Protein 2BHU (pdb70)

Foldseek 3Di:
DDDAPDDLVQDAAWAADPPLQAIKHKDAFDDFPWKWKQKQRRTDGWDDDPNRMTMDGHNHHFFIWIFMAGNRRTAHGLQAQAAQPALRGTGTHDYLPPADFDQPVFAFDALLQAAEEEDEQQFAAVQSALQVVLVCLVVVLLLQGAEYEYFAQATADDDDFRHQQHASRNHGHPSRHHLNSLLVSQSSNSVSRHAYEYEGELQAHHDPRHCVVVRPVVCFDPPDHDPGGTGGAPVDVVNLCSVLVSQCCCCPSSVHQEYEYEAVVRQDYPDPQRSLLVSVVSVVVVVGRHAYEYAYAQQECCSCVPSPHQAYAYCQLLLLLLCQQAVDCPDQNVQYRHFQARNQQCQLQVHDQAFCWRVGPPDTDGGHHRSVVDWQSRYEYENDDLCVQAVDQAQDDSCPPPRGHVLLLLLVLLVQLLGSYHYYHYNLSQLPFPAGNYGADADDDPVLVVQQVVSVVVDCGDRRNDPVNSNSRRTDPPPCVDDSSVLSSVSSSLSSVCCVPPPQSSDGGSVQWHWRFAGRKIWIWGQDPSGIKIKIWRQDQAKAAPVPTDDPDDDADAWDDKSVPDDHRMDHHSIMTMHD

Secondary structure (DSSP, 8-state):
----S--GGG-SEEEEPGGG--EEEEEE-SS-SSEEEEETTEEEEPEEEETTEEEEEES--TT-EEEEEETTEEE--TT-S--TT-TTS-EE---TTSS----TT-----GGG--EEEE-HHHHSSS-SHHHHHHTHHHHHHHT--EEEEPP-EE-SSS---STT--EEEEE-GGG--HHHHHHHHHHHHHTT-EEEEEE--S---SSS--HHHH-GGGEEEEEE-SSSEEE-TTSHHHHHHHHHHHHIIIIIH--SEEEETTGGG----SSS-HHHHHHHHHHTT-S--EEEEE-SS--THHHHTT--SEEE-THHHHHHHHHHH---SGGGGG---SHHHHHHHHHHSSS-EEEEE--TT--EEEE---TT--GGGEEEES--HHHHHTSTT---GGGSTT--HHHHHHHHHHHHHSSSEEEEETTGGGT-SS---------HHHHHHHHHHHHHH--PPPTTSHHHHHTTS--SGGGGSHHHHHHHHHHHHHHHHHHH-TTTT---GGGEEEEEETTEEEEEEEETTEEEEEEEE-SSS-EEGGGS--SSPPP--EEEETT--SSSEE-TT-EEEE-

CATH classification: 2.60.40.10 (+2 more: 3.20.20.80, 2.60.40.1180)

Organism: Deinococcus radiodurans (strain ATCC 13939 / DSM 20539 / JCM 16871 / CCUG 27074 / LMG 4051 / NBRC 15346 / NCIMB 9279 / VKM B-1422 / R1) (NCBI:txid243230)

Structure (mmCIF, N/CA/C/O backbone):
data_2BHU
#
_entry.id   2BHU
#
_cell.length_a   59.580
_cell.length_b   66.620
_cell.length_c   152.510
_cell.angle_alpha   90.00
_cell.angle_beta   90.00
_cell.angle_gamma   90.00
#
_symmetry.space_group_name_H-M   'P 21 21 21'
#
loop_
_entity.id
_entity.type
_entity.pdbx_description
1 polymer 'MALTOOLIGOSYLTREHALOSE TREHALOHYDROLASE'
2 non-polymer 2-AMINO-2-HYDROXYMETHYL-PROPANE-1,3-DIOL
3 non-polymer 'TRIETHYLENE GLYCOL'
4 non-polymer 'MAGNESIUM ION'
5 water water
#
loop_
_atom_site.group_PDB
_atom_site.id
_atom_site.type_symbol
_atom_site.label_atom_id
_atom_site.label_alt_id
_atom_site.label_comp_id
_atom_site.label_asym_id
_atom_site.label_entity_id
_atom_site.label_seq_id
_atom_site.pdbx_PDB_ins_code
_atom_site.Cartn_x
_atom_site.Cartn_y
_atom_site.Cartn_z
_atom_site.occupancy
_atom_site.B_iso_or_equiv
_atom_site.auth_seq_id
_atom_site.auth_comp_id
_atom_site.auth_asym_id
_atom_site.auth_atom_id
_atom_site.pdbx_PDB_model_num
ATOM 1 N N . SER A 1 14 ? 57.837 24.135 -8.186 0.60 21.93 14 SER A N 1
ATOM 2 C CA . SER A 1 14 ? 56.584 24.184 -8.965 0.60 21.17 14 SER A CA 1
ATOM 3 C C . SER A 1 14 ? 55.308 23.933 -8.126 0.60 19.52 14 SER A C 1
ATOM 4 O O . SER A 1 14 ? 54.288 24.521 -8.465 0.60 19.24 14 SER A O 1
ATOM 7 N N . PHE A 1 15 ? 55.304 23.110 -7.060 1.00 18.41 15 PHE A N 1
ATOM 8 C CA . PHE A 1 15 ? 54.139 23.194 -6.139 1.00 17.15 15 PHE A CA 1
ATOM 9 C C . PHE A 1 15 ? 54.204 24.566 -5.548 1.00 16.95 15 PHE A C 1
ATOM 10 O O . PHE A 1 15 ? 55.275 24.996 -5.045 1.00 18.77 15 PHE A O 1
ATOM 18 N N . GLN A 1 16 ? 53.030 25.206 -5.468 1.00 14.58 16 GLN A N 1
ATOM 19 C CA . GLN A 1 16 ? 52.984 26.502 -4.800 1.00 14.98 16 GLN A CA 1
ATOM 20 C C . GLN A 1 16 ? 52.100 26.391 -3.575 1.00 13.65 16 GLN A C 1
ATOM 21 O O . GLN A 1 16 ? 51.007 25.878 -3.662 1.00 13.68 16 GLN A O 1
ATOM 27 N N . THR A 1 17 ? 52.601 26.910 -2.469 1.00 11.95 17 THR A N 1
ATOM 28 C CA . THR A 1 17 ? 51.788 26.893 -1.248 1.00 10.76 17 THR A CA 1
ATOM 29 C C . THR A 1 17 ? 50.468 27.633 -1.480 1.00 10.96 17 THR A C 1
ATOM 30 O O . THR A 1 17 ? 50.401 28.655 -2.206 1.00 11.66 17 THR A O 1
ATOM 34 N N . GLN A 1 18 ? 49.422 27.154 -0.811 1.00 9.60 18 GLN A N 1
ATOM 35 C CA . GLN A 1 18 ? 48.172 27.884 -0.789 1.00 11.34 18 GLN A CA 1
ATOM 36 C C . GLN A 1 18 ? 48.144 29.032 0.224 1.00 10.44 18 GLN A C 1
ATOM 37 O O . GLN A 1 18 ? 47.163 29.770 0.313 1.00 13.13 18 GLN A O 1
ATOM 43 N N . HIS A 1 19 ? 49.174 29.173 1.016 1.00 8.15 19 HIS A N 1
ATOM 44 C CA . HIS A 1 19 ? 49.199 30.087 2.127 1.00 8.10 19 HIS A CA 1
ATOM 45 C C . HIS A 1 19 ? 50.018 31.334 1.842 1.00 9.47 19 HIS A C 1
ATOM 46 O O . HIS A 1 19 ? 51.119 31.237 1.392 1.00 12.82 19 HIS A O 1
ATOM 53 N N . ASP A 1 20 ? 49.481 32.496 2.173 1.00 10.36 20 ASP A N 1
ATOM 54 C CA . ASP A 1 20 ? 50.188 33.763 2.052 1.00 9.74 20 ASP A CA 1
ATOM 55 C C . ASP A 1 20 ? 49.872 34.485 3.356 1.00 9.91 20 ASP A C 1
ATOM 56 O O . ASP A 1 20 ? 48.688 34.606 3.741 1.00 10.27 20 ASP A O 1
ATOM 61 N N . PRO A 1 21 ? 50.888 34.973 4.045 1.00 9.36 21 PRO A N 1
ATOM 62 C CA . PRO A 1 21 ? 50.634 35.695 5.278 1.00 10.70 21 PRO A CA 1
ATOM 63 C C . PRO A 1 21 ? 49.649 36.854 5.137 1.00 10.64 21 PRO A C 1
ATOM 64 O O . PRO A 1 21 ? 48.934 37.162 6.078 1.00 10.87 21 PRO A O 1
ATOM 68 N N A ARG A 1 22 ? 49.654 37.497 3.950 0.50 9.51 22 ARG A N 1
ATOM 69 N N B ARG A 1 22 ? 49.618 37.493 3.971 0.05 10.09 22 ARG A N 1
ATOM 70 C CA A ARG A 1 22 ? 48.685 38.564 3.630 0.50 9.19 22 ARG A CA 1
ATOM 71 C CA B ARG A 1 22 ? 48.680 38.628 3.829 0.15 9.21 22 ARG A CA 1
ATOM 72 C C A ARG A 1 22 ? 47.211 38.236 3.822 0.30 9.13 22 ARG A C 1
ATOM 73 C C B ARG A 1 22 ? 47.220 38.240 3.813 0.05 9.26 22 ARG A C 1
ATOM 74 O O A ARG A 1 22 ? 46.456 39.035 4.338 0.50 10.03 22 ARG A O 1
ATOM 75 O O B ARG A 1 22 ? 46.380 39.107 4.063 0.05 9.19 22 ARG A O 1
ATOM 90 N N . THR A 1 23 ? 46.898 36.965 3.596 1.00 8.45 23 THR A N 1
ATOM 91 C CA . THR A 1 23 ? 45.515 36.496 3.634 1.00 8.70 23 THR A CA 1
ATOM 92 C C . THR A 1 23 ? 45.268 35.434 4.739 1.00 7.38 23 THR A C 1
ATOM 93 O O . THR A 1 23 ? 44.240 34.807 4.745 1.00 7.89 23 THR A O 1
ATOM 97 N N . ARG A 1 24 ? 46.194 35.359 5.686 1.00 7.41 24 ARG A N 1
ATOM 98 C CA . ARG A 1 24 ? 46.117 34.374 6.741 1.00 7.44 24 ARG A CA 1
ATOM 99 C C . ARG A 1 24 ? 44.884 34.621 7.588 1.00 6.79 24 ARG A C 1
ATOM 100 O O . ARG A 1 24 ? 44.620 35.735 8.070 1.00 7.43 24 ARG A O 1
ATOM 108 N N . LEU A 1 25 ? 44.100 33.572 7.843 1.00 6.04 25 LEU A N 1
ATOM 109 C CA . LEU A 1 25 ? 42.942 33.676 8.732 1.00 5.66 25 LEU A CA 1
ATOM 110 C C . LEU A 1 25 ? 43.424 33.781 10.182 1.00 5.24 25 LEU A C 1
ATOM 111 O O . LEU A 1 25 ? 44.488 33.243 10.559 1.00 6.33 25 LEU A O 1
ATOM 116 N N . GLY A 1 26 ? 42.634 34.471 10.973 1.00 5.30 26 GLY A N 1
ATOM 117 C CA . GLY A 1 26 ? 42.913 34.733 12.386 1.00 5.32 26 GLY A CA 1
ATOM 118 C C . GLY A 1 26 ? 43.386 36.163 12.566 1.00 6.20 26 GLY A C 1
ATOM 119 O O . GLY A 1 26 ? 42.975 37.070 11.850 1.00 8.48 26 GLY A O 1
ATOM 120 N N . ALA A 1 27 ? 44.283 36.363 13.505 1.00 5.78 27 ALA A N 1
ATOM 121 C CA . ALA A 1 27 ? 44.870 37.655 13.863 1.00 6.54 27 ALA A CA 1
ATOM 122 C C . ALA A 1 27 ? 46.348 37.587 13.600 1.00 6.80 27 ALA A C 1
ATOM 123 O O . ALA A 1 27 ? 47.035 36.756 14.195 1.00 8.39 27 ALA A O 1
ATOM 125 N N . THR A 1 28 ? 46.837 38.466 12.730 1.00 6.96 28 THR A N 1
ATOM 126 C CA . THR A 1 28 ? 48.241 38.444 12.361 1.00 8.65 28 THR A CA 1
ATOM 127 C C . THR A 1 28 ? 48.816 39.851 12.447 1.00 8.29 28 THR A C 1
ATOM 128 O O . THR A 1 28 ? 48.278 40.773 11.902 1.00 6.90 28 THR A O 1
ATOM 132 N N . PRO A 1 29 ? 49.872 40.098 13.227 1.00 10.39 29 PRO A N 1
ATOM 133 C CA . PRO A 1 29 ? 50.534 41.427 13.237 1.00 10.59 29 PRO A CA 1
ATOM 134 C C . PRO A 1 29 ? 50.902 41.883 11.851 1.00 11.19 29 PRO A C 1
ATOM 135 O O . PRO A 1 29 ? 51.372 41.125 10.983 1.00 14.30 29 PRO A O 1
ATOM 139 N N . LEU A 1 30 ? 50.698 43.187 11.652 1.00 9.73 30 LEU A N 1
ATOM 140 C CA . LEU A 1 30 ? 51.026 43.871 10.433 1.00 9.62 30 LEU A CA 1
ATOM 141 C C . LEU A 1 30 ? 52.469 44.382 10.479 1.00 10.66 30 LEU A C 1
ATOM 142 O O . LEU A 1 30 ? 53.002 44.674 11.544 1.00 12.24 30 LEU A O 1
ATOM 147 N N . PRO A 1 31 ? 53.087 44.568 9.317 1.00 11.70 31 PRO A N 1
ATOM 148 C CA . PRO A 1 31 ? 54.422 45.152 9.289 1.00 12.79 31 PRO A CA 1
ATOM 149 C C . PRO A 1 31 ? 54.382 46.628 9.660 1.00 12.35 31 PRO A C 1
ATOM 150 O O . PRO A 1 31 ? 53.326 47.244 9.680 1.00 11.56 31 PRO A O 1
ATOM 154 N N . GLY A 1 32 ? 55.553 47.156 9.976 1.00 13.05 32 GLY A N 1
ATOM 155 C CA . GLY A 1 32 ? 55.713 48.550 10.278 1.00 11.85 32 GLY A CA 1
ATOM 156 C C . GLY A 1 32 ? 55.003 49.043 11.513 1.00 10.22 32 GLY A C 1
ATOM 157 O O . GLY A 1 32 ? 54.674 50.242 11.648 1.00 12.15 32 GLY A O 1
ATOM 158 N N . GLY A 1 33 ? 54.706 48.141 12.432 1.00 9.46 33 GLY A N 1
ATOM 159 C CA . GLY A 1 33 ? 54.029 48.481 13.629 1.00 8.55 33 GLY A CA 1
ATOM 160 C C . GLY A 1 33 ? 52.610 49.015 13.403 1.00 7.24 33 GLY A C 1
ATOM 161 O O . GLY A 1 33 ? 52.107 49.755 14.249 1.00 7.70 33 GLY A O 1
ATOM 162 N N . ALA A 1 34 ? 51.960 48.649 12.291 1.00 6.76 34 ALA A N 1
ATOM 163 C CA . ALA A 1 34 ? 50.643 49.174 11.981 1.00 7.04 34 ALA A CA 1
ATOM 164 C C . ALA A 1 34 ? 49.524 48.506 12.751 1.00 6.77 34 ALA A C 1
ATOM 165 O O . ALA A 1 34 ? 48.383 48.979 12.706 1.00 9.04 34 ALA A O 1
ATOM 167 N N . GLY A 1 35 ? 49.820 47.419 13.454 1.00 6.69 35 GLY A N 1
ATOM 168 C CA . GLY A 1 35 ? 48.831 46.750 14.261 1.00 7.14 35 GLY A CA 1
ATOM 169 C C . GLY A 1 35 ? 48.591 45.301 13.870 1.00 6.47 35 GLY A C 1
ATOM 170 O O . GLY A 1 35 ? 49.546 44.572 13.756 1.00 7.48 35 GLY A O 1
ATOM 171 N N . THR A 1 36 ? 47.328 44.929 13.735 1.00 6.11 36 THR A N 1
ATOM 172 C CA . THR A 1 36 ? 46.9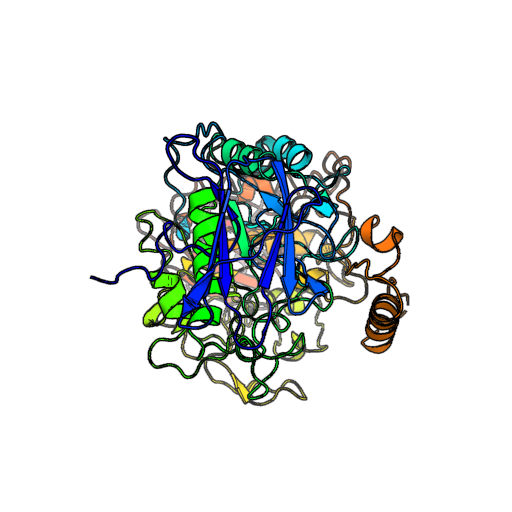15 43.552 13.506 1.00 5.86 36 THR A CA 1
ATOM 173 C C . THR A 1 36 ? 45.864 43.499 12.444 1.00 5.07 36 THR A C 1
ATOM 174 O O . THR A 1 36 ? 44.957 44.312 12.405 1.00 5.94 36 THR A O 1
ATOM 178 N N . ARG A 1 37 ? 45.990 42.508 11.571 1.00 4.72 37 ARG A N 1
ATOM 179 C CA . ARG A 1 37 ? 44.991 42.199 10.578 1.00 5.10 37 ARG A CA 1
ATOM 180 C C . ARG A 1 37 ? 44.161 41.005 11.063 1.00 4.84 37 ARG A C 1
ATOM 181 O O . ARG A 1 37 ? 44.751 39.955 11.347 1.00 6.93 37 ARG A O 1
ATOM 189 N N . PHE A 1 38 ? 42.862 41.165 11.149 1.00 4.41 38 PHE A N 1
ATOM 190 C CA . PHE A 1 38 ? 41.927 40.133 11.540 1.00 5.51 38 PHE A CA 1
ATOM 191 C C . PHE A 1 38 ? 41.221 39.649 10.262 1.00 5.27 38 PHE A C 1
ATOM 192 O O . PHE A 1 38 ? 40.684 40.483 9.528 1.00 5.84 38 PHE A O 1
ATOM 200 N N . ARG A 1 39 ? 41.123 38.338 10.069 1.00 4.98 39 ARG A N 1
ATOM 201 C CA . ARG A 1 39 ? 40.435 37.785 8.938 1.00 5.14 39 ARG A CA 1
ATOM 202 C C . ARG A 1 39 ? 39.685 36.537 9.370 1.00 4.80 39 ARG A C 1
ATOM 203 O O . ARG A 1 39 ? 40.146 35.767 10.227 1.00 5.13 39 ARG A O 1
ATOM 211 N N . LEU A 1 40 ? 38.571 36.302 8.712 1.00 4.68 40 LEU A N 1
ATOM 212 C CA . LEU A 1 40 ? 37.778 35.098 8.917 1.00 4.19 40 LEU A CA 1
ATOM 213 C C . LEU A 1 40 ? 37.067 34.750 7.621 1.00 5.33 40 LEU A C 1
ATOM 214 O O . LEU A 1 40 ? 36.900 35.585 6.734 1.00 4.80 40 LEU A O 1
ATOM 219 N N . TRP A 1 41 ? 36.586 33.509 7.550 1.00 4.50 41 TRP A N 1
ATOM 220 C CA . TRP A 1 41 ? 35.700 33.045 6.520 1.00 4.18 41 TRP A CA 1
ATOM 221 C C . TRP A 1 41 ? 34.417 32.570 7.166 1.00 4.18 41 TRP A C 1
ATOM 222 O O . TRP A 1 41 ? 34.411 31.787 8.105 1.00 4.80 41 TRP A O 1
ATOM 233 N N . THR A 1 42 ? 33.300 33.068 6.658 1.00 4.49 42 THR A N 1
ATOM 234 C CA . THR A 1 42 ? 32.001 32.577 7.046 1.00 4.82 42 THR A CA 1
ATOM 235 C C . THR A 1 42 ? 31.106 32.449 5.853 1.00 5.72 42 THR A C 1
ATOM 236 O O . THR A 1 42 ? 31.028 33.311 5.000 1.00 8.01 42 THR A O 1
ATOM 240 N N . SER A 1 43 ? 30.374 31.346 5.809 1.00 5.56 43 SER A N 1
ATOM 241 C CA . SER A 1 43 ? 29.452 31.061 4.735 1.00 7.21 43 SER A CA 1
ATOM 242 C C . SER A 1 43 ? 28.055 31.483 5.010 1.00 8.41 43 SER A C 1
ATOM 243 O O . SER A 1 43 ? 27.244 31.547 4.074 1.00 10.35 43 SER A O 1
ATOM 246 N N . THR A 1 44 ? 27.751 31.753 6.274 1.00 8.56 44 THR A N 1
ATOM 247 C CA . THR A 1 44 ? 26.404 31.957 6.699 1.00 11.27 44 THR A CA 1
ATOM 248 C C . THR A 1 44 ? 26.102 33.238 7.488 1.00 10.53 44 THR A C 1
ATOM 249 O O . THR A 1 44 ? 24.918 33.638 7.601 1.00 11.90 44 THR A O 1
ATOM 253 N N . ALA A 1 45 ? 27.079 33.898 8.075 1.00 9.65 45 ALA A N 1
ATOM 254 C CA . ALA A 1 45 ? 26.751 35.054 8.923 1.00 9.83 45 ALA A CA 1
ATOM 255 C C . ALA A 1 45 ? 26.297 36.206 8.069 1.00 11.69 45 ALA A C 1
ATOM 256 O O . ALA A 1 45 ? 26.772 36.403 6.939 1.00 12.74 45 ALA A O 1
ATOM 258 N N . ARG A 1 46 ? 25.351 36.978 8.600 1.00 11.35 46 ARG A N 1
ATOM 259 C CA . ARG A 1 46 ? 24.855 38.188 7.961 1.00 13.00 46 ARG A CA 1
ATOM 260 C C . ARG A 1 46 ? 25.527 39.455 8.567 1.00 12.70 46 ARG A C 1
ATOM 261 O O . ARG A 1 46 ? 25.685 40.443 7.880 0.75 14.87 46 ARG A O 1
ATOM 269 N N . THR A 1 47 ? 25.907 39.436 9.843 1.00 9.46 47 THR A N 1
ATOM 270 C CA . THR A 1 47 ? 26.658 40.506 10.454 1.00 9.71 47 THR A CA 1
ATOM 271 C C . THR A 1 47 ? 27.941 39.917 11.028 1.00 8.88 47 THR A C 1
ATOM 272 O O . THR A 1 47 ? 27.896 38.836 11.610 1.00 8.84 47 THR A O 1
ATOM 276 N N . VAL A 1 48 ? 29.037 40.631 10.837 1.00 7.79 48 VAL A N 1
ATOM 277 C CA . VAL A 1 48 ? 30.344 40.139 11.206 1.00 7.26 48 VAL A CA 1
ATOM 278 C C . VAL A 1 48 ? 31.167 41.284 11.825 1.00 7.45 48 VAL A C 1
ATOM 279 O O . VAL A 1 48 ? 31.362 42.320 11.177 1.00 8.51 48 VAL A O 1
ATOM 283 N N . ALA A 1 49 ? 31.619 41.086 13.069 1.00 6.61 49 ALA A N 1
ATOM 284 C CA . ALA A 1 49 ? 32.423 42.057 13.780 1.00 7.15 49 ALA A CA 1
ATOM 285 C C . ALA A 1 49 ? 33.548 41.336 14.492 1.00 7.51 49 ALA A C 1
ATOM 286 O O . ALA A 1 49 ? 33.481 40.132 14.724 1.00 7.70 49 ALA A O 1
ATOM 288 N N . VAL A 1 50 ? 34.560 42.118 14.858 1.00 7.48 50 VAL A N 1
ATOM 289 C CA . VAL A 1 50 ? 35.597 41.614 15.743 1.00 7.79 50 VAL A CA 1
ATOM 290 C C . VAL A 1 50 ? 35.508 42.464 17.025 1.00 8.52 50 VAL A C 1
ATOM 291 O O . VAL A 1 50 ? 35.342 43.691 16.967 1.00 8.44 50 VAL A O 1
ATOM 295 N N . ARG A 1 51 ? 35.605 41.794 18.159 1.00 7.67 51 ARG A N 1
ATOM 296 C CA . ARG A 1 51 ? 35.551 42.451 19.461 1.00 7.76 51 ARG A CA 1
ATOM 297 C C . ARG A 1 51 ? 36.936 42.391 20.015 1.00 7.34 51 ARG A C 1
ATOM 298 O O . ARG A 1 51 ? 37.437 41.310 20.333 1.00 8.38 51 ARG A O 1
ATOM 306 N N . VAL A 1 52 ? 37.627 43.529 20.131 1.00 8.15 52 VAL A N 1
ATOM 307 C CA . VAL A 1 52 ? 39.010 43.631 20.557 1.00 8.05 52 VAL A CA 1
ATOM 308 C C . VAL A 1 52 ? 39.034 44.406 21.840 1.00 10.13 52 VAL A C 1
ATOM 309 O O . VAL A 1 52 ? 38.558 45.558 21.928 1.00 9.54 52 VAL A O 1
ATOM 313 N N . ASN A 1 53 ? 39.541 43.740 22.880 1.00 9.03 53 ASN A N 1
ATOM 314 C CA . ASN A 1 53 ? 39.627 44.352 24.197 1.00 9.59 53 ASN A CA 1
ATOM 315 C C . ASN A 1 53 ? 38.281 44.939 24.609 1.00 10.38 53 ASN A C 1
ATOM 316 O O . ASN A 1 53 ? 38.250 46.026 25.236 1.00 12.36 53 ASN A O 1
ATOM 321 N N . GLY A 1 54 ? 37.200 44.237 24.287 1.00 10.51 54 GLY A N 1
ATOM 322 C CA . GLY A 1 54 ? 35.893 44.621 24.712 1.00 11.66 54 GLY A CA 1
ATOM 323 C C . GLY A 1 54 ? 35.132 45.515 23.755 1.00 13.15 54 GLY A C 1
ATOM 324 O O . GLY A 1 54 ? 33.939 45.714 23.954 1.00 15.30 54 GLY A O 1
ATOM 325 N N . THR A 1 55 ? 35.760 46.079 22.728 1.00 11.72 55 THR A N 1
ATOM 326 C CA . THR A 1 55 ? 35.123 46.996 21.772 1.00 11.78 55 THR A CA 1
ATOM 327 C C . THR A 1 55 ? 34.854 46.299 20.429 1.00 10.49 55 THR A C 1
ATOM 328 O O . THR A 1 55 ? 35.747 45.708 19.881 1.00 10.37 55 THR A O 1
ATOM 332 N N A GLU A 1 56 ? 33.658 46.495 19.900 0.50 11.51 56 GLU A N 1
ATOM 333 N N B GLU A 1 56 ? 33.592 46.285 19.979 0.50 11.43 56 GLU A N 1
ATOM 334 C CA A GLU A 1 56 ? 33.194 45.829 18.688 0.50 11.21 56 GLU A CA 1
ATOM 335 C CA B GLU A 1 56 ? 33.257 45.731 18.654 0.50 10.67 56 GLU A CA 1
ATOM 336 C C A GLU A 1 56 ? 33.439 46.700 17.464 0.50 10.27 56 GLU A C 1
ATOM 337 C C B GLU A 1 56 ? 33.628 46.709 17.532 0.50 10.13 56 GLU A C 1
ATOM 338 O O A GLU A 1 56 ? 32.990 47.876 17.439 0.50 9.74 56 GLU A O 1
ATOM 339 O O B GLU A 1 56 ? 33.551 47.951 17.663 0.50 9.68 56 GLU A O 1
ATOM 350 N N . HIS A 1 57 ? 34.054 46.100 16.433 1.00 8.93 57 HIS A N 1
ATOM 351 C CA . HIS A 1 57 ? 34.337 46.772 15.188 1.00 8.77 57 HIS A CA 1
ATOM 352 C C . HIS A 1 57 ? 33.768 45.918 14.041 1.00 8.77 57 HIS A C 1
ATOM 353 O O . HIS A 1 57 ? 34.119 44.734 13.886 1.00 9.76 57 HIS A O 1
ATOM 360 N N . VAL A 1 58 ? 32.939 46.510 13.210 1.00 9.17 58 VAL A N 1
ATOM 361 C CA . VAL A 1 58 ? 32.424 45.815 12.047 1.00 9.47 58 VAL A CA 1
ATOM 362 C C . VAL A 1 58 ? 33.524 45.506 11.049 1.00 7.48 58 VAL A C 1
ATOM 363 O O . VAL A 1 58 ? 34.379 46.335 10.781 1.00 7.99 58 VAL A O 1
ATOM 367 N N . MET A 1 59 ? 33.500 44.298 10.529 1.00 7.27 59 MET A N 1
ATOM 368 C CA . MET A 1 59 ? 34.514 43.872 9.575 1.00 6.78 59 MET A CA 1
ATOM 369 C C . MET A 1 59 ? 34.077 44.109 8.143 1.00 6.91 59 MET A C 1
ATOM 370 O O . MET A 1 59 ? 32.875 44.166 7.880 1.00 9.24 59 MET A O 1
ATOM 375 N N . THR A 1 60 ? 35.031 44.213 7.238 1.00 6.62 60 THR A N 1
ATOM 376 C CA . THR A 1 60 ? 34.763 44.461 5.837 1.00 6.94 60 THR A CA 1
ATOM 377 C C . THR A 1 60 ? 34.549 43.168 5.065 1.00 6.69 60 THR A C 1
ATOM 378 O O . THR A 1 60 ? 35.372 42.280 5.145 1.00 6.33 60 THR A O 1
ATOM 382 N N . SER A 1 61 ? 33.470 43.106 4.292 1.00 6.33 61 SER A N 1
ATOM 383 C CA . SER A 1 61 ? 33.192 41.987 3.462 1.00 6.91 61 SER A CA 1
ATOM 384 C C . SER A 1 61 ? 33.963 42.086 2.143 1.00 6.63 61 SER A C 1
ATOM 385 O O . SER A 1 61 ? 33.811 43.060 1.418 1.00 8.25 61 SER A O 1
ATOM 388 N N . LEU A 1 62 ? 34.767 41.066 1.831 1.00 6.27 62 LEU A N 1
ATOM 389 C CA . LEU A 1 62 ? 35.594 41.040 0.632 1.00 6.08 62 LEU A CA 1
ATOM 390 C C . LEU A 1 62 ? 35.071 40.169 -0.499 1.00 7.17 62 LEU A C 1
ATOM 391 O O . LEU A 1 62 ? 35.587 40.202 -1.606 1.00 8.62 62 LEU A O 1
ATOM 396 N N . GLY A 1 63 ? 34.026 39.414 -0.245 1.00 5.91 63 GLY A N 1
ATOM 397 C CA . GLY A 1 63 ? 33.492 38.389 -1.133 1.00 6.23 63 GLY A CA 1
ATOM 398 C C . GLY A 1 63 ? 34.047 37.027 -0.820 1.00 4.89 63 GLY A C 1
ATOM 399 O O . GLY A 1 63 ? 35.095 36.855 -0.195 1.00 6.44 63 GLY A O 1
ATOM 400 N N . GLY A 1 64 ? 33.300 36.019 -1.266 1.00 5.61 64 GLY A N 1
ATOM 401 C CA . GLY A 1 64 ? 33.691 34.657 -0.909 1.00 5.43 64 GLY A CA 1
ATOM 402 C C . GLY A 1 64 ? 33.513 34.308 0.553 1.00 4.63 64 GLY A C 1
ATOM 403 O O . GLY A 1 64 ? 34.081 33.324 1.039 1.00 6.10 64 GLY A O 1
ATOM 404 N N . GLY A 1 65 ? 32.749 35.111 1.279 1.00 5.00 65 GLY A N 1
ATOM 405 C CA . GLY A 1 65 ? 32.602 34.915 2.685 1.00 4.53 65 GLY A CA 1
ATOM 406 C C . GLY A 1 65 ? 33.809 35.353 3.508 1.00 4.58 65 GLY A C 1
ATOM 407 O O . GLY A 1 65 ? 33.856 35.081 4.700 1.00 5.02 65 GLY A O 1
ATOM 408 N N . ILE A 1 66 ? 34.744 36.060 2.896 1.00 4.68 66 ILE A N 1
ATOM 409 C CA . ILE A 1 66 ? 35.942 36.547 3.597 1.00 4.80 66 ILE A CA 1
ATOM 410 C C . ILE A 1 66 ? 35.668 37.890 4.172 1.00 4.59 66 ILE A C 1
ATOM 411 O O . ILE A 1 66 ? 35.079 38.767 3.497 1.00 5.54 66 ILE A O 1
ATOM 416 N N . TYR A 1 67 ? 36.009 38.066 5.442 1.00 5.09 67 TYR A N 1
ATOM 417 C CA . TYR A 1 67 ? 35.841 39.339 6.142 1.00 5.88 67 TYR A CA 1
ATOM 418 C C . TYR A 1 67 ? 37.191 39.714 6.747 1.00 6.18 67 TYR A C 1
ATOM 419 O O . TYR A 1 67 ? 37.981 38.873 7.191 1.00 5.34 67 TYR A O 1
ATOM 428 N N . GLU A 1 68 ? 37.534 41.009 6.765 1.00 6.01 68 GLU A N 1
ATOM 429 C CA . GLU A 1 68 ? 38.838 41.512 7.207 1.00 6.65 68 GLU A CA 1
ATOM 430 C C . GLU A 1 68 ? 38.708 42.834 7.928 1.00 6.22 68 GLU A C 1
ATOM 431 O O . GLU A 1 68 ? 37.821 43.661 7.576 1.00 6.70 68 GLU A O 1
ATOM 437 N N . LEU A 1 69 ? 39.594 43.103 8.861 1.00 5.70 69 LEU A N 1
ATOM 438 C CA . LEU A 1 69 ? 39.722 44.415 9.439 1.00 6.09 69 LEU A CA 1
ATOM 439 C C . LEU A 1 69 ? 41.129 44.561 9.965 1.00 6.08 69 LEU A C 1
ATOM 440 O O . LEU A 1 69 ? 41.689 43.634 10.584 1.00 6.94 69 LEU A O 1
ATOM 445 N N . GLU A 1 70 ? 41.716 45.726 9.772 1.00 6.45 70 GLU A N 1
ATOM 446 C CA . GLU A 1 70 ? 43.006 46.090 10.313 1.00 7.23 70 GLU A CA 1
ATOM 447 C C . GLU A 1 70 ? 42.831 47.131 11.412 1.00 7.07 70 GLU A C 1
ATOM 448 O O . GLU A 1 70 ? 42.120 48.122 11.227 1.00 9.04 70 GLU A O 1
ATOM 454 N N . LEU A 1 71 ? 43.462 46.906 12.561 1.00 6.96 71 LEU A N 1
ATOM 455 C CA . LEU A 1 71 ? 43.406 47.859 13.673 1.00 7.50 71 LEU A CA 1
ATOM 456 C C . LEU A 1 71 ? 44.732 48.046 14.294 1.00 7.41 71 LEU A C 1
ATOM 457 O O . LEU A 1 71 ? 45.527 47.094 14.342 1.00 7.63 71 LEU A O 1
ATOM 462 N N . PRO A 1 72 ? 45.020 49.228 14.868 1.00 7.46 72 PRO A N 1
ATOM 463 C CA . PRO A 1 72 ? 46.341 49.483 15.513 1.00 8.30 72 PRO A CA 1
ATOM 464 C C . PRO A 1 72 ? 46.495 48.878 16.913 1.00 9.61 72 PRO A C 1
ATOM 465 O O . PRO A 1 72 ? 46.763 49.579 17.881 1.00 12.79 72 PRO A O 1
ATOM 469 N N . VAL A 1 73 ? 46.245 47.620 17.029 1.00 9.68 73 VAL A N 1
ATOM 470 C CA . VAL A 1 73 ? 46.469 46.871 18.233 1.00 9.01 73 VAL A CA 1
ATOM 471 C C . VAL A 1 73 ? 47.592 45.904 17.989 1.00 8.71 73 VAL A C 1
ATOM 472 O O . VAL A 1 73 ? 47.856 45.457 16.891 1.00 9.64 73 VAL A O 1
ATOM 476 N N . GLY A 1 74 ? 48.290 45.555 19.062 1.00 10.47 74 GLY A N 1
ATOM 477 C CA . GLY A 1 74 ? 49.462 44.732 19.001 1.00 11.20 74 GLY A CA 1
ATOM 478 C C . GLY A 1 74 ? 49.299 43.391 19.687 1.00 9.55 74 GLY A C 1
ATOM 479 O O . GLY A 1 74 ? 48.275 43.043 20.249 1.00 10.16 74 GLY A O 1
ATOM 480 N N . PRO A 1 75 ? 50.405 42.662 19.727 1.00 9.95 75 PRO A N 1
ATOM 481 C CA . PRO A 1 75 ? 50.496 41.388 20.438 1.00 10.77 75 PRO A CA 1
ATOM 482 C C . PRO A 1 75 ? 50.041 41.599 21.882 1.00 10.44 75 PRO A C 1
ATOM 483 O O . PRO A 1 75 ? 50.324 42.622 22.521 1.00 11.14 75 PRO A O 1
ATOM 487 N N . GLY A 1 76 ? 49.238 40.662 22.366 1.00 8.55 76 GLY A N 1
ATOM 488 C CA . GLY A 1 76 ? 48.670 40.714 23.693 1.00 9.58 76 GLY A CA 1
ATOM 489 C C . GLY A 1 76 ? 47.222 41.125 23.665 1.00 9.31 76 GLY A C 1
ATOM 490 O O . GLY A 1 76 ? 46.530 40.866 24.639 1.00 10.89 76 GLY A O 1
ATOM 491 N N . ALA A 1 77 ? 46.755 41.806 22.636 1.00 8.48 77 ALA A N 1
ATOM 492 C CA . ALA A 1 77 ? 45.360 42.182 22.564 1.00 7.95 77 ALA A CA 1
ATOM 493 C C . ALA A 1 77 ? 44.507 40.930 22.584 1.00 7.71 77 ALA A C 1
ATOM 494 O O . ALA A 1 77 ? 44.878 39.861 22.091 1.00 8.60 77 ALA A O 1
ATOM 496 N N . ARG A 1 78 ? 43.329 41.063 23.199 1.00 7.37 78 ARG A N 1
ATOM 497 C CA . ARG A 1 78 ? 42.372 39.965 23.350 1.00 6.98 78 ARG A CA 1
ATOM 498 C C . ARG A 1 78 ? 41.217 40.191 22.410 1.00 7.25 78 ARG A C 1
ATOM 499 O O . ARG A 1 78 ? 40.726 41.319 22.248 1.00 8.46 78 ARG A O 1
ATOM 507 N N . TYR A 1 79 ? 40.736 39.101 21.776 1.00 6.64 79 TYR A N 1
ATOM 508 C CA . TYR A 1 79 ? 39.696 39.248 20.803 1.00 6.20 79 TYR A CA 1
ATOM 509 C C . TYR A 1 79 ? 38.872 38.007 20.600 1.00 6.49 79 TYR A C 1
ATOM 510 O O . TYR A 1 79 ? 39.296 36.883 20.903 1.00 6.90 79 TYR A O 1
ATOM 519 N N . LEU A 1 80 ? 37.686 38.185 20.047 1.00 7.26 80 LEU A N 1
ATOM 520 C CA . LEU A 1 80 ? 36.921 37.106 19.462 1.00 7.37 80 LEU A CA 1
ATOM 521 C C . LEU A 1 80 ? 36.084 37.747 18.355 1.00 6.56 80 LEU A C 1
ATOM 522 O O . LEU A 1 80 ? 36.150 38.944 18.126 1.00 7.43 80 LEU A O 1
ATOM 527 N N . PHE A 1 81 ? 35.352 36.910 17.630 1.00 6.11 81 PHE A N 1
ATOM 528 C CA . PHE A 1 81 ? 34.506 37.387 16.540 1.00 6.71 81 PHE A CA 1
ATOM 529 C C . PHE A 1 81 ? 33.067 37.365 16.968 1.00 7.15 81 PHE A C 1
ATOM 530 O O . PHE A 1 81 ? 32.711 36.665 17.874 1.00 9.79 81 PHE A O 1
ATOM 538 N N . VAL A 1 82 ? 32.262 38.213 16.336 1.00 7.35 82 VAL A N 1
ATOM 539 C CA . VAL A 1 82 ? 30.852 38.289 16.646 1.00 7.61 82 VAL A CA 1
ATOM 540 C C . VAL A 1 82 ? 30.070 38.034 15.368 1.00 7.49 82 VAL A C 1
ATOM 541 O O . VAL A 1 82 ? 30.136 38.820 14.418 1.00 8.44 82 VAL A O 1
ATOM 545 N N . LEU A 1 83 ? 29.351 36.919 15.340 1.00 7.52 83 LE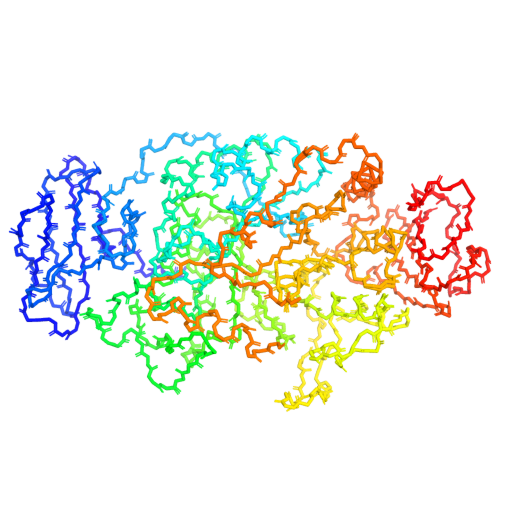U A N 1
ATOM 546 C CA . LEU A 1 83 ? 28.647 36.400 14.178 1.00 7.49 83 LEU A CA 1
ATOM 547 C C . LEU A 1 83 ? 27.173 36.499 14.441 1.00 8.71 83 LEU A C 1
ATOM 548 O O . LEU A 1 83 ? 26.674 35.834 15.334 1.00 8.83 83 LEU A O 1
ATOM 553 N N . ASP A 1 84 ? 26.483 37.338 13.693 1.00 8.65 84 ASP A N 1
ATOM 554 C CA . ASP A 1 84 ? 25.043 37.567 13.937 1.00 8.85 84 ASP A CA 1
ATOM 555 C C . ASP A 1 84 ? 24.780 37.859 15.434 1.00 10.34 84 ASP A C 1
ATOM 556 O O . ASP A 1 84 ? 23.794 37.385 16.018 1.00 11.21 84 ASP A O 1
ATOM 561 N N . GLY A 1 85 ? 25.643 38.679 16.022 1.00 10.00 85 GLY A N 1
ATOM 562 C CA . GLY A 1 85 ? 25.509 39.067 17.400 1.00 10.37 85 GLY A CA 1
ATOM 563 C C . GLY A 1 85 ? 26.021 38.123 18.435 1.00 10.93 85 GLY A C 1
ATOM 564 O O . GLY A 1 85 ? 26.004 38.448 19.620 1.00 12.48 85 GLY A O 1
ATOM 565 N N . VAL A 1 86 ? 26.523 36.960 18.036 1.00 10.25 86 VAL A N 1
ATOM 566 C CA . VAL A 1 86 ? 26.986 35.945 18.984 1.00 9.55 86 VAL A CA 1
ATOM 567 C C . VAL A 1 86 ? 28.501 35.964 19.064 1.00 9.26 86 VAL A C 1
ATOM 568 O O . VAL A 1 86 ? 29.192 35.636 18.080 1.00 9.02 86 VAL A O 1
ATOM 572 N N . PRO A 1 87 ? 29.048 36.309 20.240 1.00 10.00 87 PRO A N 1
ATOM 573 C CA . PRO A 1 87 ? 30.527 36.222 20.436 1.00 9.23 87 PRO A CA 1
ATOM 574 C C . PRO A 1 87 ? 30.988 34.787 20.302 1.00 9.49 87 PRO A C 1
ATOM 575 O O . PRO A 1 87 ? 30.411 33.892 20.952 1.00 10.41 87 PRO A O 1
ATOM 579 N N . THR A 1 88 ? 32.004 34.564 19.471 1.00 8.37 88 THR A N 1
ATOM 580 C CA . THR A 1 88 ? 32.468 33.269 19.072 1.00 7.84 88 THR A CA 1
ATOM 581 C C . THR A 1 88 ? 33.986 33.236 19.073 1.00 6.71 88 THR A C 1
ATOM 582 O O . THR A 1 88 ? 34.604 34.080 18.416 1.00 7.53 88 THR A O 1
ATOM 586 N N . PRO A 1 89 ? 34.601 32.272 19.751 1.00 6.93 89 PRO A N 1
ATOM 587 C CA . PRO A 1 89 ? 36.057 32.165 19.677 1.00 6.68 89 PRO A CA 1
ATOM 588 C C . PRO A 1 89 ? 36.545 32.009 18.239 1.00 5.57 89 PRO A C 1
ATOM 589 O O . PRO A 1 89 ? 35.854 31.536 17.375 1.00 5.49 89 PRO A O 1
ATOM 593 N N . ASP A 1 90 ? 37.809 32.403 18.055 1.00 5.22 90 ASP A N 1
ATOM 594 C CA . ASP A 1 90 ? 38.514 32.303 16.771 1.00 5.40 90 ASP A CA 1
ATOM 595 C C . ASP A 1 90 ? 39.073 30.873 16.632 1.00 5.99 90 ASP A C 1
ATOM 596 O O . ASP A 1 90 ? 40.006 30.501 17.356 1.00 5.27 90 ASP A O 1
ATOM 601 N N . PRO A 1 91 ? 38.618 30.083 15.641 1.00 4.94 91 PRO A N 1
ATOM 602 C CA . PRO A 1 91 ? 39.243 28.771 15.379 1.00 5.26 91 PRO A CA 1
ATOM 603 C C . PRO A 1 91 ? 40.677 28.820 15.027 1.00 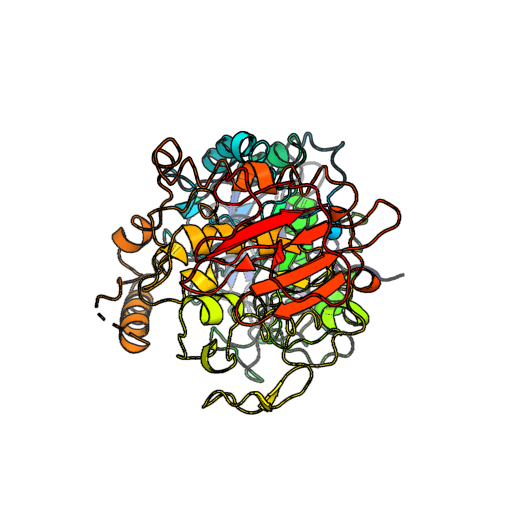4.75 91 PRO A C 1
ATOM 604 O O . PRO A 1 91 ? 41.385 27.814 15.147 1.00 5.08 91 PRO A O 1
ATOM 608 N N . TYR A 1 92 ? 41.142 29.962 14.549 1.00 4.61 92 TYR A N 1
ATOM 609 C CA . TYR A 1 92 ? 42.508 30.188 14.152 1.00 4.93 92 TYR A CA 1
ATOM 610 C C . TYR A 1 92 ? 43.326 30.837 15.261 1.00 4.22 92 TYR A C 1
ATOM 611 O O . TYR A 1 92 ? 44.466 31.291 15.052 1.00 4.83 92 TYR A O 1
ATOM 620 N N . ALA A 1 93 ? 42.769 30.889 16.493 1.00 4.60 93 ALA A N 1
ATOM 621 C CA . ALA A 1 93 ? 43.459 31.501 17.613 1.00 5.19 93 ALA A CA 1
ATOM 622 C C . ALA A 1 93 ? 44.848 30.922 17.756 1.00 4.35 93 ALA A C 1
ATOM 623 O O . ALA A 1 93 ? 45.027 29.687 17.745 1.00 4.51 93 ALA A O 1
ATOM 625 N N . ARG A 1 94 ? 45.849 31.774 18.024 1.00 4.76 94 ARG A N 1
ATOM 626 C CA . ARG A 1 94 ? 47.194 31.314 18.310 1.00 4.73 94 ARG A CA 1
ATOM 627 C C . ARG A 1 94 ? 47.455 31.138 19.794 1.00 5.28 94 ARG A C 1
ATOM 628 O O . ARG A 1 94 ? 48.464 30.530 20.147 1.00 5.26 94 ARG A O 1
ATOM 636 N N . PHE A 1 95 ? 46.552 31.599 20.650 1.00 5.35 95 PHE A N 1
ATOM 637 C CA . PHE A 1 95 ? 46.656 31.314 22.069 1.00 5.06 95 PHE A CA 1
ATOM 638 C C . PHE A 1 95 ? 45.308 31.635 22.697 1.00 5.44 95 PHE A C 1
ATOM 639 O O . PHE A 1 95 ? 44.660 32.614 22.322 1.00 5.88 95 PHE A O 1
ATOM 647 N N . LEU A 1 96 ? 44.917 30.838 23.667 1.00 6.13 96 LEU A N 1
ATOM 648 C CA . LEU A 1 96 ? 43.614 30.935 24.348 1.00 6.21 96 LEU A CA 1
ATOM 649 C C . LEU A 1 96 ? 43.855 30.908 25.851 1.00 7.68 96 LEU A C 1
ATOM 650 O O . LEU A 1 96 ? 43.746 29.871 26.499 1.00 8.21 96 LEU A O 1
ATOM 655 N N . PRO A 1 97 ? 44.236 32.048 26.413 1.00 7.90 97 PRO A N 1
ATOM 656 C CA . PRO A 1 97 ? 44.674 32.074 27.806 1.00 8.72 97 PRO A CA 1
ATOM 657 C C . PRO A 1 97 ? 43.597 31.637 28.805 1.00 7.99 97 PRO A C 1
ATOM 658 O O . PRO A 1 97 ? 43.938 31.155 29.876 1.00 10.41 97 PRO A O 1
ATOM 662 N N . ASP A 1 98 ? 42.338 31.854 28.461 1.00 8.62 98 ASP A N 1
ATOM 663 C CA . ASP A 1 98 ? 41.227 31.483 29.292 1.00 9.74 98 ASP A CA 1
ATOM 664 C C . ASP A 1 98 ? 40.523 30.248 28.827 1.00 8.80 98 ASP A C 1
ATOM 665 O O . ASP A 1 98 ? 39.396 29.986 29.286 1.00 11.51 98 ASP A O 1
ATOM 670 N N . GLY A 1 99 ? 41.178 29.450 27.990 1.00 8.08 99 GLY A N 1
ATOM 671 C CA . GLY A 1 99 ? 40.568 28.202 27.514 1.00 7.92 99 GLY A CA 1
ATOM 672 C C . GLY A 1 99 ? 39.758 28.397 26.256 1.00 7.53 99 GLY A C 1
ATOM 673 O O . GLY A 1 99 ? 39.692 29.468 25.643 1.00 7.36 99 GLY A O 1
ATOM 674 N N . VAL A 1 100 ? 39.148 27.292 25.842 1.00 6.44 100 VAL A N 1
ATOM 675 C CA . VAL A 1 100 ? 38.594 27.140 24.516 1.00 7.11 100 VAL A CA 1
ATOM 676 C C . VAL A 1 100 ? 37.313 27.934 24.287 1.00 6.95 100 VAL A C 1
ATOM 677 O O . VAL A 1 100 ? 36.918 28.078 23.160 1.00 8.19 100 VAL A O 1
ATOM 681 N N . HIS A 1 101 ? 36.673 28.445 25.342 1.00 6.90 101 HIS A N 1
ATOM 682 C CA . HIS A 1 101 ? 35.474 29.230 25.207 1.00 8.34 101 HIS A CA 1
ATOM 683 C C . HIS A 1 101 ? 35.720 30.713 25.356 1.00 8.65 101 HIS A C 1
ATOM 684 O O . HIS A 1 101 ? 34.764 31.497 25.340 1.00 10.36 101 HIS A O 1
ATOM 691 N N . GLY A 1 102 ? 36.964 31.116 25.506 1.00 8.93 102 GLY A N 1
ATOM 692 C CA . GLY A 1 102 ? 37.391 32.464 25.793 1.00 8.59 102 GLY A CA 1
ATOM 693 C C . GLY A 1 102 ? 37.941 33.231 24.618 1.00 8.08 102 GLY A C 1
ATOM 694 O O . GLY A 1 102 ? 38.020 32.777 23.493 1.00 8.79 102 GLY A O 1
ATOM 695 N N . GLU A 1 103 ? 38.395 34.441 24.937 1.00 8.11 103 GLU A N 1
ATOM 696 C CA . GLU A 1 103 ? 39.077 35.312 23.995 1.00 7.78 103 GLU A CA 1
ATOM 697 C C . GLU A 1 103 ? 40.433 34.767 23.631 1.00 7.31 103 GLU A C 1
ATOM 698 O O . GLU A 1 103 ? 41.143 34.177 24.451 1.00 9.77 103 GLU A O 1
ATOM 704 N N . ALA A 1 104 ? 40.785 34.990 22.381 1.00 7.22 104 ALA A N 1
ATOM 705 C CA . ALA A 1 104 ? 42.122 34.698 21.906 1.00 6.83 104 ALA A CA 1
ATOM 706 C C . ALA A 1 104 ? 43.071 35.848 22.241 1.00 6.92 104 ALA A C 1
ATOM 707 O O . ALA A 1 104 ? 42.613 36.960 22.527 1.00 10.28 104 ALA A O 1
ATOM 709 N N . GLU A 1 105 ? 44.348 35.593 22.198 1.00 6.85 105 GLU A N 1
ATOM 710 C CA . GLU A 1 105 ? 45.364 36.603 22.309 1.00 7.27 105 GLU A CA 1
ATOM 711 C C . GLU A 1 105 ? 46.083 36.714 20.974 1.00 6.53 105 GLU A C 1
ATOM 712 O O . GLU A 1 105 ? 46.367 35.707 20.321 1.00 7.33 105 GLU A O 1
ATOM 718 N N . VAL A 1 106 ? 46.371 37.937 20.545 1.00 6.55 106 VAL A N 1
ATOM 719 C CA . VAL A 1 106 ? 47.194 38.155 19.378 1.00 6.22 106 VAL A CA 1
ATOM 720 C C . VAL A 1 106 ? 48.646 37.794 19.706 1.00 6.14 106 VAL A C 1
ATOM 721 O O . VAL A 1 106 ? 49.215 38.280 20.681 1.00 6.95 106 VAL A O 1
ATOM 725 N N . VAL A 1 107 ? 49.268 36.952 18.860 1.00 6.35 107 VAL A N 1
ATOM 726 C CA . VAL A 1 107 ? 50.615 36.437 19.027 1.00 7.18 107 VAL A CA 1
ATOM 727 C C . VAL A 1 107 ? 51.453 36.923 17.866 1.00 7.24 107 VAL A C 1
ATOM 728 O O . VAL A 1 107 ? 51.035 36.891 16.705 1.00 8.26 107 VAL A O 1
ATOM 732 N N . ASP A 1 108 ? 52.655 37.381 18.186 1.00 7.74 108 ASP A N 1
ATOM 733 C CA . ASP A 1 108 ? 53.640 37.737 17.210 1.00 8.57 108 ASP A CA 1
ATOM 734 C C . ASP A 1 108 ? 54.774 36.710 17.250 1.00 8.37 108 ASP A C 1
ATOM 735 O O . ASP A 1 108 ? 55.567 36.669 18.189 1.00 10.00 108 ASP A O 1
ATOM 740 N N . PHE A 1 109 ? 54.875 35.940 16.197 1.00 7.85 109 PHE A N 1
ATOM 741 C CA . PHE A 1 109 ? 55.930 34.877 16.148 1.00 8.97 109 PHE A CA 1
ATOM 742 C C . PHE A 1 109 ? 57.323 35.384 15.927 1.00 9.85 109 PHE A C 1
ATOM 743 O O . PHE A 1 109 ? 58.263 34.606 16.019 1.00 11.89 109 PHE A O 1
ATOM 751 N N . GLY A 1 110 ? 57.472 36.660 15.571 1.00 9.10 110 GLY A N 1
ATOM 752 C CA . GLY A 1 110 ? 58.784 37.287 15.311 1.00 10.08 110 GLY A CA 1
ATOM 753 C C . GLY A 1 110 ? 59.532 37.735 16.533 1.00 10.02 110 GLY A C 1
ATOM 754 O O . GLY A 1 110 ? 60.696 38.107 16.418 1.00 12.75 110 GLY A O 1
ATOM 755 N N A THR A 1 111 ? 58.920 37.731 17.699 0.50 10.51 111 THR A N 1
ATOM 756 N N B THR A 1 111 ? 58.856 37.816 17.683 0.50 10.09 111 THR A N 1
ATOM 757 C CA A THR A 1 111 ? 59.595 38.322 18.837 0.50 10.12 111 THR A CA 1
ATOM 758 C CA B THR A 1 111 ? 59.484 38.318 18.908 0.50 9.86 111 THR A CA 1
ATOM 759 C C A THR A 1 111 ? 60.550 37.393 19.560 0.50 9.40 111 THR A C 1
ATOM 760 C C B THR A 1 111 ? 60.597 37.390 19.428 0.50 9.07 111 THR A C 1
ATOM 761 O O A THR A 1 111 ? 61.499 37.862 20.188 0.50 9.05 111 THR A O 1
ATOM 762 O O B THR A 1 111 ? 61.713 37.858 19.753 0.50 9.58 111 THR A O 1
ATOM 769 N N . PHE A 1 112 ? 60.276 36.104 19.528 1.00 9.09 112 PHE A N 1
ATOM 770 C CA . PHE A 1 112 ? 61.131 35.132 20.231 1.00 8.71 112 PHE A CA 1
ATOM 771 C C . PHE A 1 112 ? 62.530 35.117 19.686 1.00 8.96 112 PHE A C 1
ATOM 772 O O . PHE A 1 112 ? 62.730 35.126 18.482 1.00 9.32 112 PHE A O 1
ATOM 780 N N A ASP A 1 113 ? 63.520 35.145 20.571 0.75 8.68 113 ASP A N 1
ATOM 781 N N B ASP A 1 113 ? 63.505 35.039 20.594 0.25 9.15 113 ASP A N 1
ATOM 782 C CA A ASP A 1 113 ? 64.901 35.088 20.165 0.75 9.24 113 ASP A CA 1
ATOM 783 C CA B ASP A 1 113 ? 64.924 35.033 20.249 0.25 9.26 113 ASP A CA 1
ATOM 784 C C A ASP A 1 113 ? 65.375 33.605 20.137 0.75 8.92 113 ASP A C 1
ATOM 785 C C B ASP A 1 113 ? 65.500 33.607 20.119 0.25 9.21 113 ASP A C 1
ATOM 786 O O A ASP A 1 113 ? 65.739 33.020 21.160 0.75 11.08 113 ASP A O 1
ATOM 787 O O B ASP A 1 113 ? 66.136 33.068 21.034 0.25 9.46 113 ASP A O 1
ATOM 796 N N . TRP A 1 114 ? 65.316 33.011 18.952 1.00 9.53 114 TRP A N 1
ATOM 797 C CA . TRP A 1 114 ? 65.800 31.671 18.738 1.00 9.02 114 TRP A CA 1
ATOM 798 C C . TRP A 1 114 ? 67.330 31.664 18.757 1.00 10.21 114 TRP A C 1
ATOM 799 O O . TRP A 1 114 ? 67.990 32.635 18.328 1.00 11.82 114 TRP A O 1
ATOM 810 N N . THR A 1 115 ? 67.899 30.570 19.251 1.00 8.67 115 THR A N 1
ATOM 811 C CA . THR A 1 115 ? 69.349 30.363 19.254 1.00 9.98 115 THR A CA 1
ATOM 812 C C . THR A 1 115 ? 69.811 29.110 18.504 1.00 9.04 115 THR A C 1
ATOM 813 O O . THR A 1 115 ? 70.962 28.684 18.619 1.00 12.10 115 THR A O 1
ATOM 817 N N . ASP A 1 116 ? 68.905 28.541 17.707 1.00 9.53 116 ASP A N 1
ATOM 818 C CA . ASP A 1 116 ? 69.106 27.271 17.073 1.00 10.41 116 ASP A CA 1
ATOM 819 C C . ASP A 1 116 ? 69.456 27.311 15.619 1.00 12.26 116 ASP A C 1
ATOM 820 O O . ASP A 1 116 ? 69.193 26.367 14.882 1.00 11.62 116 ASP A O 1
ATOM 825 N N . ALA A 1 117 ? 70.138 28.378 15.185 1.00 14.11 117 ALA A N 1
ATOM 826 C CA . ALA A 1 117 ? 70.529 28.447 13.765 1.00 14.52 117 ALA A CA 1
ATOM 827 C C . ALA A 1 117 ? 71.495 27.309 13.328 1.00 14.23 117 ALA A C 1
ATOM 828 O O . ALA A 1 117 ? 71.545 26.952 12.153 1.00 18.11 117 ALA A O 1
ATOM 830 N N . ASP A 1 118 ? 72.235 26.730 14.250 1.00 13.90 118 ASP A N 1
ATOM 831 C CA . ASP A 1 118 ? 73.167 25.616 13.910 1.00 14.41 118 ASP A CA 1
ATOM 832 C C . ASP A 1 118 ? 72.524 24.248 14.016 1.00 12.89 118 ASP A C 1
ATOM 833 O O . ASP A 1 118 ? 73.227 23.240 13.837 1.00 15.08 118 ASP A O 1
ATOM 838 N N . TRP A 1 119 ? 71.214 24.191 14.262 1.00 10.95 119 TRP A N 1
ATOM 839 C CA . TRP A 1 119 ? 70.494 22.933 14.257 1.00 9.60 119 TRP A CA 1
ATOM 840 C C . TRP A 1 119 ? 69.853 22.791 12.886 1.00 9.40 119 TRP A C 1
ATOM 841 O O . TRP A 1 119 ? 69.201 23.729 12.397 1.00 11.72 119 TRP A O 1
ATOM 852 N N . HIS A 1 120 ? 69.963 21.615 12.295 1.00 9.32 120 HIS A N 1
ATOM 853 C CA . HIS A 1 120 ? 69.479 21.353 10.944 1.00 9.83 120 HIS A CA 1
ATOM 854 C C . HIS A 1 120 ? 68.573 20.143 10.832 1.00 10.10 120 HIS A C 1
ATOM 855 O O . HIS A 1 120 ? 68.554 19.456 9.821 1.00 11.97 120 HIS A O 1
ATOM 862 N N . GLY A 1 121 ? 67.852 19.868 11.869 1.00 7.97 121 GLY A N 1
ATOM 863 C CA . GLY A 1 121 ? 66.882 18.788 11.872 1.00 7.31 121 GLY A CA 1
ATOM 864 C C . GLY A 1 121 ? 67.543 17.438 12.120 1.00 6.79 121 GLY A C 1
ATOM 865 O O . GLY A 1 121 ? 68.709 17.341 12.493 1.00 8.15 121 GLY A O 1
ATOM 866 N N . ILE A 1 122 ? 66.729 16.393 11.961 1.00 7.51 122 ILE A N 1
ATOM 867 C CA . ILE A 1 122 ? 67.186 15.051 12.259 1.00 6.91 122 ILE A CA 1
ATOM 868 C C . ILE A 1 122 ? 66.570 14.127 11.205 1.00 7.27 122 ILE A C 1
ATOM 869 O O . ILE A 1 122 ? 65.408 14.276 10.832 1.00 10.03 122 ILE A O 1
ATOM 874 N N A LYS A 1 123 ? 67.366 13.188 10.725 0.70 6.77 123 LYS A N 1
ATOM 875 N N B LYS A 1 123 ? 67.353 13.184 10.709 0.30 7.21 123 LYS A N 1
ATOM 876 C CA A LYS A 1 123 ? 66.880 12.194 9.794 0.70 6.46 123 LYS A CA 1
ATOM 877 C CA B LYS A 1 123 ? 66.816 12.221 9.770 0.30 6.62 123 LYS A CA 1
ATOM 878 C C A LYS A 1 123 ? 66.137 11.085 10.524 0.70 5.43 123 LYS A C 1
ATOM 879 C C B LYS A 1 123 ? 66.180 11.055 10.499 0.30 6.14 123 LYS A C 1
ATOM 880 O O A LYS A 1 123 ? 66.481 10.748 11.679 0.70 6.19 123 LYS A O 1
ATOM 881 O O B LYS A 1 123 ? 66.643 10.647 11.577 0.30 6.09 123 LYS A O 1
ATOM 892 N N . LEU A 1 124 ? 65.150 10.486 9.900 1.00 5.55 124 LEU A N 1
ATOM 893 C CA . LEU A 1 124 ? 64.382 9.423 10.562 1.00 5.39 124 LEU A CA 1
ATOM 894 C C . LEU A 1 124 ? 65.265 8.254 11.016 1.00 6.09 124 LEU A C 1
ATOM 895 O O . LEU A 1 124 ? 65.116 7.755 12.093 1.00 6.45 124 LEU A O 1
ATOM 900 N N . ALA A 1 125 ? 66.214 7.880 10.170 1.00 5.63 125 ALA A N 1
ATOM 901 C CA . ALA A 1 125 ? 67.134 6.799 10.483 1.00 6.25 125 ALA A CA 1
ATOM 902 C C . ALA A 1 125 ? 67.998 7.081 11.716 1.00 6.84 125 ALA A C 1
ATOM 903 O O . ALA A 1 125 ? 68.635 6.153 12.222 1.00 7.80 125 ALA A O 1
ATOM 905 N N . ASP A 1 126 ? 68.068 8.336 12.170 1.00 5.56 126 ASP A N 1
ATOM 906 C CA . ASP A 1 126 ? 68.815 8.709 13.328 1.00 6.08 126 ASP A CA 1
ATOM 907 C C . ASP A 1 126 ? 67.914 8.959 14.549 1.00 6.05 126 ASP A C 1
ATOM 908 O O . ASP A 1 126 ? 68.458 9.253 15.623 1.00 7.22 126 ASP A O 1
ATOM 913 N N . CYS A 1 127 ? 66.610 8.724 14.411 1.00 6.17 127 CYS A N 1
ATOM 914 C CA . CYS A 1 127 ? 65.697 8.962 15.495 1.00 5.55 127 CYS A CA 1
ATOM 915 C C . CYS A 1 127 ? 65.585 7.758 16.427 1.00 6.40 127 CYS A C 1
ATOM 916 O O . CYS A 1 127 ? 65.358 6.619 15.991 1.00 6.86 127 CYS A O 1
ATOM 919 N N . VAL A 1 128 ? 65.667 8.061 17.710 1.00 5.90 128 VAL A N 1
ATOM 920 C CA . VAL A 1 128 ? 65.149 7.210 18.789 1.00 4.81 128 VAL A CA 1
ATOM 921 C C . VAL A 1 128 ? 64.186 8.133 19.486 1.00 4.72 128 VAL A C 1
ATOM 922 O O . VAL A 1 128 ? 64.593 9.108 20.133 1.00 5.08 128 VAL A O 1
ATOM 926 N N . PHE A 1 129 ? 62.873 7.878 19.333 1.00 4.74 129 PHE A N 1
ATOM 927 C CA . PHE A 1 129 ? 61.859 8.767 19.874 1.00 4.73 129 PHE A CA 1
ATOM 928 C C . PHE A 1 129 ? 61.615 8.475 21.347 1.00 5.55 129 PHE A C 1
ATOM 929 O O . PHE A 1 129 ? 61.676 7.332 21.812 1.00 5.71 129 PHE A O 1
ATOM 937 N N . TYR A 1 130 ? 61.304 9.524 22.076 1.00 4.72 130 TYR A N 1
ATOM 938 C CA . TYR A 1 130 ? 60.956 9.462 23.477 1.00 4.67 130 TYR A CA 1
ATOM 939 C C . TYR A 1 130 ? 59.651 10.248 2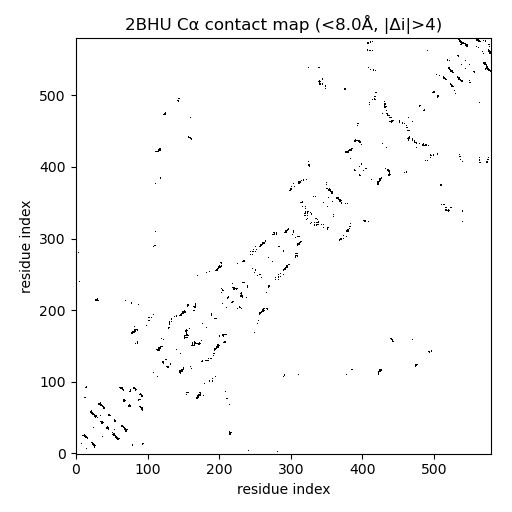3.646 1.00 4.82 130 TYR A C 1
ATOM 940 O O . TYR A 1 130 ? 59.604 11.471 23.447 1.00 4.81 130 TYR A O 1
ATOM 949 N N . GLU A 1 131 ? 58.550 9.530 23.896 1.00 4.65 131 GLU A N 1
ATOM 950 C CA . GLU A 1 131 ? 57.227 10.095 23.890 1.00 4.48 131 GLU A CA 1
ATOM 951 C C . GLU A 1 131 ? 56.928 10.725 25.253 1.00 4.99 131 GLU A C 1
ATOM 952 O O . GLU A 1 131 ? 56.939 10.049 26.276 1.00 5.18 131 GLU A O 1
ATOM 958 N N A VAL A 1 132 ? 56.584 12.008 25.213 0.80 5.78 132 VAL A N 1
ATOM 959 N N B VAL A 1 132 ? 56.570 11.995 25.238 0.20 4.84 132 VAL A N 1
ATOM 960 C CA A VAL A 1 132 ? 56.323 12.847 26.375 0.80 4.71 132 VAL A CA 1
ATOM 961 C CA B VAL A 1 132 ? 56.257 12.672 26.470 0.20 4.19 132 VAL A CA 1
ATOM 962 C C A VAL A 1 132 ? 54.894 13.325 26.374 0.80 5.27 132 VAL A C 1
ATOM 963 C C B VAL A 1 132 ? 54.930 13.372 26.427 0.20 4.35 132 VAL A C 1
ATOM 964 O O A VAL A 1 132 ? 54.383 13.764 25.353 0.80 5.35 132 VAL A O 1
ATOM 965 O O B VAL A 1 132 ? 54.571 14.047 25.457 0.20 3.61 132 VAL A O 1
ATOM 972 N N . HIS A 1 133 ? 54.239 13.221 27.547 1.00 4.49 133 HIS A N 1
ATOM 973 C CA . HIS A 1 133 ? 52.994 13.872 27.802 1.00 4.38 133 HIS A CA 1
ATOM 974 C C . HIS A 1 133 ? 53.250 15.008 28.738 1.00 4.29 133 HIS A C 1
ATOM 975 O O . HIS A 1 133 ? 53.668 14.796 29.866 1.00 4.67 133 HIS A O 1
ATOM 982 N N . VAL A 1 134 ? 53.119 16.251 28.278 1.00 4.49 134 VAL A N 1
ATOM 983 C CA . VAL A 1 134 ? 53.672 17.377 29.079 1.00 4.29 134 VAL A CA 1
ATOM 984 C C . VAL A 1 134 ? 53.024 17.447 30.481 1.00 3.90 134 VAL A C 1
ATOM 985 O O . VAL A 1 134 ? 53.718 17.728 31.451 1.00 4.85 134 VAL A O 1
ATOM 989 N N . GLY A 1 135 ? 51.759 17.154 30.567 1.00 4.40 135 GLY A N 1
ATOM 990 C CA . GLY A 1 135 ? 51.054 17.272 31.836 1.00 4.98 135 GLY A CA 1
ATOM 991 C C . GLY A 1 135 ? 51.528 16.317 32.909 1.00 4.92 135 GLY A C 1
ATOM 992 O O . GLY A 1 135 ? 51.437 16.652 34.082 1.00 6.01 135 GLY A O 1
ATOM 993 N N . THR A 1 136 ? 51.970 15.126 32.529 1.00 4.99 136 THR A N 1
ATOM 994 C CA . THR A 1 136 ? 52.401 14.103 33.484 1.00 5.37 136 THR A CA 1
ATOM 995 C C . THR A 1 136 ? 53.892 13.910 33.570 1.00 5.90 136 THR A C 1
ATOM 996 O O . THR A 1 136 ? 54.375 13.255 34.502 1.00 5.72 136 THR A O 1
ATOM 1000 N N . PHE A 1 137 ? 54.655 14.455 32.610 1.00 4.76 137 PHE A N 1
ATOM 1001 C CA . PHE A 1 137 ? 56.078 14.233 32.531 1.00 5.16 137 PHE A CA 1
ATOM 1002 C C . PHE A 1 137 ? 56.821 14.777 33.755 1.00 5.74 137 PHE A C 1
ATOM 1003 O O . PHE A 1 137 ? 57.885 14.251 34.076 1.00 6.07 137 PHE A O 1
ATOM 1011 N N . THR A 1 138 ? 56.297 15.860 34.334 1.00 6.28 138 THR A N 1
ATOM 1012 C CA . THR A 1 138 ? 56.888 16.486 35.511 1.00 6.14 138 THR A CA 1
ATOM 1013 C C . THR A 1 138 ? 55.772 16.834 36.480 1.00 6.46 138 THR A C 1
ATOM 1014 O O . THR A 1 138 ? 54.603 16.923 36.101 1.00 6.39 138 THR A O 1
ATOM 1018 N N . PRO A 1 139 ? 56.123 17.092 37.752 1.00 6.95 139 PRO A N 1
ATOM 1019 C CA . PRO A 1 139 ? 55.120 17.529 38.701 1.00 8.08 139 PRO A CA 1
ATOM 1020 C C . PRO A 1 139 ? 54.414 18.804 38.253 1.00 7.01 139 PRO A C 1
ATOM 1021 O O . PRO A 1 139 ? 53.170 18.893 38.305 1.00 8.35 139 PRO A O 1
ATOM 1025 N N . GLU A 1 140 ? 55.170 19.775 37.737 1.00 6.39 140 GLU A N 1
ATOM 1026 C CA . GLU A 1 140 ? 54.578 21.011 37.282 1.00 6.52 140 GLU A CA 1
ATOM 1027 C C . GLU A 1 140 ? 53.670 20.790 36.077 1.00 5.83 140 GLU A C 1
ATOM 1028 O O . GLU A 1 140 ? 52.690 21.491 35.922 1.00 6.79 140 GLU A O 1
ATOM 1034 N N . GLY A 1 141 ? 54.050 19.829 35.208 1.00 5.41 141 GLY A N 1
ATOM 1035 C CA . GLY A 1 141 ? 53.240 19.556 34.043 1.00 6.11 141 GLY A CA 1
ATOM 1036 C C . GLY A 1 141 ? 53.288 20.656 32.974 1.00 4.83 141 GLY A C 1
ATOM 1037 O O . GLY A 1 141 ? 52.284 20.932 32.316 1.00 6.00 141 GLY A O 1
ATOM 1038 N N . THR A 1 142 ? 54.460 21.288 32.824 1.00 5.35 142 THR A N 1
ATOM 1039 C CA . THR A 1 142 ? 54.662 22.434 31.967 1.00 5.88 142 THR A CA 1
ATOM 1040 C C . THR A 1 142 ? 55.842 22.244 31.063 1.00 5.26 142 THR A C 1
ATOM 1041 O O . THR A 1 142 ? 56.719 21.392 31.294 1.00 5.74 142 THR A O 1
ATOM 1045 N N . TYR A 1 143 ? 55.880 23.047 30.004 1.00 4.84 143 TYR A N 1
ATOM 1046 C CA . TYR A 1 143 ? 57.068 23.044 29.128 1.00 5.35 143 TYR A CA 1
ATOM 1047 C C . TYR A 1 143 ? 58.359 23.422 29.867 1.00 5.98 143 TYR A C 1
ATOM 1048 O O . TYR A 1 143 ? 59.425 22.845 29.650 1.00 6.83 143 TYR A O 1
ATOM 1057 N N . ARG A 1 144 ? 58.257 24.411 30.739 1.00 6.29 144 ARG A N 1
ATOM 1058 C CA . ARG A 1 144 ? 59.449 24.856 31.429 1.00 6.98 144 ARG A CA 1
ATOM 1059 C C . ARG A 1 144 ? 60.058 23.767 32.278 1.00 6.30 144 ARG A C 1
ATOM 1060 O O . ARG A 1 144 ? 61.257 23.603 32.340 1.00 8.01 144 ARG A O 1
ATOM 1068 N N . ALA A 1 145 ? 59.205 23.047 32.964 1.00 6.10 145 ALA A N 1
ATOM 1069 C CA . ALA A 1 145 ? 59.706 21.934 33.781 1.00 6.33 145 ALA A CA 1
ATOM 1070 C C . ALA A 1 145 ? 60.238 20.806 32.937 1.00 5.97 145 ALA A C 1
ATOM 1071 O O . ALA A 1 145 ? 61.250 20.193 33.252 1.00 7.18 145 ALA A O 1
ATOM 1073 N N . ALA A 1 146 ? 59.589 20.529 31.792 1.00 6.12 146 ALA A N 1
ATOM 1074 C CA . ALA A 1 146 ? 60.086 19.515 30.854 1.00 6.32 146 ALA A CA 1
ATOM 1075 C C . ALA A 1 146 ? 61.453 19.853 30.366 1.00 6.11 146 ALA A C 1
ATOM 1076 O O . ALA A 1 146 ? 62.286 18.981 30.219 1.00 6.24 146 ALA A O 1
ATOM 1078 N N . ALA A 1 147 ? 61.720 21.127 30.081 1.00 6.91 147 ALA A N 1
ATOM 1079 C CA . ALA A 1 147 ? 62.978 21.579 29.531 1.00 7.14 147 ALA A CA 1
ATOM 1080 C C . ALA A 1 147 ? 64.108 21.251 30.491 1.00 7.71 147 ALA A C 1
ATOM 1081 O O . ALA A 1 147 ? 65.219 20.966 30.074 1.00 7.65 147 ALA A O 1
ATOM 1083 N N . GLU A 1 148 ? 63.856 21.251 31.791 1.00 7.98 148 GLU A N 1
ATOM 1084 C CA . GLU A 1 148 ? 64.909 20.909 32.786 1.00 7.65 148 GLU A CA 1
ATOM 1085 C C . GLU A 1 148 ? 65.290 19.445 32.789 1.00 7.43 148 GLU A C 1
ATOM 1086 O O . GLU A 1 148 ? 66.357 19.083 33.303 1.00 8.84 148 GLU A O 1
ATOM 1092 N N . LYS A 1 149 ? 64.454 18.617 32.154 1.00 7.08 149 LYS A N 1
ATOM 1093 C CA . LYS A 1 149 ? 64.792 17.202 31.992 1.00 7.42 149 LYS A CA 1
ATOM 1094 C C . LYS A 1 149 ? 65.533 16.884 30.710 1.00 7.18 149 LYS A C 1
ATOM 1095 O O . LYS A 1 149 ? 65.926 15.742 30.457 1.00 7.72 149 LYS A O 1
ATOM 1101 N N . LEU A 1 150 ? 65.758 17.873 29.868 1.00 7.72 150 LEU A N 1
ATOM 1102 C CA . LEU A 1 150 ? 66.479 17.635 28.624 1.00 8.66 150 LEU A CA 1
ATOM 1103 C C . LEU A 1 150 ? 67.893 17.112 28.773 1.00 7.57 150 LEU A C 1
ATOM 1104 O O . LEU A 1 150 ? 68.248 16.227 28.010 1.00 8.30 150 LEU A O 1
ATOM 1109 N N . PRO A 1 151 ? 68.695 17.636 29.675 1.00 9.57 151 PRO A N 1
ATOM 1110 C CA . PRO A 1 151 ? 70.024 17.051 29.811 1.00 8.98 151 PRO A CA 1
ATOM 1111 C C . PRO A 1 151 ? 69.980 15.552 30.173 1.00 8.96 151 PRO A C 1
ATOM 1112 O O . PRO A 1 151 ? 70.767 14.736 29.685 1.00 9.76 151 PRO A O 1
ATOM 1116 N N . TYR A 1 152 ? 69.036 15.164 31.013 1.00 7.87 152 TYR A N 1
ATOM 1117 C CA . TYR A 1 152 ? 68.803 13.738 31.334 1.00 8.10 152 TYR A CA 1
ATOM 1118 C C . TYR A 1 152 ? 68.471 12.931 30.068 1.00 8.27 152 TYR A C 1
ATOM 1119 O O . TYR A 1 152 ? 69.012 11.848 29.879 1.00 8.46 152 TYR A O 1
ATOM 1128 N N . LEU A 1 153 ? 67.605 13.457 29.217 1.00 6.89 153 LEU A N 1
ATOM 1129 C CA . LEU A 1 153 ? 67.273 12.739 27.976 1.00 7.12 153 LEU A CA 1
ATOM 1130 C C . LEU A 1 153 ? 68.438 12.639 27.037 1.00 7.09 153 LEU A C 1
ATOM 1131 O O . LEU A 1 153 ? 68.660 11.596 26.418 1.00 7.46 153 LEU A O 1
ATOM 1136 N N . LYS A 1 154 ? 69.247 13.705 26.955 1.00 7.63 154 LYS A N 1
ATOM 1137 C CA . LYS A 1 154 ? 70.417 13.709 26.101 1.00 8.78 154 LYS A CA 1
ATOM 1138 C C . LYS A 1 154 ? 71.375 12.634 26.586 1.00 8.26 154 LYS A C 1
ATOM 1139 O O . LYS A 1 154 ? 71.909 11.872 25.783 1.00 9.47 154 LYS A O 1
ATOM 1145 N N A GLU A 1 155 ? 71.617 12.606 27.875 0.75 9.24 155 GLU A N 1
ATOM 1146 N N B GLU A 1 155 ? 71.631 12.621 27.888 0.25 9.06 155 GLU A N 1
ATOM 1147 C CA A GLU A 1 155 ? 72.555 11.640 28.414 0.75 9.45 155 GLU A CA 1
ATOM 1148 C CA B GLU A 1 155 ? 72.534 11.641 28.484 0.25 9.13 155 GLU A CA 1
ATOM 1149 C C A GLU A 1 155 ? 72.025 10.204 28.329 0.75 8.76 155 GLU A C 1
ATOM 1150 C C B GLU A 1 155 ? 72.024 10.221 28.246 0.25 8.95 155 GLU A C 1
ATOM 1151 O O A GLU A 1 155 ? 72.791 9.261 28.184 0.75 10.53 155 GLU A O 1
ATOM 1152 O O B GLU A 1 155 ? 72.794 9.326 27.868 0.25 9.94 155 GLU A O 1
ATOM 1163 N N . LEU A 1 156 ? 70.719 10.045 28.452 1.00 8.41 156 LEU A N 1
ATOM 1164 C CA . LEU A 1 156 ? 70.031 8.739 28.294 1.00 8.60 156 LEU A CA 1
ATOM 1165 C C . LEU A 1 156 ? 70.406 8.111 26.948 1.00 7.61 156 LEU A C 1
ATOM 1166 O O . LEU A 1 156 ? 70.705 6.938 26.834 1.00 8.60 156 LEU A O 1
ATOM 1171 N N . GLY A 1 157 ? 70.355 8.965 25.915 1.00 7.93 157 GLY A N 1
ATOM 1172 C CA . GLY A 1 157 ? 70.758 8.546 24.576 1.00 7.08 157 GLY A CA 1
ATOM 1173 C C . GLY A 1 157 ? 69.637 8.557 23.570 1.00 6.97 157 GLY A C 1
ATOM 1174 O O . GLY A 1 157 ? 69.828 8.069 22.437 1.00 8.68 157 GLY A O 1
ATOM 1175 N N . VAL A 1 158 ? 68.457 9.068 23.907 1.00 6.40 158 VAL A N 1
ATOM 1176 C CA . VAL A 1 158 ? 67.409 9.266 22.902 1.00 6.01 158 VAL A CA 1
ATOM 1177 C C . VAL A 1 158 ? 67.768 10.469 22.064 1.00 6.71 158 VAL A C 1
ATOM 1178 O O . VAL A 1 158 ? 68.612 11.287 22.431 1.00 7.51 158 VAL A O 1
ATOM 1182 N N . THR A 1 159 ? 67.158 10.582 20.890 1.00 6.12 159 THR A N 1
ATOM 1183 C CA . THR A 1 159 ? 67.585 11.626 19.952 1.00 5.88 159 THR A CA 1
ATOM 1184 C C . THR A 1 159 ? 66.456 12.557 19.509 1.00 5.58 159 THR A C 1
ATOM 1185 O O . THR A 1 159 ? 66.709 13.598 18.922 1.00 6.40 159 THR A O 1
ATOM 1189 N N . ALA A 1 160 ? 65.214 12.183 19.780 1.00 5.60 160 ALA A N 1
ATOM 1190 C CA . ALA A 1 160 ? 64.057 12.969 19.358 1.00 6.76 160 ALA A CA 1
ATOM 1191 C C . ALA A 1 160 ? 62.947 12.815 20.374 1.00 7.05 160 ALA A C 1
ATOM 1192 O O . ALA A 1 160 ? 62.587 11.722 20.746 1.00 9.96 160 ALA A O 1
ATOM 1194 N N A ILE A 1 161 ? 62.400 13.929 20.821 0.50 4.91 161 ILE A N 1
ATOM 1195 N N B ILE A 1 161 ? 62.368 13.948 20.757 0.10 6.54 161 ILE A N 1
ATOM 1196 N N C ILE A 1 161 ? 62.357 13.931 20.795 0.40 6.87 161 ILE A N 1
ATOM 1197 C CA A ILE A 1 161 ? 61.286 13.903 21.718 0.50 4.77 161 ILE A CA 1
ATOM 1198 C CA B ILE A 1 161 ? 61.244 13.991 21.679 0.10 5.95 161 ILE A CA 1
ATOM 1199 C CA C ILE A 1 161 ? 61.245 13.894 21.730 0.40 7.33 161 ILE A CA 1
ATOM 1200 C C A ILE A 1 161 ? 60.018 13.914 20.863 0.50 4.14 161 ILE A C 1
ATOM 1201 C C B ILE A 1 161 ? 59.949 13.986 20.870 0.10 5.52 161 ILE A C 1
ATOM 1202 C C C ILE A 1 161 ? 59.921 14.042 20.990 0.40 5.73 161 ILE A C 1
ATOM 1203 O O A ILE A 1 161 ? 59.998 14.616 19.848 0.50 4.53 161 ILE A O 1
ATOM 1204 O O B ILE A 1 161 ? 59.804 14.776 19.937 0.10 5.82 161 ILE A O 1
ATOM 1205 O O C ILE A 1 161 ? 59.720 15.011 20.256 0.40 6.67 161 ILE A O 1
ATOM 1218 N N . GLN A 1 162 ? 59.020 13.093 21.212 1.00 4.69 162 GLN A N 1
ATOM 1219 C CA . GLN A 1 162 ? 57.732 13.028 20.564 1.00 5.30 162 GLN A CA 1
ATOM 1220 C C . GLN A 1 162 ? 56.711 13.531 21.568 1.00 4.67 162 GLN A C 1
ATOM 1221 O O . GLN A 1 162 ? 56.407 12.841 22.507 1.00 6.16 162 GLN A O 1
ATOM 1227 N N . VAL A 1 163 ? 56.187 14.742 21.329 1.00 4.95 163 VAL A N 1
ATOM 1228 C CA . VAL A 1 163 ? 55.279 15.396 22.262 1.00 5.05 163 VAL A CA 1
ATOM 1229 C C . VAL A 1 163 ? 53.827 15.093 21.902 1.00 4.20 163 VAL A C 1
ATOM 1230 O O . VAL A 1 163 ? 53.430 15.273 20.770 1.00 5.62 163 VAL A O 1
ATOM 1234 N N . MET A 1 164 ? 53.054 14.630 22.898 1.00 4.32 164 MET A N 1
ATOM 1235 C CA . MET A 1 164 ? 51.641 14.397 22.711 1.00 3.99 164 MET A CA 1
ATOM 1236 C C . MET A 1 164 ? 50.896 15.732 22.446 1.00 3.90 164 MET A C 1
ATOM 1237 O O . MET A 1 164 ? 51.462 16.798 22.677 1.00 4.15 164 MET A O 1
ATOM 1242 N N . PRO A 1 165 ? 49.670 15.659 21.900 1.00 4.05 165 PRO A N 1
ATOM 1243 C CA . PRO A 1 165 ? 49.111 16.869 21.283 1.00 4.07 165 PRO A CA 1
ATOM 1244 C C . PRO A 1 165 ? 48.991 18.040 22.244 1.00 4.19 165 PRO A C 1
ATOM 1245 O O . PRO A 1 165 ? 48.648 17.940 23.419 1.00 5.28 165 PRO A O 1
ATOM 1249 N N . LEU A 1 166 ? 49.242 19.216 21.637 1.00 4.59 166 LEU A N 1
ATOM 1250 C CA . LEU A 1 166 ? 49.317 20.500 22.358 1.00 4.51 166 LEU A CA 1
ATOM 1251 C C . LEU A 1 166 ? 48.151 21.415 21.989 1.00 4.75 166 LEU A C 1
ATOM 1252 O O . LEU A 1 166 ? 48.034 22.474 22.631 1.00 7.47 166 LEU A O 1
ATOM 1257 N N . ALA A 1 167 ? 47.333 21.098 21.006 1.00 5.32 167 ALA A N 1
ATOM 1258 C CA . ALA A 1 167 ? 46.235 21.956 20.671 1.00 5.62 167 ALA A CA 1
ATOM 1259 C C . ALA A 1 167 ? 45.300 22.104 21.852 1.00 5.71 167 ALA A C 1
ATOM 1260 O O . ALA A 1 167 ? 44.926 21.140 22.536 1.00 6.27 167 ALA A O 1
ATOM 1262 N N . ALA A 1 168 ? 44.779 23.313 22.069 1.00 5.46 168 ALA A N 1
ATOM 1263 C CA . ALA A 1 168 ? 43.932 23.548 23.212 1.00 5.10 168 ALA A CA 1
ATOM 1264 C C . ALA A 1 168 ? 42.665 22.740 23.199 1.00 5.05 168 ALA A C 1
ATOM 1265 O O . ALA A 1 168 ? 41.967 22.653 22.211 1.00 5.33 168 ALA A O 1
ATOM 1267 N N . PHE A 1 169 ? 42.393 22.198 24.384 1.00 5.35 169 PHE A N 1
ATOM 1268 C CA . PHE A 1 169 ? 41.198 21.427 24.674 1.00 5.83 169 PHE A CA 1
ATOM 1269 C C . PHE A 1 169 ? 40.611 21.922 25.967 1.00 6.08 169 PHE A C 1
ATOM 1270 O O . PHE A 1 169 ? 41.249 22.659 26.716 1.00 6.54 169 PHE A O 1
ATOM 1278 N N . ASP A 1 170 ? 39.398 21.480 26.257 1.00 7.14 170 ASP A N 1
ATOM 1279 C CA . ASP A 1 170 ? 38.692 21.945 27.447 1.00 7.14 170 ASP A CA 1
ATOM 1280 C C . ASP A 1 170 ? 39.132 21.122 28.670 1.00 8.83 170 ASP A C 1
ATOM 1281 O O . ASP A 1 170 ? 39.515 19.948 28.556 1.00 10.05 170 ASP A O 1
ATOM 1286 N N . GLY A 1 171 ? 39.102 21.791 29.814 1.00 8.41 171 GLY A N 1
ATOM 1287 C CA . GLY A 1 171 ? 39.565 21.235 31.063 1.00 9.09 171 GLY A CA 1
ATOM 1288 C C . GLY A 1 171 ? 41.021 21.464 31.402 1.00 7.71 171 GLY A C 1
ATOM 1289 O O . GLY A 1 171 ? 41.783 22.080 30.647 1.00 9.07 171 GLY A O 1
ATOM 1290 N N . GLN A 1 172 ? 41.407 21.007 32.585 1.00 7.31 172 GLN A N 1
ATOM 1291 C CA . GLN A 1 172 ? 42.709 21.313 33.153 1.00 7.57 172 GLN A CA 1
ATOM 1292 C C . GLN A 1 172 ? 43.735 20.194 32.972 1.00 6.52 172 GLN A C 1
ATOM 1293 O O . GLN A 1 172 ? 44.901 20.401 33.328 1.00 7.41 172 GLN A O 1
ATOM 1299 N N . ARG A 1 173 ? 43.307 19.055 32.419 1.00 6.55 173 ARG A N 1
ATOM 1300 C CA . ARG A 1 173 ? 44.270 18.023 32.016 1.00 5.64 173 ARG A CA 1
ATOM 1301 C C . ARG A 1 173 ? 43.627 17.190 30.953 1.00 5.78 173 ARG A C 1
ATOM 1302 O O . ARG A 1 173 ? 42.387 17.135 30.836 1.00 6.33 173 ARG A O 1
ATOM 1310 N N . GLY A 1 174 ? 44.440 16.483 30.198 1.00 5.15 174 GLY A N 1
ATOM 1311 C CA . GLY A 1 174 ? 43.963 15.587 29.180 1.00 5.41 174 GLY A CA 1
ATOM 1312 C C . GLY A 1 174 ? 45.145 15.064 28.375 1.00 4.67 174 GLY A C 1
ATOM 1313 O O . GLY A 1 174 ? 46.218 15.661 28.407 1.00 5.30 174 GLY A O 1
ATOM 1314 N N . TRP A 1 175 ? 44.908 13.997 27.621 1.00 5.45 175 TRP A N 1
ATOM 1315 C CA . TRP A 1 175 ? 45.974 13.432 26.809 1.00 4.60 175 TRP A CA 1
ATOM 1316 C C . TRP A 1 175 ? 46.362 14.392 25.632 1.00 4.95 175 TRP A C 1
ATOM 1317 O O . TRP A 1 175 ? 47.531 14.395 25.237 1.00 5.50 175 TRP A O 1
ATOM 1328 N N . GLY A 1 176 ? 45.346 15.048 25.107 1.00 5.40 176 GLY A N 1
ATOM 1329 C CA . GLY A 1 176 ? 45.502 15.943 23.980 1.00 5.24 176 GLY A CA 1
ATOM 1330 C C . GLY A 1 176 ? 44.627 15.635 22.783 1.00 5.28 176 GLY A C 1
ATOM 1331 O O . GLY A 1 176 ? 44.450 16.464 21.908 1.00 6.05 176 GLY A O 1
ATOM 1332 N N . TYR A 1 177 ? 44.001 14.471 22.767 1.00 5.32 177 TYR A N 1
ATOM 1333 C CA . TYR A 1 177 ? 43.192 14.043 21.597 1.00 6.88 177 TYR A CA 1
ATOM 1334 C C . TYR A 1 177 ? 41.809 14.654 21.592 1.00 6.52 177 TYR A C 1
ATOM 1335 O O . TYR A 1 177 ? 41.146 14.548 20.601 1.00 9.95 177 TYR A O 1
ATOM 1344 N N . ASP A 1 178 ? 41.497 15.479 22.569 1.00 5.81 178 ASP A N 1
ATOM 1345 C CA . ASP A 1 178 ? 40.298 16.342 22.542 1.00 5.92 178 ASP A CA 1
ATOM 1346 C C . ASP A 1 178 ? 40.591 17.773 22.092 1.00 5.71 178 ASP A C 1
ATOM 1347 O O . ASP A 1 178 ? 39.722 18.639 22.187 1.00 6.64 178 ASP A O 1
ATOM 1352 N N . GLY A 1 179 ? 41.767 17.987 21.556 1.00 6.32 179 GLY A N 1
ATOM 1353 C CA . GLY A 1 179 ? 42.131 19.317 20.975 1.00 6.09 179 GLY A CA 1
ATOM 1354 C C . GLY A 1 179 ? 41.034 19.801 20.058 1.00 5.49 179 GLY A C 1
ATOM 1355 O O . GLY A 1 179 ? 40.464 19.051 19.259 1.00 6.20 179 GLY A O 1
ATOM 1356 N N . ALA A 1 180 ? 40.736 21.084 20.216 1.00 6.02 180 ALA A N 1
ATOM 1357 C CA . ALA A 1 180 ? 39.693 21.746 19.445 1.00 7.52 180 ALA A CA 1
ATOM 1358 C C . ALA A 1 180 ? 40.168 23.007 18.694 1.00 7.15 180 ALA A C 1
ATOM 1359 O O . ALA A 1 180 ? 39.592 23.330 17.648 1.00 10.70 180 ALA A O 1
ATOM 1361 N N . ALA A 1 181 ? 41.176 23.711 19.214 1.00 5.79 181 ALA A N 1
ATOM 1362 C CA . ALA A 1 181 ? 41.713 24.940 18.569 1.00 5.96 181 ALA A CA 1
ATOM 1363 C C . ALA A 1 181 ? 43.140 24.598 18.173 1.00 5.04 181 ALA A C 1
ATOM 1364 O O . ALA A 1 181 ? 44.038 24.647 18.994 1.00 5.37 181 ALA A O 1
ATOM 1366 N N . PHE A 1 182 ? 43.319 24.126 16.932 1.00 4.93 182 PHE A N 1
ATOM 1367 C CA . PHE A 1 182 ? 44.532 23.407 16.606 1.00 4.58 182 PHE A CA 1
ATOM 1368 C C . PHE A 1 182 ? 45.786 24.277 16.637 1.00 4.93 182 PHE A C 1
ATOM 1369 O O . PHE A 1 182 ? 46.876 23.726 16.747 1.00 4.45 182 PHE A O 1
ATOM 1377 N N . TYR A 1 183 ? 45.600 25.582 16.486 1.00 4.72 183 TYR A N 1
ATOM 1378 C CA . TYR A 1 183 ? 46.720 26.521 16.415 1.00 5.03 183 TYR A CA 1
ATOM 1379 C C . TYR A 1 183 ? 47.147 27.088 17.769 1.00 4.72 183 TYR A C 1
ATOM 1380 O O . TYR A 1 183 ? 48.101 27.865 17.822 1.00 5.12 183 TYR A O 1
ATOM 1389 N N . ALA A 1 184 ? 46.423 26.762 18.843 1.00 3.94 184 ALA A N 1
ATOM 1390 C CA . ALA A 1 184 ? 46.581 27.411 20.145 1.00 4.83 184 ALA A CA 1
ATOM 1391 C C . ALA A 1 184 ? 47.184 26.395 21.114 1.00 5.26 184 ALA A C 1
ATOM 1392 O O . ALA A 1 184 ? 46.531 25.459 21.535 1.00 5.96 184 ALA A O 1
ATOM 1394 N N . PRO A 1 185 ? 48.449 26.580 21.517 1.00 4.81 185 PRO A N 1
ATOM 1395 C CA . PRO A 1 185 ? 49.063 25.647 22.478 1.00 5.61 185 PRO A CA 1
ATOM 1396 C C . PRO A 1 185 ? 48.295 25.747 23.809 1.00 5.74 185 PRO A C 1
ATOM 1397 O O . PRO A 1 185 ? 48.030 26.833 24.335 1.00 6.31 185 PRO A O 1
ATOM 1401 N N . TYR A 1 186 ? 48.020 24.615 24.403 1.00 5.66 186 TYR A N 1
ATOM 1402 C CA . TYR A 1 186 ? 47.168 24.459 25.587 1.00 5.41 186 TYR A CA 1
ATOM 1403 C C . TYR A 1 186 ? 47.695 25.233 26.772 1.00 5.49 186 TYR A C 1
ATOM 1404 O O . TYR A 1 186 ? 48.795 24.941 27.248 1.00 5.94 186 TYR A O 1
ATOM 1413 N N . ALA A 1 187 ? 46.904 26.198 27.265 1.00 5.99 187 ALA A N 1
ATOM 1414 C CA . ALA A 1 187 ? 47.469 27.221 28.182 1.00 6.57 187 ALA A CA 1
ATOM 1415 C C . ALA A 1 187 ? 48.054 26.658 29.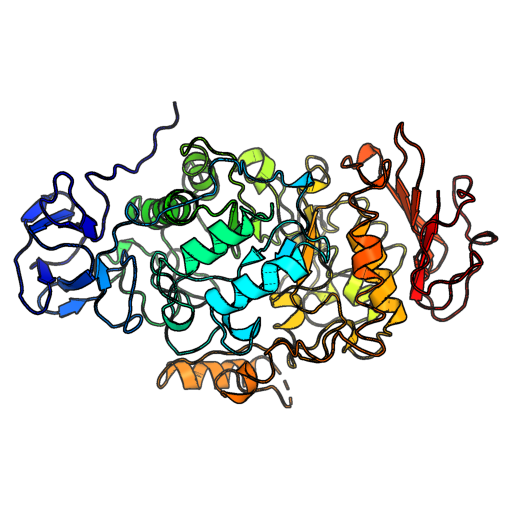490 1.00 6.11 187 ALA A C 1
ATOM 1416 O O . ALA A 1 187 ? 49.077 27.165 29.940 1.00 6.44 187 ALA A O 1
ATOM 1418 N N . PRO A 1 188 ? 47.500 25.608 30.084 1.00 5.68 188 PRO A N 1
ATOM 1419 C CA . PRO A 1 188 ? 48.093 25.114 31.324 1.00 6.32 188 PRO A CA 1
ATOM 1420 C C . PRO A 1 188 ? 49.535 24.666 31.176 1.00 6.68 188 PRO A C 1
ATOM 1421 O O . PRO A 1 188 ? 50.287 24.687 32.172 1.00 8.11 188 PRO A O 1
ATOM 1425 N N . TYR A 1 189 ? 49.975 24.277 29.981 1.00 5.38 189 TYR A N 1
ATOM 1426 C CA . TYR A 1 189 ? 51.331 23.860 29.833 1.00 5.62 189 TYR A CA 1
ATOM 1427 C C . TYR A 1 189 ? 52.338 25.025 29.751 1.00 6.42 189 TYR A C 1
ATOM 1428 O O . TYR A 1 189 ? 53.544 24.815 29.948 1.00 5.90 189 TYR A O 1
ATOM 1437 N N . GLY A 1 190 ? 51.829 26.211 29.420 1.00 6.01 190 GLY A N 1
ATOM 1438 C CA . GLY A 1 190 ? 52.685 27.360 29.241 1.00 6.64 190 GLY A CA 1
ATOM 1439 C C . GLY A 1 190 ? 52.155 28.272 28.114 1.00 6.31 190 GLY A C 1
ATOM 1440 O O . GLY A 1 190 ? 51.242 27.941 27.392 1.00 8.21 190 GLY A O 1
ATOM 1441 N N . ARG A 1 191 ? 52.804 29.410 28.032 1.00 7.38 191 ARG A N 1
ATOM 1442 C CA . ARG A 1 191 ? 52.553 30.384 26.968 1.00 6.76 191 ARG A CA 1
ATOM 1443 C C . ARG A 1 191 ? 53.331 29.989 25.719 1.00 6.11 191 ARG A C 1
ATOM 1444 O O . ARG A 1 191 ? 54.238 29.146 25.734 1.00 6.80 191 ARG A O 1
ATOM 1452 N N . PRO A 1 192 ? 52.987 30.585 24.580 1.00 5.71 192 PRO A N 1
ATOM 1453 C CA . PRO A 1 192 ? 53.729 30.245 23.326 1.00 5.96 192 PRO A CA 1
ATOM 1454 C C . PRO A 1 192 ? 55.226 30.351 23.495 1.00 6.15 192 PRO A C 1
ATOM 1455 O O . PRO A 1 192 ? 55.977 29.447 23.026 1.00 6.62 192 PRO A O 1
ATOM 1459 N N A GLU A 1 193 ? 55.729 31.412 24.148 0.95 6.52 193 GLU A N 1
ATOM 1460 N N B GLU A 1 193 ? 55.699 31.405 24.163 0.05 6.07 193 GLU A N 1
ATOM 1461 C CA A GLU A 1 193 ? 57.163 31.553 24.307 0.95 7.18 193 GLU A CA 1
ATOM 1462 C CA B GLU A 1 193 ? 57.142 31.604 24.365 0.05 5.93 193 GLU A CA 1
ATOM 1463 C C A GLU A 1 193 ? 57.789 30.471 25.177 0.95 5.79 193 GLU A C 1
ATOM 1464 C C B GLU A 1 193 ? 57.787 30.490 25.196 0.05 5.96 193 GLU A C 1
ATOM 1465 O O A GLU A 1 193 ? 58.953 30.155 25.034 0.95 6.82 193 GLU A O 1
ATOM 1466 O O B GLU A 1 193 ? 58.975 30.207 25.039 0.05 6.06 193 GLU A O 1
ATOM 1477 N N . ASP A 1 194 ? 57.005 29.866 26.076 1.00 6.03 194 ASP A N 1
ATOM 1478 C CA . ASP A 1 194 ? 57.491 28.749 26.886 1.00 6.17 194 ASP A CA 1
ATOM 1479 C C . ASP A 1 194 ? 57.681 27.502 26.020 1.00 6.07 194 ASP A C 1
ATOM 1480 O O . ASP A 1 194 ? 58.656 26.755 26.243 1.00 6.48 194 ASP A O 1
ATOM 1485 N N . LEU A 1 195 ? 56.794 27.305 25.059 1.00 5.72 195 LEU A N 1
ATOM 1486 C CA . LEU A 1 195 ? 56.969 26.171 24.154 1.00 5.86 195 LEU A CA 1
ATOM 1487 C C . LEU A 1 195 ? 58.173 26.407 23.264 1.00 5.77 195 LEU A C 1
ATOM 1488 O O . LEU A 1 195 ? 59.019 25.483 23.044 1.00 5.45 195 LEU A O 1
ATOM 1493 N N . MET A 1 196 ? 58.295 27.631 22.734 1.00 6.24 196 MET A N 1
ATOM 1494 C CA . MET A 1 196 ? 59.461 27.972 21.958 1.00 5.57 196 MET A CA 1
ATOM 1495 C C . MET A 1 196 ? 60.754 27.757 22.714 1.00 5.44 196 MET A C 1
ATOM 1496 O O . MET A 1 196 ? 61.727 27.215 22.188 1.00 5.91 196 MET A O 1
ATOM 1501 N N . ALA A 1 197 ? 60.760 28.158 23.979 1.00 5.47 197 ALA A N 1
ATOM 1502 C CA . ALA A 1 197 ? 61.967 27.957 24.776 1.00 6.19 197 ALA A CA 1
ATOM 1503 C C . ALA A 1 197 ? 62.340 26.465 24.945 1.00 5.99 197 ALA A C 1
ATOM 1504 O O . ALA A 1 197 ? 63.498 26.101 24.959 1.00 6.92 197 ALA A O 1
ATOM 1506 N N . LEU A 1 198 ? 61.314 25.609 25.071 1.00 5.40 198 LEU A N 1
ATOM 1507 C CA . LEU A 1 198 ? 61.564 24.163 25.194 1.00 6.00 198 LEU A CA 1
ATOM 1508 C C . LEU A 1 198 ? 62.188 23.609 23.909 1.00 4.99 198 LEU A C 1
ATOM 1509 O O . LEU A 1 198 ? 63.204 22.884 23.948 1.00 6.07 198 LEU A O 1
ATOM 1514 N N . VAL A 1 199 ? 61.613 23.998 22.752 1.00 5.48 199 VAL A N 1
ATOM 1515 C CA . VAL A 1 199 ? 62.174 23.525 21.486 1.00 5.67 199 VAL A CA 1
ATOM 1516 C C . VAL A 1 199 ? 63.588 24.083 21.282 1.00 5.90 199 VAL A C 1
ATOM 1517 O O . VAL A 1 199 ? 64.471 23.358 20.875 1.00 5.88 199 VAL A O 1
ATOM 1521 N N . ASP A 1 200 ? 63.800 25.373 21.598 1.00 5.96 200 ASP A N 1
ATOM 1522 C CA . ASP A 1 200 ? 65.145 25.959 21.442 1.00 5.87 200 ASP A CA 1
ATOM 1523 C C . ASP A 1 200 ? 66.167 25.237 22.308 1.00 5.42 200 ASP A C 1
ATOM 1524 O O . ASP A 1 200 ? 67.278 24.946 21.875 1.00 6.73 200 ASP A O 1
ATOM 1529 N N . ALA A 1 201 ? 65.778 24.920 23.543 1.00 6.49 201 ALA A N 1
ATOM 1530 C CA . ALA A 1 201 ? 66.672 24.191 24.464 1.00 6.40 201 ALA A CA 1
ATOM 1531 C C . ALA A 1 201 ? 67.026 22.805 23.957 1.00 6.58 201 ALA A C 1
ATOM 1532 O O . ALA A 1 201 ? 68.138 22.327 24.099 1.00 7.40 201 ALA A O 1
ATOM 1534 N N . ALA A 1 202 ? 66.006 22.111 23.430 1.00 5.96 202 ALA A N 1
ATOM 1535 C CA . ALA A 1 202 ? 66.223 20.772 22.870 1.00 5.93 202 ALA A CA 1
ATOM 1536 C C . ALA A 1 202 ? 67.220 20.867 21.717 1.00 5.52 202 ALA A C 1
ATOM 1537 O O . ALA A 1 202 ? 68.191 20.087 21.684 1.00 6.05 202 ALA A O 1
ATOM 1539 N N . HIS A 1 203 ? 67.004 21.828 20.846 1.00 5.78 203 HIS A N 1
ATOM 1540 C CA . HIS A 1 203 ? 67.915 21.951 19.733 1.00 6.19 203 HIS A CA 1
ATOM 1541 C C . HIS A 1 203 ? 69.308 22.294 20.144 1.00 6.78 203 HIS A C 1
ATOM 1542 O O . HIS A 1 203 ? 70.267 21.782 19.567 1.00 7.26 203 HIS A O 1
ATOM 1549 N N A ARG A 1 204 ? 69.466 23.108 21.168 0.50 6.35 204 ARG A N 1
ATOM 1550 N N B ARG A 1 204 ? 69.455 23.117 21.167 0.50 6.99 204 ARG A N 1
ATOM 1551 C CA A ARG A 1 204 ? 70.835 23.443 21.630 0.50 8.52 204 ARG A CA 1
ATOM 1552 C CA B ARG A 1 204 ? 70.803 23.438 21.689 0.50 8.30 204 ARG A CA 1
ATOM 1553 C C A ARG A 1 204 ? 71.560 22.232 22.235 0.50 7.71 204 ARG A C 1
ATOM 1554 C C B ARG A 1 204 ? 71.546 22.172 22.099 0.50 7.60 204 ARG A C 1
ATOM 1555 O O A ARG A 1 204 ? 72.785 22.198 22.304 0.50 8.51 204 ARG A O 1
ATOM 1556 O O B ARG A 1 204 ? 72.760 22.025 21.863 0.50 8.81 204 ARG A O 1
ATOM 1571 N N . LEU A 1 205 ? 70.802 21.237 22.690 1.00 8.06 205 LEU A N 1
ATOM 1572 C CA . LEU A 1 205 ? 71.376 19.943 23.110 1.00 9.09 205 LEU A CA 1
ATOM 1573 C C . LEU A 1 205 ? 71.461 18.925 21.988 1.00 9.65 205 LEU A C 1
ATOM 1574 O O . LEU A 1 205 ? 71.942 17.796 22.209 1.00 12.76 205 LEU A O 1
ATOM 1579 N N . GLY A 1 206 ? 71.070 19.283 20.785 1.00 9.02 206 GLY A N 1
ATOM 1580 C CA . GLY A 1 206 ? 71.125 18.366 19.697 1.00 8.75 206 GLY A CA 1
ATOM 1581 C C . GLY A 1 206 ? 70.001 17.351 19.678 1.00 9.00 206 GLY A C 1
ATOM 1582 O O . GLY A 1 206 ? 70.217 16.294 19.088 1.00 11.65 206 GLY A O 1
ATOM 1583 N N . LEU A 1 207 ? 68.852 17.681 20.259 1.00 6.20 207 LEU A N 1
ATOM 1584 C CA . LEU A 1 207 ? 67.689 16.751 20.270 1.00 5.99 207 LEU A CA 1
ATOM 1585 C C . LEU A 1 207 ? 66.664 17.306 19.321 1.00 7.18 207 LEU A C 1
ATOM 1586 O O . LEU A 1 207 ? 66.389 18.517 19.314 1.00 7.59 207 LEU A O 1
ATOM 1591 N N . GLY A 1 208 ? 66.022 16.426 18.571 1.00 5.44 208 GLY A N 1
ATOM 1592 C CA . GLY A 1 208 ? 64.902 16.843 17.768 1.00 6.10 208 GLY A CA 1
ATOM 1593 C C . GLY A 1 208 ? 63.623 16.857 18.594 1.00 6.24 208 GLY A C 1
ATOM 1594 O O . GLY A 1 208 ? 63.553 16.231 19.658 1.00 5.91 208 GLY A O 1
ATOM 1595 N N . VAL A 1 209 ? 62.611 17.543 18.046 1.00 5.33 209 VAL A N 1
ATOM 1596 C CA . VAL A 1 209 ? 61.326 17.679 18.698 1.00 5.65 209 VAL A CA 1
ATOM 1597 C C . VAL A 1 209 ? 60.204 17.475 17.667 1.00 4.75 209 VAL A C 1
ATOM 1598 O O . VAL A 1 209 ? 60.144 18.192 16.691 1.00 5.91 209 VAL A O 1
ATOM 1602 N N . PHE A 1 210 ? 59.294 16.525 17.948 1.00 4.78 210 PHE A N 1
ATOM 1603 C CA . PHE A 1 210 ? 58.221 16.185 17.056 1.00 5.06 210 PHE A CA 1
ATOM 1604 C C . PHE A 1 210 ? 56.930 16.419 17.825 1.00 4.51 210 PHE A C 1
ATOM 1605 O O . PHE A 1 210 ? 56.883 16.283 19.041 1.00 5.31 210 PHE A O 1
ATOM 1613 N N . LEU A 1 211 ? 55.875 16.734 17.073 1.00 4.56 211 LEU A N 1
ATOM 1614 C CA . LEU A 1 211 ? 54.562 17.025 17.667 1.00 4.04 211 LEU A CA 1
ATOM 1615 C C . LEU A 1 211 ? 53.482 16.103 17.103 1.00 4.38 211 LEU A C 1
ATOM 1616 O O . LEU A 1 211 ? 53.386 15.945 15.880 1.00 4.40 211 LEU A O 1
ATOM 1621 N N . ASP A 1 212 ? 52.668 15.528 17.984 1.00 4.42 212 ASP A N 1
ATOM 1622 C CA . ASP A 1 212 ? 51.492 14.760 17.638 1.00 3.79 212 ASP A CA 1
ATOM 1623 C C . ASP A 1 212 ? 50.370 15.761 17.299 1.00 4.28 212 ASP A C 1
ATOM 1624 O O . ASP A 1 212 ? 50.048 16.659 18.094 1.00 4.90 212 ASP A O 1
ATOM 1629 N N . VAL A 1 213 ? 49.793 15.624 16.102 1.00 3.79 213 VAL A N 1
ATOM 1630 C CA . VAL A 1 213 ? 48.702 16.473 15.652 1.00 4.35 213 VAL A CA 1
ATOM 1631 C C . VAL A 1 213 ? 47.584 15.565 15.216 1.00 4.24 213 VAL A C 1
ATOM 1632 O O . VAL A 1 213 ? 47.790 14.424 14.773 1.00 5.36 213 VAL A O 1
ATOM 1636 N N . VAL A 1 214 ? 46.358 16.095 15.333 1.00 4.19 214 VAL A N 1
ATOM 1637 C CA . VAL A 1 214 ? 45.122 15.323 15.179 1.00 5.23 214 VAL A CA 1
ATOM 1638 C C . VAL A 1 214 ? 44.324 15.949 14.060 1.00 5.77 214 VAL A C 1
ATOM 1639 O O . VAL A 1 214 ? 43.653 16.930 14.285 1.00 9.05 214 VAL A O 1
ATOM 1643 N N . TYR A 1 215 ? 44.393 15.395 12.857 1.00 4.55 215 TYR A N 1
ATOM 1644 C CA . TYR A 1 215 ? 43.718 15.981 11.681 1.00 5.30 215 TYR A CA 1
ATOM 1645 C C . TYR A 1 215 ? 42.620 15.073 11.172 1.00 5.65 215 TYR A C 1
ATOM 1646 O O . TYR A 1 215 ? 42.102 15.245 10.071 1.00 7.12 215 TYR A O 1
ATOM 1655 N N . ASN A 1 216 ? 42.129 14.194 12.040 1.00 5.42 216 ASN A N 1
ATOM 1656 C CA . ASN A 1 216 ? 40.996 13.355 11.697 1.00 6.29 216 ASN A CA 1
ATOM 1657 C C . ASN A 1 216 ? 39.718 13.719 12.442 1.00 6.10 216 ASN A C 1
ATOM 1658 O O . ASN A 1 216 ? 38.649 13.256 12.050 1.00 7.71 216 ASN A O 1
ATOM 1663 N N . HIS A 1 217 ? 39.772 14.539 13.480 1.00 6.12 217 HIS A N 1
ATOM 1664 C CA . HIS A 1 217 ? 38.602 14.936 14.236 1.00 6.44 217 HIS A CA 1
ATOM 1665 C C . HIS A 1 217 ? 38.963 16.133 15.110 1.00 6.71 217 HIS A C 1
ATOM 1666 O O . HIS A 1 217 ? 40.128 16.375 15.362 1.00 7.83 217 HIS A O 1
ATOM 1673 N N . PHE A 1 218 ? 37.923 16.852 15.524 1.00 7.27 218 PHE A N 1
ATOM 1674 C CA . PHE A 1 218 ? 38.012 17.871 16.556 1.00 7.57 218 PHE A CA 1
ATOM 1675 C C . PHE A 1 218 ? 37.388 17.322 17.845 1.00 8.49 218 PHE A C 1
ATOM 1676 O O . PHE A 1 218 ? 36.391 16.566 17.799 1.00 7.71 218 PHE A O 1
ATOM 1684 N N . GLY A 1 219 ? 37.885 17.786 18.982 1.00 7.82 219 GLY A N 1
ATOM 1685 C CA . GLY A 1 219 ? 37.354 17.418 20.267 1.00 7.86 219 GLY A CA 1
ATOM 1686 C C . GLY A 1 219 ? 35.941 17.919 20.491 1.00 8.74 219 GLY A C 1
ATOM 1687 O O . GLY A 1 219 ? 35.418 18.750 19.763 1.00 9.01 219 GLY A O 1
ATOM 1688 N N . PRO A 1 220 ? 35.313 17.402 21.542 1.00 9.25 220 PRO A N 1
ATOM 1689 C CA . PRO A 1 220 ? 33.904 17.625 21.785 1.00 10.52 220 PRO A CA 1
ATOM 1690 C C . PRO A 1 220 ? 33.477 18.903 22.473 1.00 10.30 220 PRO A C 1
ATOM 1691 O O . PRO A 1 220 ? 32.268 19.150 22.652 1.00 12.95 220 PRO A O 1
ATOM 1695 N N . SER A 1 221 ? 34.422 19.743 22.855 1.00 8.93 221 SER A N 1
ATOM 1696 C CA . SER A 1 221 ? 34.146 21.060 23.404 1.00 8.81 221 SER A CA 1
ATOM 1697 C C . SER A 1 221 ? 35.220 22.027 22.892 1.00 7.53 221 SER A C 1
ATOM 1698 O O . SER A 1 221 ? 36.421 21.726 22.885 1.00 8.45 221 SER A O 1
ATOM 1701 N N . GLY A 1 222 ? 34.769 23.162 22.400 1.00 7.78 222 GLY A N 1
ATOM 1702 C CA . GLY A 1 222 ? 35.710 24.213 21.973 1.00 7.07 222 GLY A CA 1
ATOM 1703 C C . GLY A 1 222 ? 35.870 24.397 20.484 1.00 6.05 222 GLY A C 1
ATOM 1704 O O . GLY A 1 222 ? 36.652 25.225 20.078 1.00 7.74 222 GLY A O 1
ATOM 1705 N N . ASN A 1 223 ? 35.242 23.545 19.677 1.00 6.73 223 ASN A N 1
ATOM 1706 C CA . ASN A 1 223 ? 35.400 23.651 18.221 1.00 6.24 223 ASN A CA 1
ATOM 1707 C C . ASN A 1 223 ? 34.228 24.493 17.682 1.00 6.84 223 ASN A C 1
ATOM 1708 O O . ASN A 1 223 ? 33.101 23.992 17.591 1.00 7.64 223 ASN A O 1
ATOM 1713 N N . TYR A 1 224 ? 34.517 25.722 17.278 1.00 5.83 224 TYR A N 1
ATOM 1714 C CA . TYR A 1 224 ? 33.468 26.630 16.794 1.00 6.26 224 TYR A CA 1
ATOM 1715 C C . TYR A 1 224 ? 33.500 26.775 15.275 1.00 5.95 224 TYR A C 1
ATOM 1716 O O . TYR A 1 224 ? 32.802 27.648 14.734 1.00 6.82 224 TYR A O 1
ATOM 1725 N N . LEU A 1 225 ? 34.193 25.920 14.542 1.00 5.94 225 LEU A N 1
ATOM 1726 C CA . LEU A 1 225 ? 34.288 26.091 13.097 1.00 5.97 225 LEU A CA 1
ATOM 1727 C C . LEU A 1 225 ? 32.921 26.127 12.440 1.00 6.52 225 LEU A C 1
ATOM 1728 O O . LEU A 1 225 ? 32.710 26.895 11.503 1.00 5.78 225 LEU A O 1
ATOM 1733 N N A SER A 1 226 ? 31.977 25.295 12.869 0.40 6.15 226 SER A N 1
ATOM 1734 N N B SER A 1 226 ? 31.986 25.270 12.869 0.40 6.51 226 SER A N 1
ATOM 1735 N N C SER A 1 226 ? 31.990 25.296 12.895 0.20 6.49 226 SER A N 1
ATOM 1736 C CA A SER A 1 226 ? 30.689 25.266 12.195 0.40 6.89 226 SER A CA 1
ATOM 1737 C CA B SER A 1 226 ? 30.665 25.226 12.237 0.40 7.33 226 SER A CA 1
ATOM 1738 C CA C SER A 1 226 ? 30.688 25.210 12.247 0.20 6.95 226 SER A CA 1
ATOM 1739 C C A SER A 1 226 ? 29.862 26.516 12.407 0.40 7.45 226 SER A C 1
ATOM 1740 C C B SER A 1 226 ? 29.878 26.513 12.402 0.40 7.68 226 SER A C 1
ATOM 1741 C C C SER A 1 226 ? 29.807 26.441 12.488 0.20 7.26 226 SER A C 1
ATOM 1742 O O A SER A 1 226 ? 28.966 26.810 11.604 0.40 7.48 226 SER A O 1
ATOM 1743 O O B SER A 1 226 ? 29.025 26.828 11.561 0.40 7.39 226 SER A O 1
ATOM 1744 O O C SER A 1 226 ? 28.787 26.618 11.812 0.20 7.58 226 SER A O 1
ATOM 1751 N N . SER A 1 227 ? 30.200 27.295 13.438 1.00 7.12 227 SER A N 1
ATOM 1752 C CA . SER A 1 227 ? 29.554 28.600 13.608 1.00 7.55 227 SER A CA 1
ATOM 1753 C C . SER A 1 227 ? 29.919 29.555 12.480 1.00 6.50 227 SER A C 1
ATOM 1754 O O . SER A 1 227 ? 29.118 30.449 12.168 1.00 8.67 227 SER A O 1
ATOM 1757 N N . TYR A 1 228 ? 31.102 29.387 11.916 1.00 5.58 228 TYR A N 1
ATOM 1758 C CA . TYR A 1 228 ? 31.540 30.170 10.798 1.00 5.82 228 TYR A CA 1
ATOM 1759 C C . TYR A 1 228 ? 31.004 29.593 9.495 1.00 5.95 228 TYR A C 1
ATOM 1760 O O . TYR A 1 228 ? 30.499 30.321 8.630 1.00 5.86 228 TYR A O 1
ATOM 1769 N N . ALA A 1 229 ? 31.213 28.290 9.315 1.00 5.94 229 ALA A N 1
ATOM 1770 C CA . ALA A 1 229 ? 30.792 27.617 8.051 1.00 6.02 229 ALA A CA 1
ATOM 1771 C C . ALA A 1 229 ? 30.538 26.151 8.353 1.00 6.51 229 ALA A C 1
ATOM 1772 O O . ALA A 1 229 ? 31.471 25.395 8.640 1.00 6.34 229 ALA A O 1
ATOM 1774 N N . PRO A 1 230 ? 29.284 25.732 8.267 1.00 7.25 230 PRO A N 1
ATOM 1775 C CA . PRO A 1 230 ? 29.028 24.301 8.450 1.00 8.00 230 PRO A CA 1
ATOM 1776 C C . PRO A 1 230 ? 29.801 23.400 7.479 1.00 8.18 230 PRO A C 1
ATOM 1777 O O . PRO A 1 230 ? 30.078 22.256 7.809 1.00 8.67 230 PRO A O 1
ATOM 1781 N N . SER A 1 231 ? 30.151 23.923 6.307 1.00 7.61 231 SER A N 1
ATOM 1782 C CA . SER A 1 231 ? 30.821 23.175 5.266 1.00 8.61 231 SER A CA 1
ATOM 1783 C C . SER A 1 231 ? 32.293 22.927 5.520 1.00 7.25 231 SER A C 1
ATOM 1784 O O . SER A 1 231 ? 32.914 22.253 4.717 1.00 8.11 231 SER A O 1
ATOM 1787 N N . TYR A 1 232 ? 32.826 23.309 6.675 1.00 6.52 232 TYR A N 1
ATOM 1788 C CA . TYR A 1 232 ? 34.100 22.733 7.080 1.00 6.56 232 TYR A CA 1
ATOM 1789 C C . TYR A 1 232 ? 33.932 21.202 7.252 1.00 6.41 232 TYR A C 1
ATOM 1790 O O . TYR A 1 232 ? 34.925 20.450 7.184 1.00 7.75 232 TYR A O 1
ATOM 1799 N N . PHE A 1 233 ? 32.737 20.747 7.606 1.00 7.30 233 PHE A N 1
ATOM 1800 C CA . PHE A 1 233 ? 32.431 19.385 7.959 1.00 7.40 233 PHE A CA 1
ATOM 1801 C C . PHE A 1 233 ? 31.428 18.786 7.021 1.00 9.69 233 PHE A C 1
ATOM 1802 O O . PHE A 1 233 ? 30.746 19.445 6.254 1.00 10.17 233 PHE A O 1
ATOM 1810 N N . THR A 1 234 ? 31.393 17.467 7.060 1.00 11.58 234 THR A N 1
ATOM 1811 C CA . THR A 1 234 ? 30.410 16.792 6.250 1.00 13.89 234 THR A CA 1
ATOM 1812 C C . THR A 1 234 ? 29.769 15.696 7.015 1.00 15.09 234 THR A C 1
ATOM 1813 O O . THR A 1 234 ? 30.412 15.045 7.855 1.00 16.33 234 THR A O 1
ATOM 1817 N N . ASP A 1 235 ? 28.509 15.414 6.648 1.00 16.52 235 ASP A N 1
ATOM 1818 C CA . ASP A 1 235 ? 27.824 14.185 7.104 1.00 21.06 235 ASP A CA 1
ATOM 1819 C C . ASP A 1 235 ? 28.088 12.947 6.184 1.00 22.52 235 ASP A C 1
ATOM 1820 O O . ASP A 1 235 ? 27.527 11.890 6.415 0.50 20.81 235 ASP A O 1
ATOM 1825 N N A ARG A 1 236 ? 28.971 13.096 5.198 0.75 24.41 236 ARG A N 1
ATOM 1826 N N B ARG A 1 236 ? 28.952 13.088 5.183 0.25 24.23 236 ARG A N 1
ATOM 1827 C CA A ARG A 1 236 ? 29.369 11.993 4.295 0.75 25.70 236 ARG A CA 1
ATOM 1828 C CA B ARG A 1 236 ? 29.312 11.944 4.341 0.25 25.38 236 ARG A CA 1
ATOM 1829 C C A ARG A 1 236 ? 30.074 10.832 5.017 0.75 26.99 236 ARG A C 1
ATOM 1830 C C B ARG A 1 236 ? 29.850 10.792 5.193 0.25 26.36 236 ARG A C 1
ATOM 1831 O O A ARG A 1 236 ? 30.061 9.704 4.523 0.75 27.63 236 ARG A O 1
ATOM 1832 O O B ARG A 1 236 ? 29.454 9.636 5.009 0.25 26.50 236 ARG A O 1
ATOM 1847 N N . PHE A 1 237 ? 30.716 11.119 6.152 0.80 26.98 237 PHE A N 1
ATOM 1848 C CA . PHE A 1 237 ? 31.384 10.097 6.983 0.80 27.69 237 PHE A CA 1
ATOM 1849 C C . PHE A 1 237 ? 31.667 10.719 8.349 0.80 28.94 237 PHE A C 1
ATOM 1850 O O . PHE A 1 237 ? 31.513 11.934 8.547 0.80 27.50 237 PHE A O 1
ATOM 1858 N N . SER A 1 238 ? 32.062 9.868 9.288 1.00 31.11 238 SER A N 1
ATOM 1859 C CA . SER A 1 238 ? 32.448 10.304 10.640 1.00 32.80 238 SER A CA 1
ATOM 1860 C C . SER A 1 238 ? 33.477 9.329 11.167 1.00 33.89 238 SER A C 1
ATOM 1861 O O . SER A 1 238 ? 33.573 8.187 10.678 1.00 33.67 238 SER A O 1
ATOM 1864 N N A SER A 1 239 ? 34.255 9.765 12.150 0.40 33.88 239 SER A N 1
ATOM 1865 N N B SER A 1 239 ? 34.269 9.788 12.138 0.40 34.17 239 SER A N 1
ATOM 1866 C CA A SER A 1 239 ? 35.152 8.865 12.868 0.40 33.94 239 SER A CA 1
ATOM 1867 C CA B SER A 1 239 ? 35.178 8.921 12.900 0.40 34.45 239 SER A CA 1
ATOM 1868 C C A SER A 1 239 ? 34.431 8.345 14.115 0.40 34.22 239 SER A C 1
ATOM 1869 C C B SER A 1 239 ? 34.431 8.344 14.109 0.40 34.52 239 SER A C 1
ATOM 1870 O O A SER A 1 239 ? 33.267 8.674 14.355 0.40 33.91 239 SER A O 1
ATOM 1871 O O B SER A 1 239 ? 33.253 8.636 14.323 0.40 34.22 239 SER A O 1
ATOM 1876 N N . ALA A 1 240 ? 35.139 7.549 14.911 0.80 34.40 240 ALA A N 1
ATOM 1877 C CA . ALA A 1 240 ? 34.664 7.160 16.239 0.80 34.43 240 ALA A CA 1
ATOM 1878 C C . ALA A 1 240 ? 34.588 8.379 17.179 0.80 34.39 240 ALA A C 1
ATOM 1879 O O . ALA A 1 240 ? 33.882 8.337 18.194 0.80 34.00 240 ALA A O 1
ATOM 1881 N N . TRP A 1 241 ? 35.307 9.457 16.836 0.80 33.59 241 TRP A N 1
ATOM 1882 C CA . TRP A 1 241 ? 35.555 10.573 17.766 0.80 32.93 241 TRP A CA 1
ATOM 1883 C C . TRP A 1 241 ? 34.881 11.894 17.402 0.80 31.63 241 TRP A C 1
ATOM 1884 O O . TRP A 1 241 ? 34.925 12.851 18.183 0.80 31.90 241 TRP A O 1
ATOM 1895 N N . GLY A 1 242 ? 34.296 11.983 16.212 1.00 29.46 242 GLY A N 1
ATOM 1896 C CA . GLY A 1 242 ? 33.582 13.194 15.824 0.80 27.49 242 GLY A CA 1
ATOM 1897 C C . GLY A 1 242 ? 33.075 13.193 14.378 1.00 25.89 242 GLY A C 1
ATOM 1898 O O . GLY A 1 242 ? 33.353 12.250 13.601 0.50 24.88 242 GLY A O 1
ATOM 1899 N N A MET A 1 243 ? 32.344 14.249 14.009 0.25 24.05 243 MET A N 1
ATOM 1900 N N B MET A 1 243 ? 32.324 14.248 14.060 0.25 24.98 243 MET A N 1
ATOM 1901 C CA A MET A 1 243 ? 31.887 14.423 12.621 0.50 23.11 243 MET A CA 1
ATOM 1902 C CA B MET A 1 243 ? 31.983 14.684 12.696 0.50 24.97 243 MET A CA 1
ATOM 1903 C C A MET A 1 243 ? 33.055 14.621 11.693 0.50 19.97 243 MET A C 1
ATOM 1904 C C B MET A 1 243 ? 33.130 14.560 11.707 0.50 20.83 243 MET A C 1
ATOM 1905 O O A MET A 1 243 ? 34.134 15.086 12.081 0.40 18.78 243 MET A O 1
ATOM 1906 O O B MET A 1 243 ? 34.314 14.701 12.086 0.40 18.99 243 MET A O 1
ATOM 1915 N N . GLY A 1 244 ? 32.802 14.288 10.439 0.80 16.98 244 GLY A N 1
ATOM 1916 C CA . GLY A 1 244 ? 33.807 14.211 9.491 1.00 13.91 244 GLY A CA 1
ATOM 1917 C C . GLY A 1 244 ? 34.286 15.593 9.047 1.00 10.90 244 GLY A C 1
ATOM 1918 O O . GLY A 1 244 ? 33.519 16.489 8.722 1.00 11.24 244 GLY A O 1
ATOM 1919 N N . LEU A 1 245 ? 35.585 15.711 8.952 1.00 9.11 245 LEU A N 1
ATOM 1920 C CA . LEU A 1 245 ? 36.263 16.883 8.367 1.00 8.91 245 LEU A CA 1
ATOM 1921 C C . LEU A 1 245 ? 36.137 16.757 6.863 1.00 9.02 245 LEU A C 1
ATOM 1922 O O . LEU A 1 245 ? 36.479 15.717 6.279 1.00 10.76 245 LEU A O 1
ATOM 1927 N N . ASP A 1 246 ? 35.604 17.779 6.198 1.00 6.91 246 ASP A N 1
ATOM 1928 C CA . ASP A 1 246 ? 35.403 17.685 4.747 1.00 7.33 246 ASP A CA 1
ATOM 1929 C C . ASP A 1 246 ? 36.633 18.171 3.992 1.00 6.72 246 ASP A C 1
ATOM 1930 O O . ASP A 1 246 ? 36.775 19.353 3.694 1.00 6.64 246 ASP A O 1
ATOM 1935 N N . TYR A 1 247 ? 37.502 17.228 3.598 1.00 6.21 247 TYR A N 1
ATOM 1936 C CA . TYR A 1 247 ? 38.670 17.542 2.838 1.00 6.45 247 TYR A CA 1
ATOM 1937 C C . TYR A 1 247 ? 38.406 17.810 1.377 1.00 6.68 247 TYR A C 1
ATOM 1938 O O . TYR A 1 247 ? 39.317 18.163 0.636 1.00 7.22 247 TYR A O 1
ATOM 1947 N N . ALA A 1 248 ? 37.154 17.752 0.966 1.00 6.45 248 ALA A N 1
ATOM 1948 C CA . ALA A 1 248 ? 36.791 18.324 -0.335 1.00 7.50 248 ALA A CA 1
ATOM 1949 C C . ALA A 1 248 ? 36.643 19.859 -0.263 1.00 6.97 248 ALA A C 1
ATOM 1950 O O . ALA A 1 248 ? 36.550 20.494 -1.288 1.00 9.89 248 ALA A O 1
ATOM 1952 N N . GLU A 1 249 ? 36.569 20.432 0.924 1.00 7.30 249 GLU A N 1
ATOM 1953 C CA . GLU A 1 249 ? 36.445 21.881 1.093 1.00 6.52 249 GLU A CA 1
ATOM 1954 C C . GLU A 1 249 ? 37.826 22.490 1.287 1.00 5.38 249 GLU A C 1
ATOM 1955 O O . GLU A 1 249 ? 38.501 22.188 2.284 1.00 6.00 249 GLU A O 1
ATOM 1961 N N . PRO A 1 250 ? 38.269 23.323 0.346 1.00 6.58 250 PRO A N 1
ATOM 1962 C CA . PRO A 1 250 ? 39.607 23.907 0.480 1.00 5.95 250 PRO A CA 1
ATOM 1963 C C . PRO A 1 250 ? 39.876 24.597 1.804 1.00 5.58 250 PRO A C 1
ATOM 1964 O O . PRO A 1 250 ? 41.018 24.537 2.267 1.00 5.60 250 PRO A O 1
ATOM 1968 N N . HIS A 1 251 ? 38.903 25.303 2.362 1.00 5.06 251 HIS A N 1
ATOM 1969 C CA . HIS A 1 251 ? 39.227 25.958 3.638 1.00 4.94 251 HIS A CA 1
ATOM 1970 C C . HIS A 1 251 ? 39.532 24.954 4.765 1.00 5.23 251 HIS A C 1
ATOM 1971 O O . HIS A 1 251 ? 40.296 25.263 5.663 1.00 4.72 251 HIS A O 1
ATOM 1978 N N . MET A 1 252 ? 38.916 23.781 4.710 1.00 4.68 252 MET A N 1
ATOM 1979 C CA . MET A 1 252 ? 39.226 22.708 5.672 1.00 5.01 252 MET A CA 1
ATOM 1980 C C . MET A 1 252 ? 40.615 22.152 5.419 1.00 4.35 252 MET A C 1
ATOM 1981 O O . MET A 1 252 ? 41.377 21.933 6.363 1.00 4.58 252 MET A O 1
ATOM 1986 N N . ARG A 1 253 ? 40.985 21.916 4.153 1.00 4.85 253 ARG A N 1
ATOM 1987 C CA . ARG A 1 253 ? 42.327 21.458 3.819 1.00 4.40 253 ARG A CA 1
ATOM 1988 C C . ARG A 1 253 ? 43.349 22.440 4.377 1.00 5.18 253 ARG A C 1
ATOM 1989 O O . ARG A 1 253 ? 44.358 22.082 4.989 1.00 5.65 253 ARG A O 1
ATOM 1997 N N . ARG A 1 254 ? 43.078 23.716 4.121 1.00 4.46 254 ARG A N 1
ATOM 1998 C CA . ARG A 1 254 ? 44.029 24.771 4.514 1.00 5.01 254 ARG A CA 1
ATOM 1999 C C . ARG A 1 254 ? 44.082 24.970 6.036 1.00 4.22 254 ARG A C 1
ATOM 2000 O O . ARG A 1 254 ? 45.110 25.357 6.579 1.00 4.77 254 ARG A O 1
ATOM 2008 N N . TYR A 1 255 ? 43.014 24.650 6.728 1.00 4.47 255 TYR A N 1
ATOM 2009 C CA . TYR A 1 255 ? 43.030 24.706 8.206 1.00 4.72 255 TYR A CA 1
ATOM 2010 C C . TYR A 1 255 ? 44.131 23.783 8.718 1.00 5.00 255 TYR A C 1
ATOM 2011 O O . TYR A 1 255 ? 44.945 24.173 9.557 1.00 4.80 255 TYR A O 1
ATOM 2020 N N . VAL A 1 256 ? 44.193 22.571 8.198 1.00 4.61 256 VAL A N 1
ATOM 2021 C CA . VAL A 1 256 ? 45.205 21.613 8.667 1.00 5.40 256 VAL A CA 1
ATOM 2022 C C . VAL A 1 256 ? 46.563 21.849 8.073 1.00 5.60 256 VAL A C 1
ATOM 2023 O O . VAL A 1 256 ? 47.552 21.759 8.785 1.00 4.86 256 VAL A O 1
ATOM 2027 N N . THR A 1 257 ? 46.660 22.219 6.768 1.00 4.77 257 THR A N 1
ATOM 2028 C CA . THR A 1 257 ? 47.989 22.441 6.244 1.00 4.19 257 THR A CA 1
ATOM 2029 C C . THR A 1 257 ? 48.623 23.741 6.786 1.00 4.50 257 THR A C 1
ATOM 2030 O O . THR A 1 257 ? 49.826 23.800 7.033 1.00 4.91 257 THR A O 1
ATOM 2034 N N . GLY A 1 258 ? 47.800 24.740 7.070 1.00 4.02 258 GLY A N 1
ATOM 2035 C CA . GLY A 1 258 ? 48.341 25.937 7.721 1.00 3.83 258 GLY A CA 1
ATOM 2036 C C . GLY A 1 258 ? 48.786 25.654 9.127 1.00 4.31 258 GLY A C 1
ATOM 2037 O O . GLY A 1 258 ? 49.762 26.219 9.607 1.00 4.77 258 GLY A O 1
ATOM 2038 N N . ASN A 1 259 ? 48.105 24.727 9.796 1.00 3.79 259 ASN A N 1
ATOM 2039 C CA . ASN A 1 259 ? 48.471 24.337 11.147 1.00 3.45 259 ASN A CA 1
ATOM 2040 C C . ASN A 1 259 ? 49.810 23.605 11.146 1.00 3.43 259 ASN A C 1
ATOM 2041 O O . ASN A 1 259 ? 50.679 23.923 11.956 1.00 4.24 259 ASN A O 1
ATOM 2046 N N . ALA A 1 260 ? 49.980 22.680 10.219 1.00 4.27 260 ALA A N 1
ATOM 2047 C CA . ALA A 1 260 ? 51.230 21.958 10.126 1.00 3.91 260 ALA A CA 1
ATOM 2048 C C . ALA A 1 260 ? 52.391 22.905 9.911 1.00 4.19 260 ALA A C 1
ATOM 2049 O O . ALA A 1 260 ? 53.455 22.809 10.525 1.00 5.29 260 ALA A O 1
ATOM 2051 N N . ARG A 1 261 ? 52.166 23.894 9.027 1.00 4.38 261 ARG A N 1
ATOM 2052 C CA . ARG A 1 261 ? 53.212 24.863 8.708 1.00 4.89 261 ARG A CA 1
ATOM 2053 C C . ARG A 1 261 ? 53.516 25.735 9.922 1.00 4.65 261 ARG A C 1
ATOM 2054 O O . ARG A 1 261 ? 54.661 26.100 10.136 1.00 5.66 261 ARG A O 1
ATOM 2062 N N . MET A 1 262 ? 52.489 26.116 10.706 1.00 4.07 262 MET A N 1
ATOM 2063 C CA . MET A 1 262 ? 52.771 26.891 11.929 1.00 4.64 262 MET A CA 1
ATOM 2064 C C . MET A 1 262 ? 53.688 26.118 12.876 1.00 4.88 262 MET A C 1
ATOM 2065 O O . MET A 1 262 ? 54.652 26.643 13.403 1.00 4.52 262 MET A O 1
ATOM 2070 N N . TRP A 1 263 ? 53.312 24.874 13.181 1.00 4.07 263 TRP A N 1
ATOM 2071 C CA . TRP A 1 263 ? 54.162 24.148 14.144 1.00 4.71 263 TRP A CA 1
ATOM 2072 C C . TRP A 1 263 ? 55.593 24.046 13.682 1.00 4.53 263 TRP A C 1
ATOM 2073 O O . TRP A 1 263 ? 56.513 24.198 14.507 1.00 5.03 263 TRP A O 1
ATOM 2084 N N . LEU A 1 264 ? 55.791 23.710 12.425 1.00 4.55 264 LEU A N 1
ATOM 2085 C CA . LEU A 1 264 ? 57.140 23.526 11.912 1.00 4.79 264 LEU A CA 1
ATOM 2086 C C . LEU A 1 264 ? 57.889 24.849 11.766 1.00 6.13 264 LEU A C 1
ATOM 2087 O O . LEU A 1 264 ? 59.016 24.995 12.260 1.00 7.05 264 LEU A O 1
ATOM 2092 N N . ARG A 1 265 ? 57.287 25.855 11.150 1.00 5.65 265 ARG A N 1
ATOM 2093 C CA . ARG A 1 265 ? 58.010 27.124 10.909 1.00 6.10 265 ARG A CA 1
ATOM 2094 C C . ARG A 1 265 ? 58.086 27.974 12.176 1.00 6.00 265 ARG A C 1
ATOM 2095 O O . ARG A 1 265 ? 59.096 28.535 12.501 1.00 7.77 265 ARG A O 1
ATOM 2103 N N . ASP A 1 266 ? 56.928 28.216 12.794 1.00 5.19 266 ASP A N 1
ATOM 2104 C CA . ASP A 1 266 ? 56.817 29.188 13.868 1.00 5.53 266 ASP A CA 1
ATOM 2105 C C . ASP A 1 266 ? 57.259 28.682 15.240 1.00 5.34 266 ASP A C 1
ATOM 2106 O O . ASP A 1 266 ? 57.756 29.460 16.059 1.00 6.40 266 ASP A O 1
ATOM 2111 N N . TYR A 1 267 ? 57.138 27.371 15.461 1.00 5.08 267 TYR A N 1
ATOM 2112 C CA . TYR A 1 267 ? 57.603 26.728 16.693 1.00 4.79 267 TYR A CA 1
ATOM 2113 C C . TYR A 1 267 ? 58.864 25.911 16.537 1.00 4.42 267 TYR A C 1
ATOM 2114 O O . TYR A 1 267 ? 59.346 25.341 17.523 1.00 5.21 267 TYR A O 1
ATOM 2123 N N . HIS A 1 268 ? 59.371 25.787 15.291 1.00 5.01 268 HIS A N 1
ATOM 2124 C CA . HIS A 1 268 ? 60.630 25.079 15.051 1.00 5.21 268 HIS A CA 1
ATOM 2125 C C . HIS A 1 268 ? 60.545 23.564 15.347 1.00 4.68 268 HIS A C 1
ATOM 2126 O O . HIS A 1 268 ? 61.588 22.932 15.514 1.00 5.87 268 HIS A O 1
ATOM 2133 N N . PHE A 1 269 ? 59.367 22.965 15.317 1.00 4.55 269 PHE A N 1
ATOM 2134 C CA . PHE A 1 269 ? 59.301 21.507 15.406 1.00 5.10 269 PHE A CA 1
ATOM 2135 C C . PHE A 1 269 ? 59.999 20.893 14.200 1.00 4.41 269 PHE A C 1
ATOM 2136 O O . PHE A 1 269 ? 60.027 21.471 13.117 1.00 5.24 269 PHE A O 1
ATOM 2144 N N . ASP A 1 270 ? 60.564 19.692 14.409 1.00 5.04 270 ASP A N 1
ATOM 2145 C CA . ASP A 1 270 ? 61.311 18.974 13.409 1.00 4.55 270 ASP A CA 1
ATOM 2146 C C . ASP A 1 270 ? 60.461 18.012 12.614 1.00 4.40 270 ASP A C 1
ATOM 2147 O O . ASP A 1 270 ? 60.892 17.474 11.596 1.00 6.21 270 ASP A O 1
ATOM 2152 N N . GLY A 1 271 ? 59.269 17.730 13.080 1.00 5.33 271 GLY A N 1
ATOM 2153 C CA . GLY A 1 271 ? 58.380 16.850 12.417 1.00 5.90 271 GLY A CA 1
ATOM 2154 C C . GLY A 1 271 ? 57.088 16.711 13.138 1.00 4.82 271 GLY A C 1
ATOM 2155 O O . GLY A 1 271 ? 56.926 17.194 14.264 1.00 4.77 271 GLY A O 1
ATOM 2156 N N . LEU A 1 272 ? 56.107 16.072 12.465 1.00 4.00 272 LEU A N 1
ATOM 2157 C CA . LEU A 1 272 ? 54.789 15.818 12.992 1.00 4.38 272 LEU A CA 1
ATOM 2158 C C . LEU A 1 272 ? 54.457 14.371 12.935 1.00 4.89 272 LEU A C 1
ATOM 2159 O O . LEU A 1 272 ? 54.791 13.709 11.967 1.00 5.78 272 LEU A O 1
ATOM 2164 N N . ARG A 1 273 ? 53.729 13.891 13.923 1.00 4.33 273 ARG A N 1
ATOM 2165 C CA . ARG A 1 273 ? 53.095 12.592 13.935 1.00 5.21 273 ARG A CA 1
ATOM 2166 C C . ARG A 1 273 ? 51.610 12.776 13.768 1.00 4.80 273 ARG A C 1
ATOM 2167 O O . ARG A 1 273 ? 50.964 13.348 14.621 1.00 6.09 273 ARG A O 1
ATOM 2175 N N . LEU A 1 274 ? 51.067 12.291 12.646 1.00 4.50 274 LEU A N 1
ATOM 2176 C CA . LEU A 1 274 ? 49.685 12.449 12.332 1.00 5.01 274 LEU A CA 1
ATOM 2177 C C . LEU A 1 274 ? 48.881 11.315 12.943 1.00 5.29 274 LEU A C 1
ATOM 2178 O O . LEU A 1 274 ? 48.993 10.148 12.563 1.00 6.52 274 LEU A O 1
ATOM 2183 N N . ASP A 1 275 ? 48.018 11.690 13.868 1.00 5.20 275 ASP A N 1
ATOM 2184 C CA . ASP A 1 275 ? 47.152 10.715 14.530 1.00 5.42 275 ASP A CA 1
ATOM 2185 C C . ASP A 1 275 ? 46.176 10.095 13.559 1.00 6.17 275 ASP A C 1
ATOM 2186 O O . ASP A 1 275 ? 45.554 10.781 12.733 1.00 6.51 275 ASP A O 1
ATOM 2191 N N . ALA A 1 276 ? 45.949 8.801 13.721 1.00 5.85 276 ALA A N 1
ATOM 2192 C CA . ALA A 1 276 ? 44.849 8.058 13.105 1.00 6.48 276 ALA A CA 1
ATOM 2193 C C . ALA A 1 276 ? 44.609 8.418 11.655 1.00 6.68 276 ALA A C 1
ATOM 2194 O O . ALA A 1 276 ? 43.506 8.809 11.240 1.00 7.29 276 ALA A O 1
ATOM 2196 N N . THR A 1 277 ? 45.661 8.313 10.847 1.00 5.90 277 THR A N 1
ATOM 2197 C CA . THR A 1 277 ? 45.508 8.613 9.447 1.00 5.61 277 THR A CA 1
ATOM 2198 C C . THR A 1 277 ? 44.504 7.775 8.654 1.00 6.34 277 THR A C 1
ATOM 2199 O O . THR A 1 277 ? 44.010 8.306 7.638 1.00 7.22 277 THR A O 1
ATOM 2203 N N . PRO A 1 278 ? 44.122 6.569 9.062 1.00 6.34 278 PRO A N 1
ATOM 2204 C CA . PRO A 1 278 ? 43.064 5.863 8.304 1.00 7.40 278 PRO A CA 1
ATOM 2205 C C . PRO A 1 278 ? 41.782 6.637 8.260 1.00 7.97 278 PRO A C 1
ATOM 2206 O O . PRO A 1 278 ? 40.942 6.362 7.382 1.00 9.62 278 PRO A O 1
ATOM 2210 N N . TYR A 1 279 ? 41.567 7.532 9.216 1.00 7.41 279 TYR A N 1
ATOM 2211 C CA . TYR A 1 279 ? 40.327 8.286 9.348 1.00 7.83 279 TYR A CA 1
ATOM 2212 C C . TYR A 1 279 ? 40.356 9.708 8.779 1.00 7.71 279 TYR A C 1
ATOM 2213 O O . TYR A 1 279 ? 39.411 10.454 8.937 1.00 9.99 279 TYR A O 1
ATOM 2222 N N . MET A 1 280 ? 41.421 10.041 8.088 1.00 7.08 280 MET A N 1
ATOM 2223 C CA . MET A 1 280 ? 41.502 11.258 7.271 1.00 8.29 280 MET A CA 1
ATOM 2224 C C . MET A 1 280 ? 40.948 10.927 5.893 1.00 8.94 280 MET A C 1
ATOM 2225 O O . MET A 1 280 ? 41.700 10.686 4.968 1.00 10.85 280 MET A O 1
ATOM 2230 N N . THR A 1 281 ? 39.621 10.873 5.823 1.00 10.37 281 THR A N 1
ATOM 2231 C CA . THR A 1 281 ? 38.978 10.414 4.627 1.00 10.68 281 THR A CA 1
ATOM 2232 C C . THR A 1 281 ? 38.944 11.524 3.601 1.00 8.88 281 THR A C 1
ATOM 2233 O O . THR A 1 281 ? 38.506 12.626 3.941 1.00 10.64 281 THR A O 1
ATOM 2237 N N . ASP A 1 282 ? 39.384 11.235 2.382 1.00 8.24 282 ASP A N 1
ATOM 2238 C CA . ASP A 1 282 ? 39.419 12.247 1.339 1.00 7.88 282 ASP A CA 1
ATOM 2239 C C . ASP A 1 282 ? 39.366 11.510 0.005 1.00 8.55 282 ASP A C 1
ATOM 2240 O O . ASP A 1 282 ? 40.279 10.729 -0.277 1.00 9.47 282 ASP A O 1
ATOM 2245 N N . ASP A 1 283 ? 38.414 11.892 -0.842 1.00 9.65 283 ASP A N 1
ATOM 2246 C CA . ASP A 1 283 ? 38.280 11.336 -2.169 1.00 10.16 283 ASP A CA 1
ATOM 2247 C C . ASP A 1 283 ? 38.848 12.266 -3.262 1.00 9.26 283 ASP A C 1
ATOM 2248 O O . ASP A 1 283 ? 38.700 11.994 -4.456 1.00 10.82 283 ASP A O 1
ATOM 2253 N N . SER A 1 284 ? 39.494 13.356 -2.868 1.00 8.62 284 SER A N 1
ATOM 2254 C CA . SER A 1 284 ? 40.014 14.326 -3.773 1.00 8.21 284 SER A CA 1
ATOM 2255 C C . SER A 1 284 ? 41.108 13.709 -4.640 1.00 10.39 284 SER A C 1
ATOM 2256 O O . SER A 1 284 ? 41.797 12.723 -4.278 1.00 11.45 284 SER A O 1
ATOM 2259 N N A GLU A 1 285 ? 41.272 14.306 -5.811 0.70 10.81 285 GLU A N 1
ATOM 2260 N N B GLU A 1 285 ? 41.320 14.245 -5.824 0.20 9.73 285 GLU A N 1
ATOM 2261 N N C GLU A 1 285 ? 41.291 14.328 -5.809 0.10 9.43 285 GLU A N 1
ATOM 2262 C CA A GLU A 1 285 ? 42.326 13.957 -6.703 0.70 12.14 285 GLU A CA 1
ATOM 2263 C CA B GLU A 1 285 ? 42.384 13.684 -6.618 0.20 9.52 285 GLU A CA 1
ATOM 2264 C CA C GLU A 1 285 ? 42.367 13.974 -6.734 0.10 9.03 285 GLU A CA 1
ATOM 2265 C C A GLU A 1 285 ? 43.717 13.888 -6.076 0.70 11.44 285 GLU A C 1
ATOM 2266 C C B GLU A 1 285 ? 43.722 13.746 -5.871 0.20 9.41 285 GLU A C 1
ATOM 2267 C C C GLU A 1 285 ? 43.678 13.828 -5.968 0.10 9.19 285 GLU A C 1
ATOM 2268 O O A GLU A 1 285 ? 44.468 12.990 -6.343 0.70 12.11 285 GLU A O 1
ATOM 2269 O O B GLU A 1 285 ? 44.415 12.717 -5.767 0.20 8.31 285 GLU A O 1
ATOM 2270 O O C GLU A 1 285 ? 44.284 12.758 -5.946 0.10 9.36 285 GLU A O 1
ATOM 2286 N N . THR A 1 286 ? 44.085 14.911 -5.312 1.00 9.08 286 THR A N 1
ATOM 2287 C CA . THR A 1 286 ? 45.273 14.925 -4.469 1.00 7.98 286 THR A CA 1
ATOM 2288 C C . THR A 1 286 ? 44.816 14.731 -3.019 1.00 6.69 286 THR A C 1
ATOM 2289 O O . THR A 1 286 ? 44.040 15.502 -2.513 1.00 6.47 286 THR A O 1
ATOM 2293 N N . HIS A 1 287 ? 45.209 13.625 -2.413 1.00 6.34 287 HIS A N 1
ATOM 2294 C CA . HIS A 1 287 ? 44.796 13.345 -1.063 1.00 5.36 287 HIS A CA 1
ATOM 2295 C C . HIS A 1 287 ? 45.375 14.391 -0.120 1.00 4.75 287 HIS A C 1
ATOM 2296 O O . HIS A 1 287 ? 46.497 14.870 -0.334 1.00 5.70 287 HIS A O 1
ATOM 2303 N N . ILE A 1 288 ? 44.611 14.697 0.932 1.00 5.35 288 ILE A N 1
ATOM 2304 C CA . ILE A 1 288 ? 45.130 15.644 1.925 1.00 5.01 288 ILE A CA 1
ATOM 2305 C C . ILE A 1 288 ? 46.485 15.229 2.502 1.00 4.81 288 ILE A C 1
ATOM 2306 O O . ILE A 1 288 ? 47.296 16.131 2.820 1.00 4.95 288 ILE A O 1
ATOM 2311 N N . LEU A 1 289 ? 46.800 13.952 2.633 1.00 5.08 289 LEU A N 1
ATOM 2312 C CA . LEU A 1 289 ? 48.098 13.542 3.140 1.00 5.85 289 LEU A CA 1
ATOM 2313 C C . LEU A 1 289 ? 49.193 13.978 2.179 1.00 4.87 289 LEU A C 1
ATOM 2314 O O . LEU A 1 289 ? 50.249 14.440 2.600 1.00 5.66 289 LEU A O 1
ATOM 2319 N N . THR A 1 290 ? 48.949 13.819 0.870 1.00 5.60 290 THR A N 1
ATOM 2320 C CA . THR A 1 290 ? 49.933 14.263 -0.120 1.00 6.03 290 THR A CA 1
ATOM 2321 C C . THR A 1 290 ? 50.132 15.760 -0.088 1.00 5.74 290 THR A C 1
ATOM 2322 O O . THR A 1 290 ? 51.246 16.290 -0.161 1.00 6.10 290 THR A O 1
ATOM 2326 N N . GLU A 1 291 ? 49.026 16.488 0.048 1.00 5.90 291 GLU A N 1
ATOM 2327 C CA . GLU A 1 291 ? 49.096 17.971 0.101 1.00 6.30 291 GLU A CA 1
ATOM 2328 C C . GLU A 1 291 ? 49.748 18.454 1.387 1.00 5.33 291 GLU A C 1
ATOM 2329 O O . GLU A 1 291 ? 50.518 19.408 1.380 1.00 6.29 291 GLU A O 1
ATOM 2335 N N . LEU A 1 292 ? 49.564 17.746 2.508 1.00 5.46 292 LEU A N 1
ATOM 2336 C CA . LEU A 1 292 ? 50.295 18.053 3.728 1.00 5.71 292 LEU A CA 1
ATOM 2337 C C . LEU A 1 292 ? 51.768 17.931 3.491 1.00 5.54 292 LEU A C 1
ATOM 2338 O O . LEU A 1 292 ? 52.572 18.796 3.881 1.00 6.01 292 LEU A O 1
ATOM 2343 N N . ALA A 1 293 ? 52.189 16.836 2.852 1.00 5.38 293 ALA A N 1
ATOM 2344 C CA . ALA A 1 293 ? 53.603 16.668 2.584 1.00 5.79 293 ALA A CA 1
ATOM 2345 C C . ALA A 1 293 ? 54.102 17.787 1.665 1.00 6.13 293 ALA A C 1
ATOM 2346 O O . ALA A 1 293 ? 55.184 18.332 1.882 1.00 6.82 293 ALA A O 1
ATOM 2348 N N . GLN A 1 294 ? 53.336 18.167 0.641 1.00 5.16 294 GLN A N 1
ATOM 2349 C CA . GLN A 1 294 ? 53.786 19.264 -0.249 1.00 6.67 294 GLN A CA 1
ATOM 2350 C C . GLN A 1 294 ? 53.902 20.543 0.523 1.00 6.50 294 GLN A C 1
ATOM 2351 O O . GLN A 1 294 ? 54.874 21.289 0.320 1.00 7.05 294 GLN A O 1
ATOM 2357 N N . GLU A 1 295 ? 52.948 20.845 1.379 1.00 5.86 295 GLU A N 1
ATOM 2358 C CA . GLU A 1 295 ? 52.940 22.116 2.088 1.00 6.46 295 GLU A CA 1
ATOM 2359 C C . GLU A 1 295 ? 54.076 22.219 3.086 1.00 6.19 295 GLU A C 1
ATOM 2360 O O . GLU A 1 295 ? 54.629 23.288 3.305 1.00 7.02 295 GLU A O 1
ATOM 2366 N N A ILE A 1 296 ? 54.436 21.123 3.754 0.80 5.76 296 ILE A N 1
ATOM 2367 N N B ILE A 1 296 ? 54.435 21.084 3.696 0.20 5.41 296 ILE A N 1
ATOM 2368 C CA A ILE A 1 296 ? 55.524 21.201 4.711 0.80 6.86 296 ILE A CA 1
ATOM 2369 C CA B ILE A 1 296 ? 55.611 21.001 4.568 0.20 5.28 296 ILE A CA 1
ATOM 2370 C C A ILE A 1 296 ? 56.851 21.213 4.002 0.80 6.91 296 ILE A C 1
ATOM 2371 C C B ILE A 1 296 ? 56.879 21.108 3.750 0.20 5.75 296 ILE A C 1
ATOM 2372 O O A ILE A 1 296 ? 57.804 21.903 4.373 0.80 7.31 296 ILE A O 1
ATOM 2373 O O B ILE A 1 296 ? 57.789 21.861 4.090 0.20 5.72 296 ILE A O 1
ATOM 2382 N N A HIS A 1 297 ? 56.931 20.454 2.942 0.50 6.15 297 HIS A N 1
ATOM 2383 N N B HIS A 1 297 ? 56.970 20.362 2.670 0.50 6.99 297 HIS A N 1
ATOM 2384 C CA A HIS A 1 297 ? 58.156 20.495 2.137 0.50 7.27 297 HIS A CA 1
ATOM 2385 C CA B HIS A 1 297 ? 58.191 20.462 1.878 0.50 7.20 297 HIS A CA 1
ATOM 2386 C C A HIS A 1 297 ? 58.444 21.887 1.550 0.50 7.13 297 HIS A C 1
ATOM 2387 C C B HIS A 1 297 ? 58.461 21.869 1.366 0.50 7.32 297 HIS A C 1
ATOM 2388 O O A HIS A 1 297 ? 59.614 22.283 1.506 0.50 6.62 297 HIS A O 1
ATOM 2389 O O B HIS A 1 297 ? 59.625 22.263 1.197 0.50 7.69 297 HIS A O 1
ATOM 2402 N N . GLU A 1 298 ? 57.389 22.630 1.176 1.00 6.93 298 GLU A N 1
ATOM 2403 C CA . GLU A 1 298 ? 57.521 23.992 0.641 1.00 6.99 298 GLU A CA 1
ATOM 2404 C C . GLU A 1 298 ? 58.265 24.921 1.581 1.00 7.95 298 GLU A C 1
ATOM 2405 O O . GLU A 1 298 ? 58.857 25.877 1.145 1.00 8.48 298 GLU A O 1
ATOM 2411 N N . LEU A 1 299 ? 58.261 24.629 2.883 1.00 6.71 299 LEU A N 1
ATOM 2412 C CA . LEU A 1 299 ? 59.005 25.428 3.822 1.00 7.39 299 LEU A CA 1
ATOM 2413 C C . LEU A 1 299 ? 60.498 25.382 3.623 1.00 8.04 299 LEU A C 1
ATOM 2414 O O . LEU A 1 299 ? 61.201 26.227 4.156 1.00 9.10 299 LEU A O 1
ATOM 2419 N N . GLY A 1 300 ? 61.014 24.410 2.877 1.00 7.00 300 GLY A N 1
ATOM 2420 C CA . GLY A 1 300 ? 62.442 24.430 2.532 1.00 7.32 300 GLY A CA 1
ATOM 2421 C C . GLY A 1 300 ? 63.348 24.016 3.666 1.00 7.88 300 GLY A C 1
ATOM 2422 O O . GLY A 1 300 ? 64.485 24.469 3.763 1.00 9.23 300 GLY A O 1
ATOM 2423 N N . GLY A 1 301 ? 62.857 23.140 4.515 1.00 8.01 301 GLY A N 1
ATOM 2424 C CA . GLY A 1 301 ? 63.619 22.582 5.611 1.00 7.75 301 GLY A CA 1
ATOM 2425 C C . GLY A 1 301 ? 63.808 21.106 5.463 1.00 7.81 301 GLY A C 1
ATOM 2426 O O . GLY A 1 301 ? 63.770 20.599 4.362 1.00 8.41 301 GLY A O 1
ATOM 2427 N N . THR A 1 302 ? 63.993 20.449 6.607 1.00 6.92 302 THR A N 1
ATOM 2428 C CA . THR A 1 302 ? 64.238 19.013 6.693 1.00 6.99 302 THR A CA 1
ATOM 2429 C C . THR A 1 302 ? 63.164 18.319 7.554 1.00 6.41 302 THR A C 1
ATOM 2430 O O . THR A 1 302 ? 63.362 17.186 8.024 1.00 8.81 302 THR A O 1
ATOM 2434 N N . HIS A 1 303 ? 62.032 18.928 7.667 1.00 6.39 303 HIS A N 1
ATOM 2435 C CA . HIS A 1 303 ? 60.977 18.425 8.532 1.00 6.24 303 HIS A CA 1
ATOM 2436 C C . HIS A 1 303 ? 60.440 17.103 8.050 1.00 6.98 303 HIS A C 1
ATOM 2437 O O . HIS A 1 303 ? 60.323 16.927 6.829 1.00 8.29 303 HIS A O 1
ATOM 2444 N N . LEU A 1 304 ? 60.006 16.254 8.998 1.00 6.02 304 LEU A N 1
ATOM 2445 C CA . LEU A 1 304 ? 59.469 14.936 8.702 1.00 6.06 304 LEU A CA 1
ATOM 2446 C C . LEU A 1 304 ? 57.986 14.846 9.021 1.00 5.72 304 LEU A C 1
ATOM 2447 O O . LEU A 1 304 ? 57.473 15.562 9.889 1.00 6.78 304 LEU A O 1
ATOM 2452 N N A LEU A 1 305 ? 57.282 13.935 8.336 0.80 5.83 305 LEU A N 1
ATOM 2453 N N B LEU A 1 305 ? 57.350 13.800 8.473 0.20 5.50 305 LEU A N 1
ATOM 2454 C CA A LEU A 1 305 ? 55.890 13.590 8.647 0.80 5.27 305 LEU A CA 1
ATOM 2455 C CA B LEU A 1 305 ? 55.925 13.487 8.709 0.20 5.47 305 LEU A CA 1
ATOM 2456 C C A LEU A 1 305 ? 55.806 12.088 8.833 0.80 6.12 305 LEU A C 1
ATOM 2457 C C B LEU A 1 305 ? 55.703 11.969 8.974 0.20 5.56 305 LEU A C 1
ATOM 2458 O O A LEU A 1 305 ? 56.332 11.326 8.016 0.80 6.36 305 LEU A O 1
ATOM 2459 O O B LEU A 1 305 ? 55.853 11.143 8.058 0.20 5.96 305 LEU A O 1
ATOM 2468 N N A LEU A 1 306 ? 55.150 11.691 9.904 0.75 4.44 306 LEU A N 1
ATOM 2469 N N B LEU A 1 306 ? 55.369 11.585 10.207 0.25 5.81 306 LEU A N 1
ATOM 2470 C CA A LEU A 1 306 ? 54.904 10.296 10.217 0.75 5.47 306 LEU A CA 1
ATOM 2471 C CA B LEU A 1 306 ? 55.006 10.201 10.449 0.25 5.68 306 LEU A CA 1
ATOM 2472 C C A LEU A 1 306 ? 53.422 10.070 10.399 0.75 4.90 306 LEU A C 1
ATOM 2473 C C B LEU A 1 306 ? 53.467 10.093 10.356 0.25 5.54 306 LEU A C 1
ATOM 2474 O O A LEU A 1 306 ? 52.704 10.892 10.920 0.75 7.11 306 LEU A O 1
ATOM 2475 O O B LEU A 1 306 ? 52.747 11.079 10.511 0.25 5.49 306 LEU A O 1
ATOM 2484 N N . ALA A 1 307 ? 52.999 8.916 9.974 1.00 6.02 307 ALA A N 1
ATOM 2485 C CA . ALA A 1 307 ? 51.600 8.500 10.093 1.00 6.94 307 ALA A CA 1
ATOM 2486 C C . ALA A 1 307 ? 51.368 7.436 11.157 1.00 6.04 307 ALA A C 1
ATOM 2487 O O . ALA A 1 307 ? 52.047 6.403 11.124 1.00 7.11 307 ALA A O 1
ATOM 2489 N N . GLU A 1 308 ? 50.396 7.651 12.030 1.00 5.91 308 GLU A N 1
ATOM 2490 C CA . GLU A 1 308 ? 49.925 6.615 12.879 1.00 6.31 308 GLU A CA 1
ATOM 2491 C C . GLU A 1 308 ? 48.806 5.871 12.182 1.00 5.62 308 GLU A C 1
ATOM 2492 O O . GLU A 1 308 ? 47.689 6.360 12.103 1.00 7.19 308 GLU A O 1
ATOM 2498 N N . ASP A 1 309 ? 49.151 4.752 11.557 1.00 5.71 309 ASP A N 1
ATOM 2499 C CA . ASP A 1 309 ? 48.269 4.093 10.624 1.00 6.16 309 ASP A CA 1
ATOM 2500 C C . ASP A 1 309 ? 48.325 2.594 10.811 1.00 6.29 309 ASP A C 1
ATOM 2501 O O . ASP A 1 309 ? 49.407 2.013 10.730 1.00 8.39 309 ASP A O 1
ATOM 2506 N N . HIS A 1 310 ? 47.184 1.955 11.000 1.00 6.13 310 HIS A N 1
ATOM 2507 C CA . HIS A 1 310 ? 47.124 0.544 11.212 1.00 6.48 310 HIS A CA 1
ATOM 2508 C C . HIS A 1 310 ? 46.920 -0.309 9.977 1.00 7.13 310 HIS A C 1
ATOM 2509 O O . HIS A 1 310 ? 46.800 -1.536 10.087 1.00 7.67 310 HIS A O 1
ATOM 2516 N N . ARG A 1 311 ? 46.791 0.318 8.806 1.00 6.26 311 ARG A N 1
ATOM 2517 C CA . ARG A 1 311 ? 46.423 -0.440 7.625 1.00 6.49 311 ARG A CA 1
ATOM 2518 C C . ARG A 1 311 ? 47.510 -1.237 6.949 1.00 6.22 311 ARG A C 1
ATOM 2519 O O . ARG A 1 311 ? 47.234 -1.956 5.995 1.00 6.70 311 ARG A O 1
ATOM 2527 N N . ASN A 1 312 ? 48.737 -1.055 7.364 1.00 5.49 312 ASN A N 1
ATOM 2528 C CA . ASN A 1 312 ? 49.884 -1.710 6.754 1.00 5.19 312 ASN A CA 1
ATOM 2529 C C . ASN A 1 312 ? 49.899 -1.413 5.254 1.00 6.62 312 ASN A C 1
ATOM 2530 O O . ASN A 1 312 ? 49.959 -2.320 4.386 1.00 5.57 312 ASN A O 1
ATOM 2535 N N . LEU A 1 313 ? 49.932 -0.115 4.966 1.00 6.70 313 LEU A N 1
ATOM 2536 C CA . LEU A 1 313 ? 49.757 0.478 3.615 1.00 6.69 313 LEU A CA 1
ATOM 2537 C C . LEU A 1 313 ? 51.034 1.249 3.242 1.00 6.76 313 LEU A C 1
ATOM 2538 O O . LEU A 1 313 ? 51.237 2.415 3.698 1.00 6.94 313 LEU A O 1
ATOM 2543 N N A PRO A 1 314 ? 51.883 0.688 2.406 0.80 6.31 314 PRO A N 1
ATOM 2544 N N B PRO A 1 314 ? 51.984 0.621 2.504 0.20 6.05 314 PRO A N 1
ATOM 2545 C CA A PRO A 1 314 ? 53.153 1.382 2.093 0.80 5.58 314 PRO A CA 1
ATOM 2546 C CA B PRO A 1 314 ? 53.203 1.346 2.117 0.20 6.03 314 PRO A CA 1
ATOM 2547 C C A PRO A 1 314 ? 52.969 2.668 1.325 0.80 5.78 314 PRO A C 1
ATOM 2548 C C B PRO A 1 314 ? 53.011 2.607 1.243 0.20 6.18 314 PRO A C 1
ATOM 2549 O O A PRO A 1 314 ? 53.887 3.501 1.382 0.80 6.01 314 PRO A O 1
ATOM 2550 O O B PRO A 1 314 ? 53.964 3.380 1.120 0.20 5.91 314 PRO A O 1
ATOM 2557 N N . ASP A 1 315 ? 51.819 2.817 0.673 1.00 6.38 315 ASP A N 1
ATOM 2558 C CA . ASP A 1 315 ? 51.539 4.006 -0.118 1.00 7.03 315 ASP A CA 1
ATOM 2559 C C . ASP A 1 315 ? 51.637 5.297 0.694 1.00 6.14 315 ASP A C 1
ATOM 2560 O O . ASP A 1 315 ? 51.876 6.339 0.126 1.00 6.99 315 ASP A O 1
ATOM 2565 N N . LEU A 1 316 ? 51.470 5.231 2.010 1.00 5.67 316 LEU A N 1
ATOM 2566 C CA . LEU A 1 316 ? 51.632 6.427 2.818 1.00 5.87 316 LEU A CA 1
ATOM 2567 C C . LEU A 1 316 ? 52.994 7.021 2.623 1.00 6.13 316 LEU A C 1
ATOM 2568 O O . LEU A 1 316 ? 53.166 8.265 2.620 1.00 6.11 316 LEU A O 1
ATOM 2573 N N . VAL A 1 317 ? 53.976 6.150 2.459 1.00 5.46 317 VAL A N 1
ATOM 2574 C CA . VAL A 1 317 ? 55.317 6.583 2.165 1.00 5.74 317 VAL A CA 1
ATOM 2575 C C . VAL A 1 317 ? 55.569 6.808 0.673 1.00 5.32 317 VAL A C 1
ATOM 2576 O O . VAL A 1 317 ? 56.089 7.849 0.255 1.00 8.26 317 VAL A O 1
ATOM 2580 N N . THR A 1 318 ? 55.198 5.835 -0.143 1.00 5.93 318 THR A N 1
ATOM 2581 C CA . THR A 1 318 ? 55.621 5.827 -1.536 1.00 6.70 318 THR A CA 1
ATOM 2582 C C . THR A 1 318 ? 54.772 6.682 -2.460 1.00 7.41 318 THR A C 1
ATOM 2583 O O . THR A 1 318 ? 55.230 6.989 -3.560 1.00 8.99 318 THR A O 1
ATOM 2587 N N . VAL A 1 319 ? 53.548 7.041 -2.070 1.00 7.05 319 VAL A N 1
ATOM 2588 C CA . VAL A 1 319 ? 52.594 7.804 -2.838 1.00 7.25 319 VAL A CA 1
ATOM 2589 C C . VAL A 1 319 ? 52.315 9.148 -2.146 1.00 6.38 319 VAL A C 1
ATOM 2590 O O . VAL A 1 319 ? 52.375 10.208 -2.797 1.00 8.63 319 VAL A O 1
ATOM 2594 N N . ASN A 1 320 ? 51.994 9.129 -0.859 1.00 6.13 320 ASN A N 1
ATOM 2595 C CA . ASN A 1 320 ? 51.709 10.364 -0.140 1.00 6.96 320 ASN A CA 1
ATOM 2596 C C . ASN A 1 320 ? 52.984 11.105 0.274 1.00 6.82 320 ASN A C 1
ATOM 2597 O O . ASN A 1 320 ? 52.922 12.227 0.718 1.00 9.20 320 ASN A O 1
ATOM 2602 N N . HIS A 1 321 ? 54.141 10.420 0.243 1.00 5.57 321 HIS A N 1
ATOM 2603 C CA . HIS A 1 321 ? 55.417 11.027 0.515 1.00 6.77 321 HIS A CA 1
ATOM 2604 C C . HIS A 1 321 ? 55.596 11.381 1.996 1.00 6.82 321 HIS A C 1
ATOM 2605 O O . HIS A 1 321 ? 56.365 12.257 2.332 1.00 8.40 321 HIS A O 1
ATOM 2612 N N . LEU A 1 322 ? 54.947 10.636 2.879 1.00 6.22 322 LEU A N 1
ATOM 2613 C CA . LEU A 1 322 ? 55.289 10.679 4.268 1.00 6.01 322 LEU A CA 1
ATOM 2614 C C . LEU A 1 322 ? 56.582 9.913 4.503 1.00 6.29 322 LEU A C 1
ATOM 2615 O O . LEU A 1 322 ? 57.058 9.131 3.704 1.00 6.52 322 LEU A O 1
ATOM 2620 N N . ASP A 1 323 ? 57.199 10.144 5.678 1.00 5.25 323 ASP A N 1
ATOM 2621 C CA . ASP A 1 323 ? 58.514 9.598 5.953 1.00 4.94 323 ASP A CA 1
ATOM 2622 C C . ASP A 1 323 ? 58.486 8.226 6.623 1.00 5.42 323 ASP A C 1
ATOM 2623 O O . ASP A 1 323 ? 59.487 7.471 6.548 1.00 5.38 323 ASP A O 1
ATOM 2628 N N . GLY A 1 324 ? 57.444 7.923 7.352 1.00 5.14 324 GLY A N 1
ATOM 2629 C CA . GLY A 1 324 ? 57.392 6.648 8.040 1.00 5.57 324 GLY A CA 1
ATOM 2630 C C . GLY A 1 324 ? 56.053 6.499 8.724 1.00 4.99 324 GLY A C 1
ATOM 2631 O O . GLY A 1 324 ? 55.171 7.386 8.649 1.00 5.05 324 GLY A O 1
ATOM 2632 N N . ILE A 1 325 ? 55.869 5.336 9.364 1.00 4.08 325 ILE A N 1
ATOM 2633 C CA . ILE A 1 325 ? 54.546 4.876 9.822 1.00 4.10 325 ILE A CA 1
ATOM 2634 C C . ILE A 1 325 ? 54.779 4.226 11.207 1.00 4.23 325 ILE A C 1
ATOM 2635 O O . ILE A 1 325 ? 55.676 3.382 11.348 1.00 5.01 325 ILE A O 1
ATOM 2640 N N . TRP A 1 326 ? 53.935 4.565 12.179 1.00 4.76 326 TRP A N 1
ATOM 2641 C CA . TRP A 1 326 ? 53.868 3.786 13.417 1.00 5.35 326 TRP A CA 1
ATOM 2642 C C . TRP A 1 326 ? 53.191 2.468 13.073 1.00 5.53 326 TRP A C 1
ATOM 2643 O O . TRP A 1 326 ? 52.009 2.457 12.738 1.00 8.25 326 TRP A O 1
ATOM 2654 N N A THR A 1 327 ? 53.982 1.384 13.110 0.75 5.71 327 THR A N 1
ATOM 2655 N N B THR A 1 327 ? 53.962 1.419 13.108 0.25 5.95 327 THR A N 1
ATOM 2656 C CA A THR A 1 327 ? 53.584 0.055 12.595 0.75 7.23 327 THR A CA 1
ATOM 2657 C CA B THR A 1 327 ? 53.365 0.189 12.846 0.25 6.24 327 THR A CA 1
ATOM 2658 C C A THR A 1 327 ? 53.560 -0.923 13.816 0.75 6.67 327 THR A C 1
ATOM 2659 C C B THR A 1 327 ? 53.480 -0.615 14.067 0.25 6.66 327 THR A C 1
ATOM 2660 O O A THR A 1 327 ? 54.611 -1.457 14.192 0.75 5.85 327 THR A O 1
ATOM 2661 O O B THR A 1 327 ? 54.490 -0.797 14.662 0.25 6.61 327 THR A O 1
ATOM 2668 N N . ASP A 1 328 ? 52.361 -1.116 14.405 1.00 6.45 328 ASP A N 1
ATOM 2669 C CA . ASP A 1 328 ? 52.202 -1.759 15.680 1.00 6.63 328 ASP A CA 1
ATOM 2670 C C . ASP A 1 328 ? 52.096 -3.278 15.679 1.00 5.60 328 ASP A C 1
ATOM 2671 O O . ASP A 1 328 ? 52.072 -3.859 16.770 1.00 5.55 328 ASP A O 1
ATOM 2676 N N . ASP A 1 329 ? 52.166 -3.925 14.526 1.00 5.54 329 ASP A N 1
ATOM 2677 C CA . ASP A 1 329 ? 52.207 -5.399 14.578 1.00 5.31 329 ASP A CA 1
ATOM 2678 C C . ASP A 1 329 ? 53.359 -5.890 15.435 1.00 4.86 329 ASP A C 1
ATOM 2679 O O . ASP A 1 329 ? 53.182 -6.844 16.177 1.00 5.11 329 ASP A O 1
ATOM 2684 N N . PHE A 1 330 ? 54.522 -5.242 15.337 1.00 4.67 330 PHE A N 1
ATOM 2685 C CA . PHE A 1 330 ? 55.634 -5.625 16.189 1.00 4.67 330 PHE A CA 1
ATOM 2686 C C . PHE A 1 330 ? 55.296 -5.505 17.682 1.00 5.04 330 PHE A C 1
ATOM 2687 O O . PHE A 1 330 ? 55.531 -6.450 18.458 1.00 4.87 330 PHE A O 1
ATOM 2695 N N . HIS A 1 331 ? 54.773 -4.345 18.099 1.00 4.24 331 HIS A N 1
ATOM 2696 C CA . HIS A 1 331 ? 54.405 -4.165 19.461 1.00 4.75 331 HIS A CA 1
ATOM 2697 C C . HIS A 1 331 ? 53.451 -5.296 19.918 1.00 4.33 331 HIS A C 1
ATOM 2698 O O . HIS A 1 331 ? 53.606 -5.864 21.007 1.00 4.70 331 HIS A O 1
ATOM 2705 N N A HIS A 1 332 ? 52.431 -5.545 19.110 0.75 3.98 332 HIS A N 1
ATOM 2706 N N B HIS A 1 332 ? 52.443 -5.563 19.097 0.25 4.04 332 HIS A N 1
ATOM 2707 C CA A HIS A 1 332 ? 51.394 -6.468 19.526 0.75 4.42 332 HIS A CA 1
ATOM 2708 C CA B HIS A 1 332 ? 51.379 -6.497 19.458 0.25 4.23 332 HIS A CA 1
ATOM 2709 C C A HIS A 1 332 ? 51.975 -7.872 19.630 0.75 5.06 332 HIS A C 1
ATOM 2710 C C B HIS A 1 332 ? 51.889 -7.908 19.573 0.25 4.73 332 HIS A C 1
ATOM 2711 O O A HIS A 1 332 ? 51.706 -8.621 20.579 0.75 5.12 332 HIS A O 1
ATOM 2712 O O B HIS A 1 332 ? 51.466 -8.679 20.443 0.25 4.88 332 HIS A O 1
ATOM 2725 N N . GLU A 1 333 ? 52.763 -8.263 18.648 1.00 4.67 333 GLU A N 1
ATOM 2726 C CA . GLU A 1 333 ? 53.397 -9.570 18.657 1.00 5.15 333 GLU A CA 1
ATOM 2727 C C . GLU A 1 333 ? 54.223 -9.727 19.891 1.00 4.83 333 GLU A C 1
ATOM 2728 O O . GLU A 1 333 ? 54.249 -10.791 20.511 1.00 5.52 333 GLU A O 1
ATOM 2734 N N . THR A 1 334 ? 54.977 -8.686 20.234 1.00 5.01 334 THR A N 1
ATOM 2735 C CA . THR A 1 334 ? 55.839 -8.746 21.423 1.00 5.34 334 THR A CA 1
ATOM 2736 C C . THR A 1 334 ? 55.023 -8.886 22.702 1.00 5.94 334 THR A C 1
ATOM 2737 O O . THR A 1 334 ? 55.363 -9.712 23.551 1.00 5.52 334 THR A O 1
ATOM 2741 N N . ARG A 1 335 ? 53.975 -8.105 22.851 1.00 5.84 335 ARG A N 1
ATOM 2742 C CA . ARG A 1 335 ? 53.181 -8.169 24.047 1.00 5.10 335 ARG A CA 1
ATOM 2743 C C . ARG A 1 335 ? 52.536 -9.557 24.164 1.00 5.63 335 ARG A C 1
ATOM 2744 O O . ARG A 1 335 ? 52.600 -10.174 25.251 1.00 6.74 335 ARG A O 1
ATOM 2752 N N . VAL A 1 336 ? 51.978 -10.086 23.071 1.00 5.57 336 VAL A N 1
ATOM 2753 C CA . VAL A 1 336 ? 51.332 -11.406 23.149 1.00 5.33 336 VAL A CA 1
ATOM 2754 C C . VAL A 1 336 ? 52.375 -12.489 23.443 1.00 5.34 336 VAL A C 1
ATOM 2755 O O . VAL A 1 336 ? 52.138 -13.446 24.192 1.00 6.89 336 VAL A O 1
ATOM 2759 N N . THR A 1 337 ? 53.577 -12.312 22.921 1.00 5.19 337 THR A N 1
ATOM 2760 C CA . THR A 1 337 ? 54.637 -13.257 23.259 1.00 5.17 337 THR A CA 1
ATOM 2761 C C . THR A 1 337 ? 54.856 -13.363 24.746 1.00 6.36 337 THR A C 1
ATOM 2762 O O . THR A 1 337 ? 55.124 -14.431 25.283 1.00 7.55 337 THR A O 1
ATOM 2766 N N . LEU A 1 338 ? 54.875 -12.205 25.410 1.00 6.37 338 LEU A N 1
ATOM 2767 C CA . LEU A 1 338 ? 55.202 -12.110 26.824 1.00 6.22 338 LEU A CA 1
ATOM 2768 C C . LEU A 1 338 ? 53.997 -12.384 27.754 1.00 6.83 338 LEU A C 1
ATOM 2769 O O . LEU A 1 338 ? 54.215 -12.725 28.926 1.00 8.94 338 LEU A O 1
ATOM 2774 N N . THR A 1 339 ? 52.766 -12.195 27.299 1.00 6.30 339 THR A N 1
ATOM 2775 C CA . THR A 1 339 ? 51.625 -12.342 28.182 1.00 7.17 339 THR A CA 1
ATOM 2776 C C . THR A 1 339 ? 50.653 -13.446 27.776 1.00 7.41 339 THR A C 1
ATOM 2777 O O . THR A 1 339 ? 49.853 -13.933 28.593 1.00 9.66 339 THR A O 1
ATOM 2781 N N . GLY A 1 340 ? 50.634 -13.793 26.488 1.00 6.98 340 GLY A N 1
ATOM 2782 C CA . GLY A 1 340 ? 49.634 -14.732 25.965 1.00 8.57 340 GLY A CA 1
ATOM 2783 C C . GLY A 1 340 ? 48.264 -14.168 25.845 1.00 8.87 340 GLY A C 1
ATOM 2784 O O . GLY A 1 340 ? 47.302 -14.886 25.532 1.00 9.43 340 GLY A O 1
ATOM 2785 N N . GLU A 1 341 ? 48.088 -12.865 26.077 1.00 8.55 341 GLU A N 1
ATOM 2786 C CA . GLU A 1 341 ? 46.743 -12.295 26.043 1.00 7.96 341 GLU A CA 1
ATOM 2787 C C . GLU A 1 341 ? 46.147 -12.311 24.653 1.00 8.14 341 GLU A C 1
ATOM 2788 O O . GLU A 1 341 ? 46.854 -12.320 23.658 1.00 8.53 341 GLU A O 1
ATOM 2794 N N . GLN A 1 342 ? 44.815 -12.287 24.636 1.00 9.55 342 GLN A N 1
ATOM 2795 C CA . GLN A 1 342 ? 44.067 -12.505 23.421 1.00 11.12 342 GLN A CA 1
ATOM 2796 C C . GLN A 1 342 ? 42.820 -11.679 23.322 1.00 11.01 342 GLN A C 1
ATOM 2797 O O . GLN A 1 342 ? 42.013 -11.898 22.390 1.00 14.41 342 GLN A O 1
ATOM 2803 N N . GLU A 1 343 ? 42.655 -10.662 24.142 1.00 11.34 343 GLU A N 1
ATOM 2804 C CA . GLU A 1 343 ? 41.483 -9.836 24.000 1.00 12.34 343 GLU A CA 1
ATOM 2805 C C . GLU A 1 343 ? 41.691 -8.751 22.927 1.00 11.81 343 GLU A C 1
ATOM 2806 O O . GLU A 1 343 ? 42.804 -8.313 22.649 1.00 10.87 343 GLU A O 1
ATOM 2812 N N . GLY A 1 344 ? 40.568 -8.312 22.382 1.00 11.58 344 GLY A N 1
ATOM 2813 C CA . GLY A 1 344 ? 40.581 -7.297 21.375 1.00 11.88 344 GLY A CA 1
ATOM 2814 C C . GLY A 1 344 ? 41.519 -7.624 20.206 1.00 10.10 344 GLY A C 1
ATOM 2815 O O . GLY A 1 344 ? 41.558 -8.760 19.703 1.00 10.33 344 GLY A O 1
ATOM 2816 N N . TYR A 1 345 ? 42.319 -6.624 19.816 1.00 9.89 345 TYR A N 1
ATOM 2817 C CA . TYR A 1 345 ? 43.218 -6.805 18.668 1.00 8.48 345 TYR A CA 1
ATOM 2818 C C . TYR A 1 345 ? 44.339 -7.768 18.930 1.00 6.95 345 TYR A C 1
ATOM 2819 O O . TYR A 1 345 ? 44.962 -8.237 18.001 1.00 6.56 345 TYR A O 1
ATOM 2828 N N . TYR A 1 346 ? 44.610 -8.052 20.208 1.00 6.46 346 TYR A N 1
ATOM 2829 C CA . TYR A 1 346 ? 45.679 -9.009 20.509 1.00 6.06 346 TYR A CA 1
ATOM 2830 C C . TYR A 1 346 ? 45.323 -10.426 19.970 1.00 6.23 346 TYR A C 1
ATOM 2831 O O . TYR A 1 346 ? 46.214 -11.228 19.769 1.00 6.60 346 TYR A O 1
ATOM 2840 N N . ALA A 1 347 ? 44.039 -10.711 19.752 1.00 6.61 347 ALA A N 1
ATOM 2841 C CA . ALA A 1 347 ? 43.632 -11.973 19.129 1.00 6.73 347 ALA A CA 1
ATOM 2842 C C . ALA A 1 347 ? 44.162 -12.132 17.710 1.00 7.98 347 ALA A C 1
ATOM 2843 O O . ALA A 1 347 ? 44.111 -13.236 17.146 1.00 8.38 347 ALA A O 1
ATOM 2845 N N . GLY A 1 348 ? 44.696 -11.059 17.113 1.00 6.42 348 GLY A N 1
ATOM 2846 C CA . GLY A 1 348 ? 45.303 -11.144 15.811 1.00 6.44 348 GLY A CA 1
ATOM 2847 C C . GLY A 1 348 ? 46.662 -11.777 15.771 1.00 6.06 348 GLY A C 1
ATOM 2848 O O . GLY A 1 348 ? 47.228 -11.902 14.669 1.00 6.50 348 GLY A O 1
ATOM 2849 N N . TYR A 1 349 ? 47.225 -12.142 16.921 1.00 5.66 349 TYR A N 1
ATOM 2850 C CA . TYR A 1 349 ? 48.621 -12.555 16.979 1.00 5.99 349 TYR A CA 1
ATOM 2851 C C . TYR A 1 349 ? 48.785 -13.804 17.832 1.00 5.62 349 TYR A C 1
ATOM 2852 O O . TYR A 1 349 ? 48.156 -13.876 18.884 1.00 6.34 349 TYR A O 1
ATOM 2861 N N . ARG A 1 350 ? 49.644 -14.715 17.433 1.00 6.64 350 ARG A N 1
ATOM 2862 C CA . ARG A 1 350 ? 49.954 -15.886 18.187 1.00 6.95 350 ARG A CA 1
ATOM 2863 C C . ARG A 1 350 ? 51.027 -15.541 19.242 1.00 7.05 350 ARG A C 1
ATOM 2864 O O . ARG A 1 350 ? 51.000 -16.093 20.330 1.00 9.28 350 ARG A O 1
ATOM 2872 N N . GLY A 1 351 ? 52.006 -14.712 18.896 1.00 6.02 351 GLY A N 1
ATOM 2873 C CA . GLY A 1 351 ? 53.194 -14.549 19.678 1.00 6.96 351 GLY A CA 1
ATOM 2874 C C . GLY A 1 351 ? 54.157 -15.728 19.623 1.00 6.45 351 GLY A C 1
ATOM 2875 O O . GLY A 1 351 ? 53.860 -16.751 19.024 1.00 7.42 351 GLY A O 1
ATOM 2876 N N . GLY A 1 352 ? 55.290 -15.508 20.231 1.00 5.59 352 GLY A N 1
ATOM 2877 C CA . GLY A 1 352 ? 56.367 -16.508 20.295 1.00 6.00 352 GLY A CA 1
ATOM 2878 C C . GLY A 1 352 ? 57.538 -16.159 19.458 1.00 5.97 352 GLY A C 1
ATOM 2879 O O . GLY A 1 352 ? 57.493 -15.245 18.634 1.00 5.82 352 GLY A O 1
ATOM 2880 N N . ALA A 1 353 ? 58.620 -16.916 19.599 1.00 5.49 353 ALA A N 1
ATOM 2881 C CA . ALA A 1 353 ? 59.847 -16.588 18.906 1.00 5.72 353 ALA A CA 1
ATOM 2882 C C . ALA A 1 353 ? 59.706 -16.664 17.384 1.00 5.80 353 ALA A C 1
ATOM 2883 O O . ALA A 1 353 ? 60.146 -15.772 16.670 1.00 6.22 353 ALA A O 1
ATOM 2885 N N A GLU A 1 354 ? 59.083 -17.713 16.854 0.40 5.80 354 GLU A N 1
ATOM 2886 N N B GLU A 1 354 ? 59.056 -17.718 16.918 0.40 5.97 354 GLU A N 1
ATOM 2887 N N C GLU A 1 354 ? 59.080 -17.718 16.875 0.20 6.06 354 GLU A N 1
ATOM 2888 C CA A GLU A 1 354 ? 58.936 -17.813 15.408 0.40 5.85 354 GLU A CA 1
ATOM 2889 C CA B GLU A 1 354 ? 58.837 -17.923 15.515 0.40 5.79 354 GLU A CA 1
ATOM 2890 C CA C GLU A 1 354 ? 58.888 -17.840 15.436 0.20 6.02 354 GLU A CA 1
ATOM 2891 C C A GLU A 1 354 ? 58.026 -16.682 14.889 0.40 5.48 354 GLU A C 1
ATOM 2892 C C B GLU A 1 354 ? 58.013 -16.767 14.917 0.40 5.23 354 GLU A C 1
ATOM 2893 C C C GLU A 1 354 ? 58.028 -16.692 14.895 0.20 5.76 354 GLU A C 1
ATOM 2894 O O A GLU A 1 354 ? 58.323 -16.074 13.842 0.40 5.95 354 GLU A O 1
ATOM 2895 O O B GLU A 1 354 ? 58.353 -16.251 13.839 0.40 6.11 354 GLU A O 1
ATOM 2896 O O C GLU A 1 354 ? 58.345 -16.115 13.845 0.20 6.13 354 GLU A O 1
ATOM 2912 N N . ALA A 1 355 ? 56.953 -16.352 15.599 1.00 5.55 355 ALA A N 1
ATOM 2913 C CA . ALA A 1 355 ? 56.090 -15.284 15.190 1.00 5.36 355 ALA A CA 1
ATOM 2914 C C . ALA A 1 355 ? 56.803 -13.934 15.170 1.00 5.39 355 ALA A C 1
ATOM 2915 O O . ALA A 1 355 ? 56.589 -13.154 14.259 1.00 5.79 355 ALA A O 1
ATOM 2917 N N A LEU A 1 356 ? 57.596 -13.688 16.179 0.50 5.64 356 LEU A N 1
ATOM 2918 N N B LEU A 1 356 ? 57.590 -13.629 16.202 0.50 4.80 356 LEU A N 1
ATOM 2919 C CA A LEU A 1 356 ? 58.308 -12.445 16.234 0.50 5.52 356 LEU A CA 1
ATOM 2920 C CA B LEU A 1 356 ? 58.418 -12.392 16.193 0.50 4.40 356 LEU A CA 1
ATOM 2921 C C A LEU A 1 356 ? 59.394 -12.375 15.143 0.50 5.27 356 LEU A C 1
ATOM 2922 C C B LEU A 1 356 ? 59.370 -12.377 15.040 0.50 4.91 356 LEU A C 1
ATOM 2923 O O A LEU A 1 356 ? 59.619 -11.337 14.533 0.50 5.29 356 LEU A O 1
ATOM 2924 O O B LEU A 1 356 ? 59.543 -11.383 14.340 0.50 4.79 356 LEU A O 1
ATOM 2933 N N . ALA A 1 357 ? 60.061 -13.502 14.833 1.00 5.01 357 ALA A N 1
ATOM 2934 C CA . ALA A 1 357 ? 61.004 -13.561 13.742 1.00 4.55 357 ALA A CA 1
ATOM 2935 C C . ALA A 1 357 ? 60.327 -13.216 12.419 1.00 5.31 357 ALA A C 1
ATOM 2936 O O . ALA A 1 357 ? 60.881 -12.437 11.606 1.00 5.61 357 ALA A O 1
ATOM 2938 N N . TYR A 1 358 ? 59.124 -13.689 12.213 1.00 4.35 358 TYR A N 1
ATOM 2939 C CA . TYR A 1 358 ? 58.412 -13.446 10.991 1.00 4.38 358 TYR A CA 1
ATOM 2940 C C . TYR A 1 358 ? 57.987 -11.960 10.867 1.00 4.91 358 TYR A C 1
ATOM 2941 O O . TYR A 1 358 ? 58.184 -11.310 9.852 1.00 5.42 358 TYR A O 1
ATOM 2950 N N . THR A 1 359 ? 57.417 -11.402 11.934 1.00 4.94 359 THR A N 1
ATOM 2951 C CA . THR A 1 359 ? 56.932 -10.016 11.887 1.00 4.74 359 THR A CA 1
ATOM 2952 C C . THR A 1 359 ? 58.099 -9.077 11.646 1.00 4.18 359 THR A C 1
ATOM 2953 O O . THR A 1 359 ? 57.963 -8.133 10.883 1.00 5.44 359 THR A O 1
ATOM 2957 N N . ILE A 1 360 ? 59.252 -9.317 12.267 1.00 4.39 360 ILE A N 1
ATOM 2958 C CA . ILE A 1 360 ? 60.407 -8.499 11.993 1.00 4.43 360 ILE A CA 1
ATOM 2959 C C . ILE A 1 360 ? 60.890 -8.624 10.560 1.00 4.59 360 ILE A C 1
ATOM 2960 O O . ILE A 1 360 ? 61.212 -7.638 9.898 1.00 5.38 360 ILE A O 1
ATOM 2965 N N A ARG A 1 361 ? 60.986 -9.853 10.084 0.75 5.48 361 ARG A N 1
ATOM 2966 N N B ARG A 1 361 ? 61.029 -9.841 10.039 0.25 3.96 361 ARG A N 1
ATOM 2967 C CA A ARG A 1 361 ? 61.402 -10.160 8.712 0.75 5.72 361 ARG A CA 1
ATOM 2968 C CA B ARG A 1 361 ? 61.546 -9.965 8.662 0.25 3.99 361 ARG A CA 1
ATOM 2969 C C A ARG A 1 361 ? 60.555 -9.422 7.698 0.75 5.37 361 ARG A C 1
ATOM 2970 C C B ARG A 1 361 ? 60.553 -9.421 7.626 0.25 4.67 361 ARG A C 1
ATOM 2971 O O A ARG A 1 361 ? 61.067 -8.934 6.682 0.75 6.07 361 ARG A O 1
ATOM 2972 O O B ARG A 1 361 ? 60.966 -9.066 6.524 0.25 5.13 361 ARG A O 1
ATOM 2987 N N . ARG A 1 362 ? 59.262 -9.369 7.945 1.00 5.54 362 ARG A N 1
ATOM 2988 C CA . ARG A 1 362 ? 58.295 -8.732 7.030 1.00 5.75 362 ARG A CA 1
ATOM 2989 C C . ARG A 1 362 ? 58.025 -7.286 7.355 1.00 5.92 362 ARG A C 1
ATOM 2990 O O . ARG A 1 362 ? 57.290 -6.627 6.633 1.00 6.44 362 ARG A O 1
ATOM 2998 N N . GLY A 1 363 ? 58.570 -6.773 8.458 1.00 5.06 363 GLY A N 1
ATOM 2999 C CA . GLY A 1 363 ? 58.287 -5.407 8.915 1.00 5.77 363 GLY A CA 1
ATOM 3000 C C . GLY A 1 363 ? 56.973 -5.268 9.648 1.00 4.52 363 GLY A C 1
ATOM 3001 O O . GLY A 1 363 ? 56.941 -4.837 10.777 1.00 4.43 363 GLY A O 1
ATOM 3002 N N . TRP A 1 364 ? 55.905 -5.700 9.001 1.00 5.26 364 TRP A N 1
ATOM 3003 C CA . TRP A 1 364 ? 54.613 -5.912 9.638 1.00 5.03 364 TRP A CA 1
ATOM 3004 C C . TRP A 1 364 ? 54.110 -7.309 9.249 1.00 5.39 364 TRP A C 1
ATOM 3005 O O . TRP A 1 364 ? 54.592 -7.884 8.267 1.00 6.68 364 TRP A O 1
ATOM 3016 N N . ARG A 1 365 ? 53.223 -7.861 10.048 1.00 5.18 365 ARG A N 1
ATOM 3017 C CA . ARG A 1 365 ? 52.728 -9.193 9.787 1.00 5.08 365 ARG A CA 1
ATOM 3018 C C . ARG A 1 365 ? 51.699 -9.278 8.683 1.00 5.51 365 ARG A C 1
ATOM 3019 O O . ARG A 1 365 ? 51.699 -10.196 7.872 1.00 6.01 365 ARG A O 1
ATOM 3027 N N . TYR A 1 366 ? 50.712 -8.410 8.752 1.00 5.36 366 TYR A N 1
ATOM 3028 C CA . TYR A 1 366 ? 49.550 -8.539 7.879 1.00 5.27 366 TYR A CA 1
ATOM 3029 C C . TYR A 1 366 ? 49.798 -7.759 6.577 1.00 6.30 366 TYR A C 1
ATOM 3030 O O . TYR A 1 366 ? 49.888 -6.530 6.535 1.00 6.11 366 TYR A O 1
ATOM 3039 N N . GLU A 1 367 ? 50.007 -8.570 5.524 1.00 5.29 367 GLU A N 1
ATOM 3040 C CA . GLU A 1 367 ? 50.324 -8.095 4.169 1.00 5.83 367 GLU A CA 1
ATOM 3041 C C . GLU A 1 367 ? 49.229 -8.436 3.183 1.00 6.04 367 GLU A C 1
ATOM 3042 O O . GLU A 1 367 ? 49.457 -8.453 1.969 1.00 8.78 367 GLU A O 1
ATOM 3048 N N . GLY A 1 368 ? 48.012 -8.628 3.697 1.00 5.69 368 GLY A N 1
ATOM 3049 C CA . GLY A 1 368 ? 46.844 -8.961 2.880 1.00 7.74 368 GLY A CA 1
ATOM 3050 C C . GLY A 1 368 ? 46.058 -10.149 3.339 1.00 8.09 368 GLY A C 1
ATOM 3051 O O . GLY A 1 368 ? 44.964 -10.399 2.827 1.00 9.98 368 GLY A O 1
ATOM 3052 N N A GLN A 1 369 ? 46.575 -10.865 4.333 0.75 7.56 369 GLN A N 1
ATOM 3053 N N B GLN A 1 369 ? 46.586 -10.930 4.272 0.25 7.42 369 GLN A N 1
ATOM 3054 C CA A GLN A 1 369 ? 45.926 -12.040 4.909 0.75 9.23 369 GLN A CA 1
ATOM 3055 C CA B GLN A 1 369 ? 45.846 -12.092 4.749 0.25 7.40 369 GLN A CA 1
ATOM 3056 C C A GLN A 1 369 ? 44.706 -11.636 5.712 0.75 8.66 369 GLN A C 1
ATOM 3057 C C B GLN A 1 369 ? 44.713 -11.660 5.662 0.25 7.71 369 GLN A C 1
ATOM 3058 O O A GLN A 1 369 ? 44.553 -10.472 6.171 0.75 8.55 369 GLN A O 1
ATOM 3059 O O B GLN A 1 369 ? 44.645 -10.511 6.127 0.25 8.02 369 GLN A O 1
ATOM 3070 N N . PHE A 1 370 ? 43.815 -12.602 5.908 1.00 8.77 370 PHE A N 1
ATOM 3071 C CA . PHE A 1 370 ? 42.650 -12.357 6.651 1.00 8.51 370 PHE A CA 1
ATOM 3072 C C . PHE A 1 370 ? 42.930 -12.035 8.133 1.00 8.79 370 PHE A C 1
ATOM 3073 O O . PHE A 1 370 ? 43.653 -12.749 8.799 1.00 8.99 370 PHE A O 1
ATOM 3081 N N . TRP A 1 371 ? 42.335 -10.949 8.596 1.00 8.16 371 TRP A N 1
ATOM 3082 C CA . TRP A 1 371 ? 42.333 -10.484 9.967 1.00 7.97 371 TRP A CA 1
ATOM 3083 C C . TRP A 1 371 ? 41.011 -10.988 10.544 1.00 8.41 371 TRP A C 1
ATOM 3084 O O . TRP A 1 371 ? 39.926 -10.516 10.180 1.00 10.40 371 TRP A O 1
ATOM 3095 N N . ALA A 1 372 ? 41.136 -11.970 11.469 1.00 9.27 372 ALA A N 1
ATOM 3096 C CA . ALA A 1 372 ? 39.993 -12.776 11.908 1.00 9.90 372 ALA A CA 1
ATOM 3097 C C . ALA A 1 372 ? 39.393 -12.269 13.237 1.00 12.54 372 ALA A C 1
ATOM 3098 O O . ALA A 1 372 ? 38.469 -12.893 13.777 1.00 15.67 372 ALA A O 1
ATOM 3100 N N . VAL A 1 373 ? 39.858 -11.131 13.727 1.00 11.42 373 VAL A N 1
ATOM 3101 C CA . VAL A 1 373 ? 39.400 -10.550 14.989 1.00 11.35 373 VAL A CA 1
ATOM 3102 C C . VAL A 1 373 ? 37.915 -10.268 14.867 1.00 12.36 373 VAL A C 1
ATOM 3103 O O . VAL A 1 373 ? 37.438 -9.582 13.978 1.00 13.65 373 VAL A O 1
ATOM 3107 N N . LYS A 1 374 ? 37.153 -10.800 15.812 1.00 14.16 374 LYS A N 1
ATOM 3108 C CA . LYS A 1 374 ? 35.695 -10.749 15.717 1.00 16.00 374 LYS A CA 1
ATOM 3109 C C . LYS A 1 374 ? 35.216 -9.318 15.700 1.00 16.68 374 LYS A C 1
ATOM 3110 O O . LYS A 1 374 ? 35.657 -8.489 16.474 1.00 17.45 374 LYS A O 1
ATOM 3116 N N . GLY A 1 375 ? 34.332 -9.017 14.772 1.00 16.73 375 GLY A N 1
ATOM 3117 C CA . GLY A 1 375 ? 33.866 -7.642 14.598 1.00 16.96 375 GLY A CA 1
ATOM 3118 C C . GLY A 1 375 ? 34.667 -6.783 13.655 1.00 18.06 375 GLY A C 1
ATOM 3119 O O . GLY A 1 375 ? 34.213 -5.682 13.316 1.00 19.99 375 GLY A O 1
ATOM 3120 N N . GLU A 1 376 ? 35.840 -7.245 13.226 1.00 16.64 376 GLU A N 1
ATOM 3121 C CA . GLU A 1 376 ? 36.802 -6.442 12.465 1.00 16.34 376 GLU A CA 1
ATOM 3122 C C . GLU A 1 376 ? 37.251 -7.199 11.202 1.00 14.59 376 GLU A C 1
ATOM 3123 O O . GLU A 1 376 ? 38.205 -6.778 10.581 1.00 13.29 376 GLU A O 1
ATOM 3129 N N . GLU A 1 377 ? 36.592 -8.299 10.843 1.00 13.12 377 GLU A N 1
ATOM 3130 C CA . GLU A 1 377 ? 37.113 -9.216 9.876 1.00 13.38 377 GLU A CA 1
ATOM 3131 C C . GLU A 1 377 ? 37.224 -8.567 8.500 1.00 12.87 377 GLU A C 1
ATOM 3132 O O . GLU A 1 377 ? 36.246 -7.986 7.984 1.00 14.61 377 GLU A O 1
ATOM 3138 N N . HIS A 1 378 ? 38.386 -8.716 7.877 1.00 10.60 378 HIS A N 1
ATOM 3139 C CA . HIS A 1 378 ? 38.678 -8.279 6.538 1.00 10.78 378 HIS A CA 1
ATOM 3140 C C . HIS A 1 378 ? 40.059 -8.758 6.146 1.00 10.06 378 HIS A C 1
ATOM 3141 O O . HIS A 1 378 ? 40.827 -9.209 7.020 1.00 10.17 378 HIS A O 1
ATOM 3148 N N . GLU A 1 379 ? 40.440 -8.581 4.897 1.00 10.20 379 GLU A N 1
ATOM 3149 C CA . GLU A 1 379 ? 41.787 -8.857 4.438 1.00 9.07 379 GLU A CA 1
ATOM 3150 C C . GLU A 1 379 ? 42.634 -7.613 4.735 1.00 9.22 379 GLU A C 1
ATOM 3151 O O . GLU A 1 379 ? 42.454 -6.552 4.130 1.00 9.85 379 GLU A O 1
ATOM 3157 N N . ARG A 1 380 ? 43.579 -7.769 5.638 1.00 6.43 380 ARG A N 1
ATOM 3158 C CA . ARG A 1 380 ? 44.326 -6.631 6.174 1.00 5.86 380 ARG A CA 1
ATOM 3159 C C . ARG A 1 380 ? 45.702 -6.542 5.658 1.00 4.99 380 ARG A C 1
ATOM 3160 O O . ARG A 1 380 ? 46.481 -7.498 5.755 1.00 6.47 380 ARG A O 1
ATOM 3168 N N . GLY A 1 381 ? 46.050 -5.373 5.125 1.00 6.50 381 GLY A N 1
ATOM 3169 C CA . GLY A 1 381 ? 47.407 -5.011 4.818 1.00 5.10 381 GLY A CA 1
ATOM 3170 C C . GLY A 1 381 ? 47.836 -5.262 3.396 1.00 5.50 381 GLY A C 1
ATOM 3171 O O . GLY A 1 381 ? 47.080 -5.760 2.548 1.00 6.42 381 GLY A O 1
ATOM 3172 N N . HIS A 1 382 ? 49.090 -4.934 3.143 1.00 5.26 382 HIS A N 1
ATOM 3173 C CA . HIS A 1 382 ? 49.695 -4.925 1.838 1.00 5.82 382 HIS A CA 1
ATOM 3174 C C . HIS A 1 382 ? 51.120 -5.414 1.958 1.00 6.37 382 HIS A C 1
ATOM 3175 O O . HIS A 1 382 ? 51.737 -5.255 2.998 1.00 5.42 382 HIS A O 1
ATOM 3182 N N . PRO A 1 383 ? 51.724 -5.811 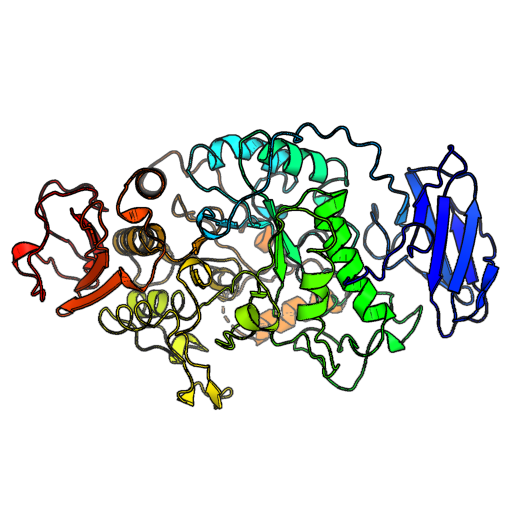0.856 1.00 6.68 383 PRO A N 1
ATOM 3183 C CA . PRO A 1 383 ? 53.128 -6.205 0.857 1.00 6.54 383 PRO A CA 1
ATOM 3184 C C . PRO A 1 383 ? 54.007 -5.057 1.382 1.00 6.07 383 PRO A C 1
ATOM 3185 O O . PRO A 1 383 ? 53.849 -3.904 0.983 1.00 7.49 383 PRO A O 1
ATOM 3189 N N . SER A 1 384 ? 54.969 -5.392 2.231 1.00 5.21 384 SER A N 1
ATOM 3190 C CA . SER A 1 384 ? 55.861 -4.444 2.847 1.00 6.58 384 SER A CA 1
ATOM 3191 C C . SER A 1 384 ? 57.167 -4.193 2.091 1.00 5.84 384 SER A C 1
ATOM 3192 O O . SER A 1 384 ? 57.955 -3.384 2.551 1.00 6.03 384 SER A O 1
ATOM 3195 N N . ASP A 1 385 ? 57.356 -4.861 0.962 1.00 5.44 385 ASP A N 1
ATOM 3196 C CA . ASP A 1 385 ? 58.635 -4.889 0.307 1.00 6.14 385 ASP A CA 1
ATOM 3197 C C . ASP A 1 385 ? 59.236 -3.520 0.014 1.00 5.41 385 ASP A C 1
ATOM 3198 O O . ASP A 1 385 ? 60.435 -3.366 0.103 1.00 5.95 385 ASP A O 1
ATOM 3203 N N . ALA A 1 386 ? 58.408 -2.537 -0.359 1.00 5.11 386 ALA A N 1
ATOM 3204 C CA . ALA A 1 386 ? 58.926 -1.234 -0.730 1.00 5.27 386 ALA A CA 1
ATOM 3205 C C . ALA A 1 386 ? 59.547 -0.497 0.423 1.00 4.66 386 ALA A C 1
ATOM 3206 O O . ALA A 1 386 ? 60.339 0.421 0.227 1.00 5.88 386 ALA A O 1
ATOM 3208 N N . LEU A 1 387 ? 59.117 -0.805 1.648 1.00 4.88 387 LEU A N 1
ATOM 3209 C CA . LEU A 1 387 ? 59.578 0.006 2.798 1.00 4.09 387 LEU A CA 1
ATOM 3210 C C . LEU A 1 387 ? 60.904 -0.472 3.301 1.00 4.44 387 LEU A C 1
ATOM 3211 O O . LEU A 1 387 ? 61.193 -1.680 3.336 1.00 4.99 387 LEU A O 1
ATOM 3216 N N . GLU A 1 388 ? 61.738 0.505 3.703 1.00 4.38 388 GLU A N 1
ATOM 3217 C CA . GLU A 1 388 ? 63.061 0.249 4.271 1.00 4.69 388 GLU A CA 1
ATOM 3218 C C . GLU A 1 388 ? 62.939 0.355 5.808 1.00 4.56 388 GLU A C 1
ATOM 3219 O O . GLU A 1 388 ? 61.958 0.894 6.336 1.00 4.50 388 GLU A O 1
ATOM 3225 N N . ALA A 1 389 ? 63.933 -0.171 6.487 1.00 4.93 389 ALA A N 1
ATOM 3226 C CA . ALA A 1 389 ? 63.818 -0.292 7.941 1.00 4.75 389 ALA A CA 1
ATOM 3227 C C . ALA A 1 389 ? 63.368 1.003 8.645 1.00 4.95 389 ALA A C 1
ATOM 3228 O O . ALA A 1 389 ? 62.486 0.922 9.507 1.00 5.00 389 ALA A O 1
ATOM 3230 N N . PRO A 1 390 ? 63.942 2.185 8.330 1.00 4.82 390 PRO A N 1
ATOM 3231 C CA . PRO A 1 390 ? 63.541 3.379 9.092 1.00 5.01 390 PRO A CA 1
ATOM 3232 C C . PRO A 1 390 ? 62.103 3.747 8.925 1.00 5.26 390 PRO A C 1
ATOM 3233 O O . PRO A 1 390 ? 61.557 4.448 9.768 1.00 4.72 390 PRO A O 1
ATOM 3237 N N . ASN A 1 391 ? 61.486 3.343 7.818 1.00 3.74 391 ASN A N 1
ATOM 3238 C CA . ASN A 1 391 ? 60.087 3.683 7.599 1.00 4.32 391 ASN A CA 1
ATOM 3239 C C . ASN A 1 391 ? 59.093 3.059 8.614 1.00 3.79 391 ASN A C 1
ATOM 3240 O O . ASN A 1 391 ? 57.994 3.504 8.700 1.00 5.15 391 ASN A O 1
ATOM 3245 N N . PHE A 1 392 ? 59.560 2.041 9.324 1.00 4.33 392 PHE A N 1
ATOM 3246 C CA . PHE A 1 392 ? 58.745 1.385 10.342 1.00 4.02 392 PHE A CA 1
ATOM 3247 C C . PHE A 1 392 ? 59.127 1.965 11.682 1.00 4.53 392 PHE A C 1
ATOM 3248 O O . PHE A 1 392 ? 60.304 1.888 12.069 1.00 5.30 392 PHE A O 1
ATOM 3256 N N . VAL A 1 393 ? 58.170 2.512 12.406 1.00 4.55 393 VAL A N 1
ATOM 3257 C CA . VAL A 1 393 ? 58.390 2.960 13.759 1.00 4.34 393 VAL A CA 1
ATOM 3258 C C . VAL A 1 393 ? 57.806 1.893 14.702 1.00 3.36 393 VAL A C 1
ATOM 3259 O O . VAL A 1 393 ? 56.641 1.591 14.653 1.00 4.82 393 VAL A O 1
ATOM 3263 N N . TYR A 1 394 ? 58.715 1.259 15.461 1.00 3.72 394 TYR A N 1
ATOM 3264 C CA . TYR A 1 394 ? 58.461 0.168 16.396 1.00 3.93 394 TYR A CA 1
ATOM 3265 C C . TYR A 1 394 ? 58.461 0.692 17.827 1.00 4.56 394 TYR A C 1
ATOM 3266 O O . TYR A 1 394 ? 59.173 1.630 18.166 1.00 4.46 394 TYR A O 1
ATOM 3275 N N . CYS A 1 395 ? 57.707 -0.001 18.683 1.00 4.63 395 CYS A N 1
ATOM 3276 C CA . CYS A 1 395 ? 57.782 0.260 20.120 1.00 4.52 395 CYS A CA 1
ATOM 3277 C C . CYS A 1 395 ? 57.364 -1.011 20.846 1.00 3.96 395 CYS A C 1
ATOM 3278 O O . CYS A 1 395 ? 56.817 -1.946 20.267 1.00 5.07 395 CYS A O 1
ATOM 3281 N N . ILE A 1 396 ? 57.674 -0.996 22.133 1.00 4.18 396 ILE A N 1
ATOM 3282 C CA . ILE A 1 396 ? 57.081 -1.953 23.067 1.00 4.93 396 ILE A CA 1
ATOM 3283 C C . ILE A 1 396 ? 56.114 -1.290 24.062 1.00 4.31 396 ILE A C 1
ATOM 3284 O O . ILE A 1 396 ? 55.400 -1.980 24.776 1.00 4.96 396 ILE A O 1
ATOM 3289 N N . GLN A 1 397 ? 56.102 0.061 24.089 1.00 4.44 397 GLN A N 1
ATOM 3290 C CA . GLN A 1 397 ? 55.220 0.876 24.889 1.00 5.01 397 GLN A CA 1
ATOM 3291 C C . GLN A 1 397 ? 54.983 2.184 24.148 1.00 4.91 397 GLN A C 1
ATOM 3292 O O . GLN A 1 397 ? 55.908 2.724 23.564 1.00 6.08 397 GLN A O 1
ATOM 3298 N N . ASN A 1 398 ? 53.774 2.689 24.251 1.00 5.35 398 ASN A N 1
ATOM 3299 C CA . ASN A 1 398 ? 53.446 4.083 23.854 1.00 5.87 398 ASN A CA 1
ATOM 3300 C C . ASN A 1 398 ? 52.188 4.490 24.607 1.00 5.46 398 ASN A C 1
ATOM 3301 O O . ASN A 1 398 ? 51.613 3.688 25.378 1.00 5.77 398 ASN A O 1
ATOM 3306 N N . HIS A 1 399 ? 51.738 5.723 24.389 1.00 5.89 399 HIS A N 1
ATOM 3307 C CA . HIS A 1 399 ? 50.612 6.205 25.196 1.00 5.51 399 HIS A CA 1
ATOM 3308 C C . HIS A 1 399 ? 49.360 5.335 25.071 1.00 5.78 399 HIS A C 1
ATOM 3309 O O . HIS A 1 399 ? 48.635 5.149 26.043 1.00 6.78 399 HIS A O 1
ATOM 3316 N N . ASP A 1 400 ? 49.127 4.849 23.864 1.00 5.64 400 ASP A N 1
ATOM 3317 C CA . ASP A 1 400 ? 47.962 4.010 23.659 1.00 6.37 400 ASP A CA 1
ATOM 3318 C C . ASP A 1 400 ? 48.105 2.606 24.205 1.00 6.06 400 ASP A C 1
ATOM 3319 O O . ASP A 1 400 ? 47.154 2.046 24.770 1.00 7.26 400 ASP A O 1
ATOM 3324 N N . GLN A 1 401 ? 49.279 2.032 23.970 1.00 5.73 401 GLN A N 1
ATOM 3325 C CA . GLN A 1 401 ? 49.500 0.608 24.356 1.00 6.96 401 GLN A CA 1
ATOM 3326 C C . GLN A 1 401 ? 49.599 0.436 25.862 1.00 6.30 401 GLN A C 1
ATOM 3327 O O . GLN A 1 401 ? 49.553 -0.701 26.349 1.00 6.56 401 GLN A O 1
ATOM 3333 N N . ILE A 1 402 ? 49.754 1.547 26.590 1.00 5.69 402 ILE A N 1
ATOM 3334 C CA . ILE A 1 402 ? 49.613 1.582 28.029 1.00 5.33 402 ILE A CA 1
ATOM 3335 C C . ILE A 1 402 ? 48.213 2.049 28.400 1.00 5.73 402 ILE A C 1
ATOM 3336 O O . ILE A 1 402 ? 47.493 1.373 29.128 1.00 6.62 402 ILE A O 1
ATOM 3341 N N . GLY A 1 403 ? 47.835 3.228 27.927 1.00 6.97 403 GLY A N 1
ATOM 3342 C CA . GLY A 1 403 ? 46.609 3.924 28.381 1.00 7.71 403 GLY A CA 1
ATOM 3343 C C . GLY A 1 403 ? 45.308 3.324 27.961 1.00 7.45 403 GLY A C 1
ATOM 3344 O O . GLY A 1 403 ? 44.256 3.616 28.540 1.00 8.81 403 GLY A O 1
ATOM 3345 N N A ASN A 1 404 ? 45.350 2.518 26.906 0.75 7.46 404 ASN A N 1
ATOM 3346 N N B ASN A 1 404 ? 45.304 2.534 26.906 0.25 7.53 404 ASN A N 1
ATOM 3347 C CA A ASN A 1 404 ? 44.141 1.817 26.429 0.75 8.98 404 ASN A CA 1
ATOM 3348 C CA B ASN A 1 404 ? 44.050 1.922 26.499 0.25 8.01 404 ASN A CA 1
ATOM 3349 C C A ASN A 1 404 ? 43.730 0.645 27.322 0.75 8.48 404 ASN A C 1
ATOM 3350 C C B ASN A 1 404 ? 43.833 0.553 27.188 0.25 7.91 404 ASN A C 1
ATOM 3351 O O A ASN A 1 404 ? 42.585 0.122 27.192 0.75 9.78 404 ASN A O 1
ATOM 3352 O O B ASN A 1 404 ? 42.966 -0.220 26.765 0.25 7.35 404 ASN A O 1
ATOM 3361 N N . ARG A 1 405 ? 44.621 0.263 28.233 1.00 8.34 405 ARG A N 1
ATOM 3362 C CA . ARG A 1 405 ? 44.364 -0.840 29.152 1.00 8.45 405 ARG A CA 1
ATOM 3363 C C . ARG A 1 405 ? 43.509 -0.315 30.295 1.00 9.56 405 ARG A C 1
ATOM 3364 O O . ARG A 1 405 ? 43.666 0.805 30.712 1.00 10.30 405 ARG A O 1
ATOM 3372 N N . PRO A 1 406 ? 42.617 -1.148 30.824 1.00 11.68 406 PRO A N 1
ATOM 3373 C CA . PRO A 1 406 ? 41.707 -0.695 31.856 1.00 12.85 406 PRO A CA 1
ATOM 3374 C C . PRO A 1 406 ? 42.392 0.005 33.022 1.00 11.84 406 PRO A C 1
ATOM 3375 O O . PRO A 1 406 ? 41.890 1.010 33.501 1.00 14.25 406 PRO A O 1
ATOM 3379 N N . LEU A 1 407 ? 43.523 -0.501 33.464 1.00 10.38 407 LEU A N 1
ATOM 3380 C CA . LEU A 1 407 ? 44.243 0.059 34.581 1.00 9.87 407 LEU A CA 1
ATOM 3381 C C . LEU A 1 407 ? 45.471 0.820 34.153 1.00 8.26 407 LEU A C 1
ATOM 3382 O O . LEU A 1 407 ? 46.255 1.289 34.980 1.00 8.64 407 LEU A O 1
ATOM 3387 N N . GLY A 1 408 ? 45.686 0.955 32.843 1.00 7.72 408 GLY A N 1
ATOM 3388 C CA . GLY A 1 408 ? 46.823 1.758 32.374 1.00 7.52 408 GLY A CA 1
ATOM 3389 C C . GLY A 1 408 ? 48.172 1.214 32.779 1.00 6.37 408 GLY A C 1
ATOM 3390 O O . GLY A 1 408 ? 49.110 1.993 32.946 1.00 6.88 408 GLY A O 1
ATOM 3391 N N . GLU A 1 409 ? 48.316 -0.100 32.934 1.00 6.80 409 GLU A N 1
ATOM 3392 C CA . GLU A 1 409 ? 49.553 -0.648 33.377 1.00 7.20 409 GLU A CA 1
ATOM 3393 C C . GLU A 1 409 ? 50.571 -0.819 32.258 1.00 6.32 409 GLU A C 1
ATOM 3394 O O . GLU A 1 409 ? 50.252 -1.078 31.083 1.00 6.77 409 GLU A O 1
ATOM 3400 N N . ARG A 1 410 ? 51.805 -0.648 32.660 1.00 6.23 410 ARG A N 1
ATOM 3401 C CA . ARG A 1 410 ? 52.969 -0.821 31.800 1.00 5.73 410 A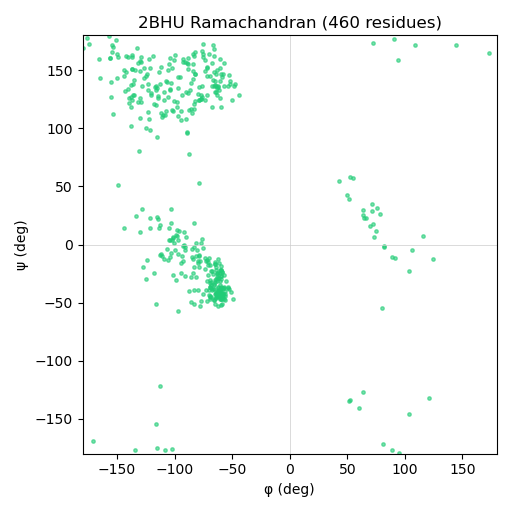RG A CA 1
ATOM 3402 C C . ARG A 1 410 ? 53.285 -2.295 31.566 1.00 6.19 410 ARG A C 1
ATOM 3403 O O . ARG A 1 410 ? 52.802 -3.165 32.281 1.00 6.07 410 ARG A O 1
ATOM 3411 N N . LEU A 1 411 ? 54.131 -2.571 30.597 1.00 5.90 411 LEU A N 1
ATOM 3412 C CA . LEU A 1 411 ? 54.415 -3.974 30.178 1.00 5.39 411 LEU A CA 1
ATOM 3413 C C . LEU A 1 411 ? 54.957 -4.801 31.329 1.00 6.02 411 LEU A C 1
ATOM 3414 O O . LEU A 1 411 ? 54.465 -5.921 31.522 1.00 6.53 411 LEU A O 1
ATOM 3419 N N . HIS A 1 412 ? 55.877 -4.249 32.100 1.00 5.98 412 HIS A N 1
ATOM 3420 C CA . HIS A 1 412 ? 56.438 -4.978 33.248 1.00 6.01 412 HIS A CA 1
ATOM 3421 C C . HIS A 1 412 ? 55.425 -5.151 34.392 1.00 6.55 412 HIS A C 1
ATOM 3422 O O . HIS A 1 412 ? 55.703 -5.852 35.332 1.00 9.30 412 HIS A O 1
ATOM 3429 N N . GLN A 1 413 ? 54.306 -4.448 34.324 1.00 6.53 413 GLN A N 1
ATOM 3430 C CA . GLN A 1 413 ? 53.261 -4.530 35.321 1.00 7.08 413 GLN A CA 1
ATOM 3431 C C . GLN A 1 413 ? 52.128 -5.468 34.973 1.00 7.70 413 GLN A C 1
ATOM 3432 O O . GLN A 1 413 ? 51.248 -5.724 35.797 1.00 9.66 413 GLN A O 1
ATOM 3438 N N . SER A 1 414 ? 52.105 -5.976 33.752 1.00 6.58 414 SER A N 1
ATOM 3439 C CA . SER A 1 414 ? 51.117 -6.971 33.396 1.00 7.84 414 SER A CA 1
ATOM 3440 C C . SER A 1 414 ? 51.465 -8.317 34.040 1.00 7.50 414 SER A C 1
ATOM 3441 O O . SER A 1 414 ? 52.610 -8.680 34.209 1.00 8.85 414 SER A O 1
ATOM 3444 N N A ASP A 1 415 ? 50.406 -9.084 34.289 0.75 8.21 415 ASP A N 1
ATOM 3445 N N B ASP A 1 415 ? 50.432 -8.987 34.506 0.25 7.36 415 ASP A N 1
ATOM 3446 C CA A ASP A 1 415 ? 50.551 -10.393 34.924 0.75 9.69 415 ASP A CA 1
ATOM 3447 C CA B ASP A 1 415 ? 50.641 -10.151 35.332 0.25 7.24 415 ASP A CA 1
ATOM 3448 C C A ASP A 1 415 ? 51.408 -11.289 34.057 0.75 9.39 415 ASP A C 1
ATOM 3449 C C B ASP A 1 415 ? 51.545 -11.164 34.635 0.25 7.08 415 ASP A C 1
ATOM 3450 O O A ASP A 1 415 ? 51.188 -11.407 32.850 0.75 10.56 415 ASP A O 1
ATOM 3451 O O B ASP A 1 415 ? 51.313 -11.552 33.486 0.25 8.15 415 ASP A O 1
ATOM 3460 N N A GLY A 1 416 ? 52.354 -11.944 34.702 0.75 8.76 416 GLY A N 1
ATOM 3461 N N B GLY A 1 416 ? 52.616 -11.560 35.325 0.25 6.46 416 GLY A N 1
ATOM 3462 C CA A GLY A 1 416 ? 53.227 -12.896 34.078 0.75 8.22 416 GLY A CA 1
ATOM 3463 C CA B GLY A 1 416 ? 53.493 -12.635 34.846 0.25 6.51 416 GLY A CA 1
ATOM 3464 C C A GLY A 1 416 ? 54.479 -12.335 33.427 0.75 8.15 416 GLY A C 1
ATOM 3465 C C B GLY A 1 416 ? 54.741 -12.168 34.128 0.25 7.23 416 GLY A C 1
ATOM 3466 O O A GLY A 1 416 ? 55.282 -13.126 32.918 0.75 9.00 416 GLY A O 1
ATOM 3467 O O B GLY A 1 416 ? 55.757 -12.844 34.196 0.25 6.44 416 GLY A O 1
ATOM 3468 N N . VAL A 1 417 ? 54.686 -11.005 33.489 1.00 6.49 417 VAL A N 1
ATOM 3469 C CA . VAL A 1 417 ? 55.858 -10.431 32.836 1.00 7.04 417 VAL A CA 1
ATOM 3470 C C . VAL A 1 417 ? 56.929 -10.127 33.878 1.00 6.82 417 VAL A C 1
ATOM 3471 O O . VAL A 1 417 ? 56.621 -9.462 34.861 1.00 7.55 417 VAL A O 1
ATOM 3475 N N . THR A 1 418 ? 58.137 -10.647 33.669 1.00 6.15 418 THR A N 1
ATOM 3476 C CA . THR A 1 418 ? 59.237 -10.372 34.571 1.00 6.65 418 THR A CA 1
ATOM 3477 C C . THR A 1 418 ? 60.051 -9.188 34.111 1.00 6.84 418 THR A C 1
ATOM 3478 O O . THR A 1 418 ? 60.032 -8.847 32.907 1.00 6.11 418 THR A O 1
ATOM 3482 N N . LEU A 1 419 ? 60.807 -8.565 35.011 1.00 6.45 419 LEU A N 1
ATOM 3483 C CA . LEU A 1 419 ? 61.697 -7.538 34.583 1.00 6.66 419 LEU A CA 1
ATOM 3484 C C . LEU A 1 419 ? 62.760 -8.061 33.660 1.00 6.52 419 LEU A C 1
ATOM 3485 O O . LEU A 1 419 ? 63.306 -7.299 32.872 1.00 6.86 419 LEU A O 1
ATOM 3490 N N . HIS A 1 420 ? 63.136 -9.329 33.780 1.00 6.47 420 HIS A N 1
ATOM 3491 C CA . HIS A 1 420 ? 64.088 -9.900 32.816 1.00 6.17 420 HIS A CA 1
ATOM 3492 C C . HIS A 1 420 ? 63.540 -9.888 31.416 1.00 5.36 420 HIS A C 1
ATOM 3493 O O . HIS A 1 420 ? 64.220 -9.482 30.491 1.00 6.25 420 HIS A O 1
ATOM 3500 N N . GLU A 1 421 ? 62.301 -10.298 31.280 1.00 5.78 421 GLU A N 1
ATOM 3501 C CA . GLU A 1 421 ? 61.595 -10.259 29.969 1.00 6.33 421 GLU A CA 1
ATOM 3502 C C . GLU A 1 421 ? 61.528 -8.846 29.456 1.00 5.86 421 GLU A C 1
ATOM 3503 O O . GLU A 1 421 ? 61.733 -8.586 28.267 1.00 5.81 421 GLU A O 1
ATOM 3509 N N . TYR A 1 422 ? 61.206 -7.893 30.341 1.00 5.77 422 TYR A N 1
ATOM 3510 C CA . TYR A 1 422 ? 61.102 -6.496 29.980 1.00 6.42 422 TYR A CA 1
ATOM 3511 C C . TYR A 1 422 ? 62.427 -5.986 29.450 1.00 5.64 422 TYR A C 1
ATOM 3512 O O . TYR A 1 422 ? 62.474 -5.274 28.433 1.00 6.55 422 TYR A O 1
ATOM 3521 N N . ARG A 1 423 ? 63.508 -6.345 30.108 1.00 6.39 423 ARG A N 1
ATOM 3522 C CA . ARG A 1 423 ? 64.809 -5.912 29.672 1.00 6.56 423 ARG A CA 1
ATOM 3523 C C . ARG A 1 423 ? 65.239 -6.566 28.362 1.00 6.30 423 ARG A C 1
ATOM 3524 O O . ARG A 1 423 ? 65.866 -5.914 27.522 1.00 5.73 423 ARG A O 1
ATOM 3532 N N . GLY A 1 424 ? 64.884 -7.837 28.175 1.00 5.34 424 GLY A N 1
ATOM 3533 C CA . GLY A 1 424 ? 65.157 -8.482 26.877 1.00 6.39 424 GLY A CA 1
ATOM 3534 C C . GLY A 1 424 ? 64.407 -7.786 25.755 1.00 5.62 424 GLY A C 1
ATOM 3535 O O . GLY A 1 424 ? 64.949 -7.628 24.657 1.00 5.51 424 GLY A O 1
ATOM 3536 N N . ALA A 1 425 ? 63.152 -7.385 26.007 1.00 4.71 425 ALA A N 1
ATOM 3537 C CA . ALA A 1 425 ? 62.387 -6.688 24.987 1.00 5.34 425 ALA A CA 1
ATOM 3538 C C . ALA A 1 425 ? 63.026 -5.395 24.559 1.00 5.46 425 ALA A C 1
ATOM 3539 O O . ALA A 1 425 ? 62.987 -5.013 23.411 1.00 5.28 425 ALA A O 1
ATOM 3541 N N . ALA A 1 426 ? 63.597 -4.679 25.531 1.00 5.40 426 ALA A N 1
ATOM 3542 C CA . ALA A 1 426 ? 64.300 -3.455 25.248 1.00 5.88 426 ALA A CA 1
ATOM 3543 C C . ALA A 1 426 ? 65.457 -3.726 24.343 1.00 5.07 426 ALA A C 1
ATOM 3544 O O . ALA A 1 426 ? 65.752 -2.926 23.438 1.00 5.53 426 ALA A O 1
ATOM 3546 N N . ALA A 1 427 ? 66.237 -4.787 24.606 1.00 5.27 427 ALA A N 1
ATOM 3547 C CA . ALA A 1 427 ? 67.363 -5.109 23.798 1.00 5.37 427 ALA A CA 1
ATOM 3548 C C . ALA A 1 427 ? 66.966 -5.393 22.364 1.00 5.65 427 ALA A C 1
ATOM 3549 O O . ALA A 1 427 ? 67.674 -4.984 21.426 1.00 6.70 427 ALA A O 1
ATOM 3551 N N . LEU A 1 428 ? 65.850 -6.101 22.199 1.00 5.00 428 LEU A N 1
ATOM 3552 C CA . LEU A 1 428 ? 65.362 -6.353 20.850 1.00 5.07 428 LEU A CA 1
ATOM 3553 C C . LEU A 1 428 ? 65.014 -5.040 20.152 1.00 4.98 428 LEU A C 1
ATOM 3554 O O . LEU A 1 428 ? 65.545 -4.719 19.069 1.00 5.32 428 LEU A O 1
ATOM 3559 N N . LEU A 1 429 ? 64.196 -4.224 20.777 1.00 4.43 429 LEU A N 1
ATOM 3560 C CA . LEU A 1 429 ? 63.729 -2.994 20.165 1.00 4.52 429 LEU A CA 1
ATOM 3561 C C . LEU A 1 429 ? 64.924 -2.101 19.759 1.00 5.36 429 LEU A C 1
ATOM 3562 O O . LEU A 1 429 ? 64.955 -1.529 18.661 1.00 5.55 429 LEU A O 1
ATOM 3567 N N . LEU A 1 430 ? 65.860 -1.955 20.686 1.00 4.48 430 LEU A N 1
ATOM 3568 C CA . LEU A 1 430 ? 66.909 -0.977 20.522 1.00 5.05 430 LEU A CA 1
ATOM 3569 C C . LEU A 1 430 ? 68.111 -1.417 19.717 1.00 5.59 430 LEU A C 1
ATOM 3570 O O . LEU A 1 430 ? 68.979 -0.596 19.383 1.00 7.05 430 LEU A O 1
ATOM 3575 N N . THR A 1 431 ? 68.133 -2.683 19.307 1.00 5.80 431 THR A N 1
ATOM 3576 C CA . THR A 1 431 ? 69.149 -3.119 18.367 1.00 5.41 431 THR A CA 1
ATOM 3577 C C . THR A 1 431 ? 68.656 -3.299 16.939 1.00 5.52 431 THR A C 1
ATOM 3578 O O . THR A 1 431 ? 69.452 -3.543 16.041 1.00 6.58 431 THR A O 1
ATOM 3582 N N . LEU A 1 432 ? 67.355 -3.259 16.717 1.00 5.00 432 LEU A N 1
ATOM 3583 C CA . LEU A 1 432 ? 66.771 -3.384 15.383 1.00 4.11 432 LEU A CA 1
ATOM 3584 C C . LEU A 1 432 ? 67.015 -2.137 14.553 1.00 5.00 432 LEU A C 1
ATOM 3585 O O . LEU A 1 432 ? 67.059 -1.038 15.105 1.00 5.54 432 LEU A O 1
ATOM 3590 N N . PRO A 1 433 ? 67.083 -2.268 13.231 1.00 4.69 433 PRO A N 1
ATOM 3591 C CA . PRO A 1 433 ? 67.325 -1.102 12.372 1.00 5.10 433 PRO A CA 1
ATOM 3592 C C . PRO A 1 433 ? 66.063 -0.241 12.172 1.00 5.40 433 PRO A C 1
ATOM 3593 O O . PRO A 1 433 ? 66.173 0.861 11.608 1.00 6.37 433 PRO A O 1
ATOM 3597 N N . MET A 1 434 ? 64.896 -0.774 12.517 1.00 4.22 434 MET A N 1
ATOM 3598 C CA . MET A 1 434 ? 63.676 -0.014 12.522 1.00 3.79 434 MET A CA 1
ATOM 3599 C C . MET A 1 434 ? 63.798 1.150 13.501 1.00 4.59 434 MET A C 1
ATOM 3600 O O . MET A 1 434 ? 64.652 1.173 14.382 1.00 4.78 434 MET A O 1
ATOM 3605 N N . THR A 1 435 ? 62.949 2.160 13.327 1.00 4.07 435 THR A N 1
ATOM 3606 C CA . THR A 1 435 ? 63.055 3.376 14.134 1.00 4.22 435 THR A CA 1
ATOM 3607 C C . THR A 1 435 ? 62.276 3.159 15.456 1.00 3.87 435 THR A C 1
ATOM 3608 O O . THR A 1 435 ? 61.068 2.919 15.452 1.00 4.63 435 THR A O 1
ATOM 3612 N N . PRO A 1 436 ? 62.979 3.188 16.610 1.00 4.23 436 PRO A N 1
ATOM 3613 C CA . PRO A 1 436 ? 62.332 2.885 17.869 1.00 4.60 436 PRO A CA 1
ATOM 3614 C C . PRO A 1 436 ? 61.713 4.089 18.546 1.00 4.80 436 PRO A C 1
ATOM 3615 O O . PRO A 1 436 ? 62.209 5.210 18.397 1.00 5.69 436 PRO A O 1
ATOM 3619 N N . LEU A 1 437 ? 60.661 3.820 19.312 1.00 3.95 437 LEU A N 1
ATOM 3620 C CA . LEU A 1 437 ? 60.029 4.792 20.165 1.00 4.93 437 LEU A CA 1
ATOM 3621 C C . LEU A 1 437 ? 59.921 4.182 21.555 1.00 4.98 437 LEU A C 1
ATOM 3622 O O . LEU A 1 437 ? 59.519 3.025 21.698 1.00 4.92 437 LEU A O 1
ATOM 3627 N N . LEU A 1 438 ? 60.240 5.014 22.550 1.00 5.04 438 LEU A N 1
ATOM 3628 C CA . LEU A 1 438 ? 60.093 4.731 23.980 1.00 5.09 438 LEU A CA 1
ATOM 3629 C C . LEU A 1 438 ? 59.031 5.658 24.558 1.00 4.88 438 LEU A C 1
ATOM 3630 O O . LEU A 1 438 ? 58.888 6.789 24.096 1.00 6.33 438 LEU A O 1
ATOM 3635 N N . PHE A 1 439 ? 58.310 5.180 25.564 1.00 4.23 439 PHE A N 1
ATOM 3636 C CA . PHE A 1 439 ? 57.359 6.046 26.285 1.00 5.19 439 PHE A CA 1
ATOM 3637 C C . PHE A 1 439 ? 58.041 6.564 27.564 1.00 4.90 439 PHE A C 1
ATOM 3638 O O . PHE A 1 439 ? 58.768 5.793 28.234 1.00 5.31 439 PHE A O 1
ATOM 3646 N N . GLN A 1 440 ? 57.770 7.796 27.960 1.00 4.26 440 GLN A N 1
ATOM 3647 C CA . GLN A 1 440 ? 58.337 8.393 29.166 1.00 4.95 440 GLN A CA 1
ATOM 3648 C C . GLN A 1 440 ? 58.302 7.418 30.357 1.00 4.62 440 GLN A C 1
ATOM 3649 O O . GLN A 1 440 ? 57.257 6.827 30.684 1.00 5.09 440 GLN A O 1
ATOM 3655 N N . GLY A 1 441 ? 59.452 7.258 30.998 1.00 4.81 441 GLY A N 1
ATOM 3656 C CA . GLY A 1 441 ? 59.553 6.415 32.179 1.00 5.73 441 GLY A CA 1
ATOM 3657 C C . GLY A 1 441 ? 59.827 4.951 31.877 1.00 5.35 441 GLY A C 1
ATOM 3658 O O . GLY A 1 441 ? 60.182 4.212 32.780 1.00 5.43 441 GLY A O 1
ATOM 3659 N N A GLN A 1 442 ? 59.641 4.530 30.626 0.75 5.25 442 GLN A N 1
ATOM 3660 N N B GLN A 1 442 ? 59.646 4.462 30.648 0.25 4.48 442 GLN A N 1
ATOM 3661 C CA A GLN A 1 442 ? 59.884 3.143 30.265 0.75 4.98 442 GLN A CA 1
ATOM 3662 C CA B GLN A 1 442 ? 59.858 3.015 30.444 0.25 3.90 442 GLN A CA 1
ATOM 3663 C C A GLN A 1 442 ? 61.271 2.730 30.639 0.75 5.11 442 GLN A C 1
ATOM 3664 C C B GLN A 1 442 ? 61.332 2.661 30.623 0.25 4.61 442 GLN A C 1
ATOM 3665 O O A GLN A 1 442 ? 61.500 1.595 31.129 0.75 5.59 442 GLN A O 1
ATOM 3666 O O B GLN A 1 442 ? 61.666 1.497 30.920 0.25 4.66 442 GLN A O 1
ATOM 3677 N N . GLU A 1 443 ? 62.227 3.641 30.467 1.00 4.81 443 GLU A N 1
ATOM 3678 C CA . GLU A 1 443 ? 63.634 3.371 30.607 1.00 5.32 443 GLU A CA 1
ATOM 3679 C C . GLU A 1 443 ? 64.093 3.052 32.008 1.00 5.66 443 GLU A C 1
ATOM 3680 O O . GLU A 1 443 ? 65.131 2.471 32.201 1.00 7.07 443 GLU A O 1
ATOM 3686 N N . TRP A 1 444 ? 63.285 3.386 33.007 1.00 5.72 444 TRP A N 1
ATOM 3687 C CA . TRP A 1 444 ? 63.533 2.996 34.382 1.00 5.19 444 TRP A CA 1
ATOM 3688 C C . TRP A 1 444 ? 62.536 2.037 34.934 1.00 5.79 444 TRP A C 1
ATOM 3689 O O . TRP A 1 444 ? 62.463 1.862 36.172 1.00 6.32 444 TRP A O 1
ATOM 3700 N N . ALA A 1 445 ? 61.709 1.413 34.092 1.00 4.95 445 ALA A N 1
ATOM 3701 C CA . ALA A 1 445 ? 60.648 0.549 34.531 1.00 5.27 445 ALA A CA 1
ATOM 3702 C C . ALA A 1 445 ? 59.788 1.251 35.551 1.00 5.65 445 ALA A C 1
ATOM 3703 O O . ALA A 1 445 ? 59.551 0.766 36.659 1.00 6.67 445 ALA A O 1
ATOM 3705 N N . ALA A 1 446 ? 59.238 2.385 35.124 1.00 6.14 446 ALA A N 1
ATOM 3706 C CA . ALA A 1 446 ? 58.463 3.232 36.022 1.00 6.11 446 ALA A CA 1
ATOM 3707 C C . ALA A 1 446 ? 57.364 2.490 36.729 1.00 6.31 446 ALA A C 1
ATOM 3708 O O . ALA A 1 446 ? 56.680 1.607 36.179 1.00 7.01 446 ALA A O 1
ATOM 3710 N N . SER A 1 447 ? 57.126 2.923 37.966 1.00 6.68 447 SER A N 1
ATOM 3711 C CA . SER A 1 447 ? 56.110 2.266 38.793 1.00 8.20 447 SER A CA 1
ATOM 3712 C C . SER A 1 447 ? 54.718 2.756 38.581 1.00 7.86 447 SER A C 1
ATOM 3713 O O . SER A 1 447 ? 53.757 2.157 39.056 1.00 10.22 447 SER A O 1
ATOM 3716 N N . THR A 1 448 ? 54.558 3.855 37.848 1.00 6.92 448 THR A N 1
ATOM 3717 C CA . THR A 1 448 ? 53.318 4.535 37.694 1.00 7.14 448 THR A CA 1
ATOM 3718 C C . THR A 1 448 ? 52.632 4.081 36.434 1.00 6.34 448 THR A C 1
ATOM 3719 O O . THR A 1 448 ? 53.318 3.865 35.410 1.00 9.15 448 THR A O 1
ATOM 3723 N N . PRO A 1 449 ? 51.305 3.973 36.439 1.00 6.41 449 PRO A N 1
ATOM 3724 C CA . PRO A 1 449 ? 50.541 3.671 35.211 1.00 6.31 449 PRO A CA 1
ATOM 3725 C C . PRO A 1 449 ? 50.493 4.917 34.348 1.00 5.86 449 PRO A C 1
ATOM 3726 O O . PRO A 1 449 ? 50.925 6.015 34.753 1.00 7.10 449 PRO A O 1
ATOM 3730 N N . PHE A 1 450 ? 49.978 4.732 33.147 1.00 6.05 450 PHE A N 1
ATOM 3731 C CA . PHE A 1 450 ? 49.584 5.912 32.323 1.00 5.34 450 PHE A CA 1
ATOM 3732 C C . PHE A 1 450 ? 48.116 5.627 31.989 1.00 6.00 450 PHE A C 1
ATOM 3733 O O . PHE A 1 450 ? 47.813 4.883 31.097 1.00 7.29 450 PHE A O 1
ATOM 3741 N N . GLN A 1 451 ? 47.213 6.280 32.731 1.00 6.17 451 GLN A N 1
ATOM 3742 C CA . GLN A 1 451 ? 45.805 6.017 32.618 1.00 6.01 451 GLN A CA 1
ATOM 3743 C C . GLN A 1 451 ? 45.131 7.114 31.737 1.00 6.43 451 GLN A C 1
ATOM 3744 O O . GLN A 1 451 ? 45.691 8.166 31.565 1.00 6.46 451 GLN A O 1
ATOM 3750 N N . PHE A 1 452 ? 43.984 6.780 31.207 1.00 6.52 452 PHE A N 1
ATOM 3751 C CA . PHE A 1 452 ? 43.201 7.743 30.501 1.00 6.47 452 PHE A CA 1
ATOM 3752 C C . PHE A 1 452 ? 42.561 8.730 31.510 1.00 7.15 452 PHE A C 1
ATOM 3753 O O . PHE A 1 452 ? 41.861 8.315 32.420 1.00 8.22 452 PHE A O 1
ATOM 3761 N N . PHE A 1 453 ? 42.830 10.015 31.294 1.00 6.03 453 PHE A N 1
ATOM 3762 C CA . PHE A 1 453 ? 42.290 11.090 32.113 1.00 6.96 453 PHE A CA 1
ATOM 3763 C C . PHE A 1 453 ? 41.765 12.234 31.232 1.00 6.18 453 PHE A C 1
ATOM 3764 O O . PHE A 1 453 ? 42.273 12.423 30.124 1.00 7.04 453 PHE A O 1
ATOM 3772 N N . SER A 1 454 ? 40.745 12.933 31.764 1.00 7.86 454 SER A N 1
ATOM 3773 C CA . SER A 1 454 ? 40.131 14.021 31.111 1.00 8.13 454 SER A CA 1
ATOM 3774 C C . SER A 1 454 ? 39.527 14.933 32.166 1.00 8.04 454 SER A C 1
ATOM 3775 O O . SER A 1 454 ? 39.489 14.628 33.351 1.00 7.96 454 SER A O 1
ATOM 3778 N N . ASP A 1 455 ? 39.050 16.100 31.730 1.00 8.13 455 ASP A N 1
ATOM 3779 C CA . ASP A 1 455 ? 38.429 17.058 32.648 1.00 7.99 455 ASP A CA 1
ATOM 3780 C C . ASP A 1 455 ? 37.367 17.880 31.972 1.00 8.67 455 ASP A C 1
ATOM 3781 O O . ASP A 1 455 ? 37.358 19.100 32.080 1.00 9.14 455 ASP A O 1
ATOM 3786 N N . HIS A 1 456 ? 36.460 17.202 31.300 1.00 9.04 456 HIS A N 1
ATOM 3787 C CA . HIS A 1 456 ? 35.342 17.922 30.676 1.00 10.17 456 HIS A CA 1
ATOM 3788 C C . HIS A 1 456 ? 34.309 18.399 31.681 1.00 11.18 456 HIS A C 1
ATOM 3789 O O . HIS A 1 456 ? 34.184 17.842 32.760 1.00 11.73 456 HIS A O 1
ATOM 3796 N N . ALA A 1 457 ? 33.542 19.407 31.269 1.00 10.81 457 ALA A N 1
ATOM 3797 C CA . ALA A 1 457 ? 32.560 20.065 32.076 1.00 13.42 457 ALA A CA 1
ATOM 3798 C C . ALA A 1 457 ? 31.221 19.357 31.942 1.00 14.84 457 ALA A C 1
ATOM 3799 O O . ALA A 1 457 ? 30.926 18.687 30.962 1.00 15.47 457 ALA A O 1
ATOM 3801 N N . GLY A 1 458 ? 30.382 19.525 32.973 1.00 16.58 458 GLY A N 1
ATOM 3802 C CA . GLY A 1 458 ? 28.958 19.162 32.897 1.00 17.67 458 GLY A CA 1
ATOM 3803 C C . GLY A 1 458 ? 28.616 17.769 32.416 1.00 16.77 458 GLY A C 1
ATOM 3804 O O . GLY A 1 458 ? 29.275 16.779 32.754 1.00 17.65 458 GLY A O 1
ATOM 3805 N N . GLU A 1 459 ? 27.641 17.672 31.513 1.00 17.64 459 GLU A N 1
ATOM 3806 C CA . GLU A 1 459 ? 27.138 16.407 31.053 1.00 18.61 459 GLU A CA 1
ATOM 3807 C C . GLU A 1 459 ? 28.167 15.659 30.225 1.00 18.18 459 GLU A C 1
ATOM 3808 O O . GLU A 1 459 ? 28.230 14.425 30.269 1.00 19.38 459 GLU A O 1
ATOM 3814 N N . LEU A 1 460 ? 28.979 16.380 29.444 1.00 17.53 460 LEU A N 1
ATOM 3815 C CA . LEU A 1 460 ? 30.029 15.731 28.675 1.00 16.36 460 LEU A CA 1
ATOM 3816 C C . LEU A 1 460 ? 30.968 15.002 29.606 1.00 15.12 460 LEU A C 1
ATOM 3817 O O . LEU A 1 460 ? 31.369 13.899 29.312 1.00 16.31 460 LEU A O 1
ATOM 3822 N N . GLY A 1 461 ? 31.360 15.657 30.686 1.00 14.29 461 GLY A N 1
ATOM 3823 C CA . GLY A 1 461 ? 32.245 15.031 31.670 1.00 14.46 461 GLY A CA 1
ATOM 3824 C C . GLY A 1 461 ? 31.617 13.778 32.250 1.00 14.96 461 GLY A C 1
ATOM 3825 O O . GLY A 1 461 ? 32.269 12.749 32.390 1.00 15.17 461 GLY A O 1
ATOM 3826 N N . GLN A 1 462 ? 30.331 13.867 32.578 1.00 15.62 462 GLN A N 1
ATOM 3827 C CA . GLN A 1 462 ? 29.650 12.697 33.126 1.00 16.18 462 GLN A CA 1
ATOM 3828 C C . GLN A 1 462 ? 29.612 11.524 32.146 1.00 17.04 462 GLN A C 1
ATOM 3829 O O . GLN A 1 462 ? 29.765 10.362 32.570 1.00 19.60 462 GLN A O 1
ATOM 3835 N N . ALA A 1 463 ? 29.444 11.839 30.852 1.00 17.95 463 ALA A N 1
ATOM 3836 C CA . ALA A 1 463 ? 29.404 10.835 29.800 1.00 18.74 463 ALA A CA 1
ATOM 3837 C C . ALA A 1 463 ? 30.761 10.194 29.582 1.00 19.47 463 ALA A C 1
ATOM 3838 O O . ALA A 1 463 ? 30.846 9.023 29.173 1.00 21.36 463 ALA A O 1
ATOM 3840 N N . VAL A 1 464 ? 31.847 10.941 29.824 1.00 19.40 464 VAL A N 1
ATOM 3841 C CA . VAL A 1 464 ? 33.172 10.354 29.670 1.00 20.10 464 VAL A CA 1
ATOM 3842 C C . VAL A 1 464 ? 33.305 9.283 30.744 1.00 20.70 464 VAL A C 1
ATOM 3843 O O . VAL A 1 464 ? 33.733 8.159 30.459 1.00 20.14 464 VAL A O 1
ATOM 3847 N N . SER A 1 465 ? 32.937 9.639 31.974 1.00 21.24 465 SER A N 1
ATOM 3848 C CA . SER A 1 465 ? 33.084 8.715 33.082 1.00 22.33 465 SER A CA 1
ATOM 3849 C C . SER A 1 465 ? 32.209 7.464 32.841 1.00 23.85 465 SER A C 1
ATOM 3850 O O . SER A 1 465 ? 32.679 6.329 33.024 1.00 23.69 465 SER A O 1
ATOM 3853 N N . GLU A 1 466 ? 30.970 7.692 32.397 1.00 25.01 466 GLU A N 1
ATOM 3854 C CA . GLU A 1 466 ? 30.045 6.584 32.111 1.00 26.43 466 GLU A CA 1
ATOM 3855 C C . GLU A 1 466 ? 30.552 5.695 30.965 1.00 27.31 466 GLU A C 1
ATOM 3856 O O . GLU A 1 466 ? 30.487 4.461 31.059 1.00 27.74 466 GLU A O 1
ATOM 3862 N N . GLY A 1 467 ? 31.066 6.317 29.911 1.00 27.80 467 GLY A N 1
ATOM 3863 C CA . GLY A 1 467 ? 31.570 5.597 28.745 1.00 27.92 467 GLY A CA 1
ATOM 3864 C C . GLY A 1 467 ? 32.730 4.682 29.091 1.00 28.63 467 GLY A C 1
ATOM 3865 O O . GLY A 1 467 ? 32.812 3.550 28.572 1.00 29.29 467 GLY A O 1
ATOM 3866 N N . ARG A 1 468 ? 33.611 5.157 29.975 1.00 28.31 468 ARG A N 1
ATOM 3867 C CA . ARG A 1 468 ? 34.813 4.395 30.351 1.00 29.71 468 ARG A CA 1
ATOM 3868 C C . ARG A 1 468 ? 34.402 3.182 31.192 1.00 31.10 468 ARG A C 1
ATOM 3869 O O . ARG A 1 468 ? 34.937 2.073 31.041 1.00 31.37 468 ARG A O 1
ATOM 3877 N N . LYS A 1 469 ? 33.421 3.409 32.064 1.00 32.77 469 LYS A N 1
ATOM 3878 C CA . LYS A 1 469 ? 32.869 2.370 32.929 1.00 33.47 469 LYS A CA 1
ATOM 3879 C C . LYS A 1 469 ? 32.276 1.222 32.076 1.00 34.72 469 LYS A C 1
ATOM 3880 O O . LYS A 1 469 ? 32.542 0.031 32.314 0.75 34.60 469 LYS A O 1
ATOM 3886 N N . LYS A 1 470 ? 31.496 1.613 31.071 1.00 35.33 470 LYS A N 1
ATOM 3887 C CA . LYS A 1 470 ? 30.797 0.669 30.191 1.00 35.91 470 LYS A CA 1
ATOM 3888 C C . LYS A 1 470 ? 31.756 -0.098 29.290 1.00 36.59 470 LYS A C 1
ATOM 3889 O O . LYS A 1 470 ? 31.617 -1.315 29.123 0.50 36.15 470 LYS A O 1
ATOM 3895 N N . GLU A 1 471 ? 32.715 0.616 28.693 1.00 37.06 471 GLU A N 1
ATOM 3896 C CA . GLU A 1 471 ? 33.623 -0.020 27.729 1.00 37.30 471 GLU A CA 1
ATOM 3897 C C . GLU A 1 471 ? 34.417 -1.169 28.375 1.00 37.24 471 GLU A C 1
ATOM 3898 O O . GLU A 1 471 ? 34.756 -2.161 27.717 1.00 37.09 471 GLU A O 1
ATOM 3904 N N . PHE A 1 472 ? 34.681 -1.063 29.668 1.00 36.95 472 PHE A N 1
ATOM 3905 C CA . PHE A 1 472 ? 35.333 -2.151 30.368 1.00 36.93 472 PHE A CA 1
ATOM 3906 C C . PHE A 1 472 ? 34.351 -2.753 31.374 1.00 37.82 472 PHE A C 1
ATOM 3907 O O . PHE A 1 472 ? 34.751 -3.197 32.455 1.00 38.92 472 PHE A O 1
ATOM 3915 N N . ASP A 1 482 ? 38.930 -1.846 40.294 0.70 27.10 482 ASP A N 1
ATOM 3916 C CA . ASP A 1 482 ? 37.969 -1.135 39.441 0.70 25.59 482 ASP A CA 1
ATOM 3917 C C . ASP A 1 482 ? 38.666 -0.177 38.444 1.00 24.65 482 ASP A C 1
ATOM 3918 O O . ASP A 1 482 ? 39.843 0.216 38.627 0.75 25.40 482 ASP A O 1
ATOM 3923 N N . VAL A 1 483 ? 37.937 0.182 37.390 1.00 22.98 483 VAL A N 1
ATOM 3924 C CA . VAL A 1 483 ? 38.513 1.036 36.345 1.00 20.36 483 VAL A CA 1
ATOM 3925 C C . VAL A 1 483 ? 38.584 2.500 36.847 1.00 17.77 483 VAL A C 1
ATOM 3926 O O . VAL A 1 483 ? 37.562 3.049 37.283 1.00 18.50 483 VAL A O 1
ATOM 3930 N N . PRO A 1 484 ? 39.739 3.159 36.783 1.00 15.73 484 PRO A N 1
ATOM 3931 C CA . PRO A 1 484 ? 39.839 4.524 37.288 1.00 14.34 484 PRO A CA 1
ATOM 3932 C C . PRO A 1 484 ? 38.950 5.498 36.505 1.00 12.75 484 PRO A C 1
ATOM 3933 O O . PRO A 1 484 ? 38.942 5.473 35.264 1.00 14.89 484 PRO A O 1
ATOM 3937 N N . ASP A 1 485 ? 38.221 6.352 37.217 1.00 12.43 485 ASP A N 1
ATOM 3938 C CA . ASP A 1 485 ? 37.359 7.348 36.576 1.00 11.38 485 ASP A CA 1
ATOM 3939 C C . ASP A 1 485 ? 38.253 8.381 35.855 1.00 9.62 485 ASP A C 1
ATOM 3940 O O . ASP A 1 485 ? 39.079 9.040 36.486 1.00 10.10 485 ASP A O 1
ATOM 3945 N N . PRO A 1 486 ? 38.151 8.508 34.524 1.00 10.46 486 PRO A N 1
ATOM 3946 C CA . PRO A 1 486 ? 39.037 9.428 33.809 1.00 9.87 486 PRO A CA 1
ATOM 3947 C C . PRO A 1 486 ? 38.901 10.850 34.268 1.00 9.35 486 PRO A C 1
ATOM 3948 O O . PRO A 1 486 ? 39.838 11.616 34.155 1.00 8.94 486 PRO A O 1
ATOM 3952 N N . GLN A 1 487 ? 37.727 11.237 34.781 1.00 9.47 487 GLN A N 1
ATOM 3953 C CA . GLN A 1 487 ? 37.475 12.593 35.222 1.00 10.04 487 GLN A CA 1
ATOM 3954 C C . GLN A 1 487 ? 37.985 12.934 36.609 1.00 9.55 487 GLN A C 1
ATOM 3955 O O . GLN A 1 487 ? 38.047 14.104 36.995 1.00 11.07 487 GLN A O 1
ATOM 3961 N N . ALA A 1 488 ? 38.426 11.912 37.364 1.00 9.72 488 ALA A N 1
ATOM 3962 C CA . ALA A 1 488 ? 38.960 12.139 38.707 1.00 10.59 488 ALA A CA 1
ATOM 3963 C C . ALA A 1 488 ? 40.361 12.713 38.654 1.00 10.12 488 ALA A C 1
ATOM 3964 O O . ALA A 1 488 ? 41.234 12.201 37.929 1.00 10.17 488 ALA A O 1
ATOM 3966 N N . GLU A 1 489 ? 40.628 13.721 39.484 1.00 11.06 489 GLU A N 1
ATOM 3967 C CA . GLU A 1 489 ? 41.969 14.280 39.602 1.00 12.25 489 GLU A CA 1
ATOM 3968 C C . GLU A 1 489 ? 42.980 13.195 39.910 1.00 11.47 489 GLU A C 1
ATOM 3969 O O . GLU A 1 489 ? 44.134 13.235 39.447 1.00 10.75 489 GLU A O 1
ATOM 3975 N N . GLN A 1 490 ? 42.604 12.203 40.718 1.00 11.06 490 GLN A N 1
ATOM 3976 C CA . GLN A 1 490 ? 43.541 11.187 41.147 1.00 10.72 490 GLN A CA 1
ATOM 3977 C C . GLN A 1 490 ? 44.038 10.369 39.947 1.00 9.78 490 GLN A C 1
ATOM 3978 O O . GLN A 1 490 ? 45.191 9.905 39.983 1.00 9.73 490 GLN A O 1
ATOM 3984 N N . THR A 1 491 ? 43.225 10.217 38.906 1.00 9.07 491 THR A N 1
ATOM 3985 C CA . THR A 1 491 ? 43.641 9.416 37.753 1.00 9.49 491 THR A CA 1
ATOM 3986 C C . THR A 1 491 ? 44.790 10.090 37.015 1.00 8.57 491 THR A C 1
ATOM 3987 O O . THR A 1 491 ? 45.736 9.424 36.547 1.00 9.25 491 THR A O 1
ATOM 3991 N N . PHE A 1 492 ? 44.700 11.408 36.924 1.00 8.49 492 PHE A N 1
ATOM 3992 C CA . PHE A 1 492 ? 45.798 12.252 36.381 1.00 7.01 492 PHE A CA 1
ATOM 3993 C C . PHE A 1 492 ? 47.033 12.181 37.259 1.00 7.36 492 PHE A C 1
ATOM 3994 O O . PHE A 1 492 ? 48.127 11.904 36.787 1.00 7.43 492 PHE A O 1
ATOM 4002 N N . LEU A 1 493 ? 46.858 12.407 38.569 1.00 7.05 493 LEU A N 1
ATOM 4003 C CA . LEU A 1 493 ? 47.997 12.403 39.433 1.00 7.84 493 LEU A CA 1
ATOM 4004 C C . LEU A 1 493 ? 48.675 11.026 39.490 1.00 6.75 493 LEU A C 1
ATOM 4005 O O . LEU A 1 493 ? 49.886 10.955 39.569 1.00 8.33 493 LEU A O 1
ATOM 4010 N N A ASN A 1 494 ? 47.870 9.977 39.430 0.75 8.28 494 ASN A N 1
ATOM 4011 N N B ASN A 1 494 ? 47.845 9.953 39.438 0.25 6.40 494 ASN A N 1
ATOM 4012 C CA A ASN A 1 494 ? 48.497 8.670 39.495 0.75 8.48 494 ASN A CA 1
ATOM 4013 C CA B ASN A 1 494 ? 48.322 8.532 39.320 0.25 5.63 494 ASN A CA 1
ATOM 4014 C C A ASN A 1 494 ? 49.358 8.366 38.267 0.75 7.76 494 ASN A C 1
ATOM 4015 C C B ASN A 1 494 ? 49.432 8.428 38.281 0.25 6.03 494 ASN A C 1
ATOM 4016 O O A ASN A 1 494 ? 50.139 7.421 38.301 0.75 7.69 494 ASN A O 1
ATOM 4017 O O B ASN A 1 494 ? 50.455 7.740 38.451 0.25 5.74 494 ASN A O 1
ATOM 4026 N N . SER A 1 495 ? 49.207 9.143 37.194 1.00 6.81 495 SER A N 1
ATOM 4027 C CA . SER A 1 495 ? 49.954 8.956 35.961 1.00 6.80 495 SER A CA 1
ATOM 4028 C C . SER A 1 495 ? 51.217 9.799 35.912 1.00 7.24 495 SER A C 1
ATOM 4029 O O . SER A 1 495 ? 51.999 9.685 34.969 1.00 7.02 495 SER A O 1
ATOM 4032 N N . LYS A 1 496 ? 51.418 10.692 36.888 1.00 6.31 496 LYS A N 1
ATOM 4033 C CA . LYS A 1 496 ? 52.604 11.504 36.963 1.00 6.28 496 LYS A CA 1
ATOM 4034 C C . LYS A 1 496 ? 53.860 10.637 37.131 1.00 6.04 496 LYS A C 1
ATOM 4035 O O . LYS A 1 496 ? 53.885 9.746 37.984 1.00 7.24 496 LYS A O 1
ATOM 4041 N N . LEU A 1 497 ? 54.924 10.944 36.411 1.00 5.56 497 LEU A N 1
ATOM 4042 C CA . LEU A 1 497 ? 56.221 10.264 36.635 1.00 6.70 497 LEU A CA 1
ATOM 4043 C C . LEU A 1 497 ? 56.760 10.640 38.018 1.00 7.33 497 LEU A C 1
ATOM 4044 O O . LEU A 1 497 ? 56.701 11.773 38.467 1.00 7.70 497 LEU A O 1
ATOM 4049 N N . ASN A 1 498 ? 57.349 9.651 38.665 1.00 6.99 498 ASN A N 1
ATOM 4050 C CA . ASN A 1 498 ? 58.087 9.799 39.934 1.00 7.65 498 ASN A CA 1
ATOM 4051 C C . ASN A 1 498 ? 59.531 9.835 39.593 1.00 7.85 498 ASN A C 1
ATOM 4052 O O . ASN A 1 498 ? 60.115 8.790 39.274 1.00 9.01 498 ASN A O 1
ATOM 4057 N N A TRP A 1 499 ? 60.181 11.006 39.539 0.50 8.38 499 TRP A N 1
ATOM 4058 N N B TRP A 1 499 ? 60.126 11.016 39.757 0.50 8.41 499 TRP A N 1
ATOM 4059 C CA A TRP A 1 499 ? 61.567 11.010 39.075 0.50 8.61 499 TRP A CA 1
ATOM 4060 C CA B TRP A 1 499 ? 61.495 11.319 39.365 0.50 8.88 499 TRP A CA 1
ATOM 4061 C C A TRP A 1 499 ? 62.502 10.416 40.142 0.50 9.13 499 TRP A C 1
ATOM 4062 C C B TRP A 1 499 ? 62.579 10.936 40.401 0.50 9.15 499 TRP A C 1
ATOM 4063 O O A TRP A 1 499 ? 63.561 9.922 39.685 0.50 9.14 499 TRP A O 1
ATOM 4064 O O B TRP A 1 499 ? 63.764 11.127 40.246 0.50 10.67 499 TRP A O 1
ATOM 4085 N N . ALA A 1 500 ? 62.133 10.416 41.475 1.00 10.01 500 ALA A N 1
ATOM 4086 C CA . ALA A 1 500 ? 63.004 9.901 42.507 1.00 10.75 500 ALA A CA 1
ATOM 4087 C C . ALA A 1 500 ? 63.351 8.448 42.283 1.00 9.80 500 ALA A C 1
ATOM 4088 O O . ALA A 1 500 ? 64.442 7.978 42.617 1.00 10.75 500 ALA A O 1
ATOM 4090 N N . GLU A 1 501 ? 62.381 7.693 41.818 1.00 8.42 501 GLU A N 1
ATOM 4091 C CA . GLU A 1 501 ? 62.508 6.231 41.921 1.00 9.04 501 GLU A CA 1
ATOM 4092 C C . GLU A 1 501 ? 63.606 5.693 41.004 1.00 8.57 501 GLU A C 1
ATOM 4093 O O . GLU A 1 501 ? 64.148 4.632 41.286 1.00 9.09 501 GLU A O 1
ATOM 4099 N N . ARG A 1 502 ? 63.977 6.419 39.929 1.00 8.58 502 ARG A N 1
ATOM 4100 C CA . ARG A 1 502 ? 65.014 5.900 39.018 1.00 10.85 502 ARG A CA 1
ATOM 4101 C C . ARG A 1 502 ? 66.392 5.779 39.630 1.00 12.06 502 ARG A C 1
ATOM 4102 O O . ARG A 1 502 ? 67.259 5.134 39.074 1.00 13.38 502 ARG A O 1
ATOM 4110 N N A GLU A 1 503 ? 66.563 6.414 40.789 0.75 12.28 503 GLU A N 1
ATOM 4111 N N B GLU A 1 503 ? 66.603 6.412 40.773 0.25 12.28 503 GLU A N 1
ATOM 4112 C CA A GLU A 1 503 ? 67.841 6.450 41.518 0.75 14.24 503 GLU A CA 1
ATOM 4113 C CA B GLU A 1 503 ? 67.925 6.440 41.378 0.25 12.84 503 GLU A CA 1
ATOM 4114 C C A GLU A 1 503 ? 68.285 5.132 42.089 0.75 13.90 503 GLU A C 1
ATOM 4115 C C B GLU A 1 503 ? 68.208 5.234 42.277 0.25 12.92 503 GLU A C 1
ATOM 4116 O O A GLU A 1 503 ? 69.496 4.943 42.345 0.75 15.86 503 GLU A O 1
ATOM 4117 O O B GLU A 1 503 ? 69.213 5.230 42.982 0.25 12.82 503 GLU A O 1
ATOM 4128 N N . GLY A 1 504 ? 67.339 4.228 42.283 1.00 12.58 504 GLY A N 1
ATOM 4129 C CA . GLY A 1 504 ? 67.606 3.037 43.043 1.00 13.00 504 GLY A CA 1
ATOM 4130 C C . GLY A 1 504 ? 67.013 1.751 42.551 1.00 11.85 504 GLY A C 1
ATOM 4131 O O . GLY A 1 504 ? 66.145 1.696 41.655 1.00 11.41 504 GLY A O 1
ATOM 4132 N N . GLY A 1 505 ? 67.577 0.686 43.079 1.00 12.04 505 GLY A N 1
ATOM 4133 C CA . GLY A 1 505 ? 67.034 -0.635 42.879 1.00 11.58 505 GLY A CA 1
ATOM 4134 C C . GLY A 1 505 ? 66.970 -1.052 41.434 1.00 11.18 505 GLY A C 1
ATOM 4135 O O . GLY A 1 505 ? 67.881 -0.799 40.638 1.00 12.88 505 GLY A O 1
ATOM 4136 N N . GLU A 1 506 ? 65.858 -1.741 41.118 1.00 10.34 506 GLU A N 1
ATOM 4137 C CA . GLU A 1 506 ? 65.666 -2.275 39.778 1.00 11.37 506 GLU A CA 1
ATOM 4138 C C . GLU A 1 506 ? 65.334 -1.177 38.779 1.00 10.03 506 GLU A C 1
ATOM 4139 O O . GLU A 1 506 ? 65.517 -1.403 37.586 1.00 10.52 506 GLU A O 1
ATOM 4145 N N . HIS A 1 507 ? 64.854 -0.032 39.259 1.00 9.19 507 HIS A N 1
ATOM 4146 C CA . HIS A 1 507 ? 64.614 1.089 38.349 1.00 8.42 507 HIS A CA 1
ATOM 4147 C C . HIS A 1 507 ? 65.968 1.519 37.840 1.00 8.20 507 HIS A C 1
ATOM 4148 O O . HIS A 1 507 ? 66.155 1.720 36.629 1.00 8.61 507 HIS A O 1
ATOM 4155 N N . ALA A 1 508 ? 66.951 1.692 38.741 1.00 8.51 508 ALA A N 1
ATOM 4156 C CA . ALA A 1 508 ? 68.285 2.107 38.330 1.00 8.94 508 ALA A CA 1
ATOM 4157 C C . ALA A 1 508 ? 68.972 1.072 37.453 1.00 8.54 508 ALA A C 1
ATOM 4158 O O . ALA A 1 508 ? 69.651 1.412 36.504 1.00 8.57 508 ALA A O 1
ATOM 4160 N N A ARG A 1 509 ? 68.749 -0.216 37.734 0.50 8.27 509 ARG A N 1
ATOM 4161 N N B ARG A 1 509 ? 68.725 -0.210 37.731 0.50 9.58 509 ARG A N 1
ATOM 4162 C CA A ARG A 1 509 ? 69.353 -1.264 36.921 0.50 8.32 509 ARG A CA 1
ATOM 4163 C CA B ARG A 1 509 ? 69.333 -1.278 36.950 0.50 9.70 509 ARG A CA 1
ATOM 4164 C C A ARG A 1 509 ? 68.779 -1.236 35.514 0.50 7.49 509 ARG A C 1
ATOM 4165 C C B ARG A 1 509 ? 68.762 -1.310 35.534 0.50 8.32 509 ARG A C 1
ATOM 4166 O O A ARG A 1 509 ? 69.516 -1.304 34.540 0.50 7.37 509 ARG A O 1
ATOM 4167 O O B ARG A 1 509 ? 69.480 -1.524 34.573 0.50 9.01 509 ARG A O 1
ATOM 4182 N N . THR A 1 510 ? 67.473 -1.034 35.398 1.00 7.42 510 THR A N 1
ATOM 4183 C CA . THR A 1 510 ? 66.837 -0.948 34.088 1.00 7.31 510 THR A CA 1
ATOM 4184 C C . THR A 1 510 ? 67.354 0.259 33.323 1.00 5.69 510 THR A C 1
ATOM 4185 O O . THR A 1 510 ? 67.687 0.177 32.146 1.00 6.70 510 THR A O 1
ATOM 4189 N N . LEU A 1 511 ? 67.528 1.398 34.016 1.00 6.05 511 LEU A N 1
ATOM 4190 C CA . LEU A 1 511 ? 68.041 2.595 33.385 1.00 6.73 511 LEU A CA 1
ATOM 4191 C C . LEU A 1 511 ? 69.439 2.399 32.901 1.00 6.76 511 LEU A C 1
ATOM 4192 O O . LEU A 1 511 ? 69.787 2.871 31.796 1.00 7.23 511 LEU A O 1
ATOM 4197 N N A ARG A 1 512 ? 70.309 1.700 33.660 0.50 7.54 512 ARG A N 1
ATOM 4198 N N B ARG A 1 512 ? 70.259 1.703 33.683 0.50 7.08 512 ARG A N 1
ATOM 4199 C CA A ARG A 1 512 ? 71.677 1.437 33.169 0.50 8.30 512 ARG A CA 1
ATOM 4200 C CA B ARG A 1 512 ? 71.593 1.409 33.237 0.50 7.02 512 ARG A CA 1
ATOM 4201 C C A ARG A 1 512 ? 71.639 0.579 31.896 0.50 7.08 512 ARG A C 1
ATOM 4202 C C B ARG A 1 512 ? 71.569 0.634 31.913 0.50 5.99 512 ARG A C 1
ATOM 4203 O O A ARG A 1 512 ? 72.485 0.768 31.010 0.50 8.18 512 ARG A O 1
ATOM 4204 O O B ARG A 1 512 ? 72.325 0.971 31.000 0.50 6.57 512 ARG A O 1
ATOM 4219 N N . LEU A 1 513 ? 70.724 -0.385 31.800 1.00 6.89 513 LEU A N 1
ATOM 4220 C CA . LEU A 1 513 ? 70.608 -1.146 30.580 1.00 6.40 513 LEU A CA 1
ATOM 4221 C C . LEU A 1 513 ? 70.183 -0.270 29.394 1.00 5.47 513 LEU A C 1
ATOM 4222 O O . LEU A 1 513 ? 70.740 -0.391 28.317 1.00 6.15 513 LEU A O 1
ATOM 4227 N N . TYR A 1 514 ? 69.192 0.581 29.609 1.00 6.41 514 TYR A N 1
ATOM 4228 C CA . TYR A 1 514 ? 68.739 1.460 28.532 1.00 5.68 514 TYR A CA 1
ATOM 4229 C C . TYR A 1 514 ? 69.874 2.360 28.086 1.00 6.38 514 TYR A C 1
ATOM 4230 O O . TYR A 1 514 ? 70.071 2.548 26.892 1.00 6.76 514 TYR A O 1
ATOM 4239 N N . ARG A 1 515 ? 70.656 2.919 29.013 1.00 6.03 515 ARG A N 1
ATOM 4240 C CA . ARG A 1 515 ? 71.796 3.737 28.646 1.00 6.93 515 ARG A CA 1
ATOM 4241 C C . ARG A 1 515 ? 72.821 2.931 27.809 1.00 7.48 515 ARG A C 1
ATOM 4242 O O . ARG A 1 515 ? 73.313 3.411 26.807 1.00 7.48 515 ARG A O 1
ATOM 4250 N N . ASP A 1 516 ? 73.101 1.703 28.253 1.00 6.41 516 ASP A N 1
ATOM 4251 C CA . ASP A 1 516 ? 74.038 0.850 27.556 1.00 6.89 516 ASP A CA 1
ATOM 4252 C C . ASP A 1 516 ? 73.533 0.504 26.138 1.00 6.35 516 ASP A C 1
ATOM 4253 O O . ASP A 1 516 ? 74.315 0.515 25.191 1.00 7.57 516 ASP A O 1
ATOM 4258 N N . LEU A 1 517 ? 72.239 0.193 26.020 1.00 6.71 517 LEU A N 1
ATOM 4259 C CA . LEU A 1 517 ? 71.664 -0.091 24.705 1.00 6.15 517 LEU A CA 1
ATOM 4260 C C . LEU A 1 517 ? 71.705 1.092 23.767 1.00 6.65 517 LEU A C 1
ATOM 4261 O O . LEU A 1 517 ? 72.001 0.944 22.570 1.00 6.80 517 LEU A O 1
ATOM 4266 N N . LEU A 1 518 ? 71.339 2.255 24.296 1.00 6.31 518 LEU A N 1
ATOM 4267 C CA . LEU A 1 518 ? 71.324 3.466 23.480 1.00 6.85 518 LEU A CA 1
ATOM 4268 C C . LEU A 1 518 ? 72.714 3.873 23.069 1.00 7.30 518 LEU A C 1
ATOM 4269 O O . LEU A 1 518 ? 72.901 4.336 21.955 1.00 8.34 518 LEU A O 1
ATOM 4274 N N A ARG A 1 519 ? 73.721 3.687 23.913 0.50 8.07 519 ARG A N 1
ATOM 4275 N N B ARG A 1 519 ? 73.689 3.679 23.957 0.50 7.73 519 ARG A N 1
ATOM 4276 C CA A ARG A 1 519 ? 75.063 4.005 23.461 0.50 8.88 519 ARG A CA 1
ATOM 4277 C CA B ARG A 1 519 ? 75.089 3.890 23.633 0.50 8.59 519 ARG A CA 1
ATOM 4278 C C A ARG A 1 519 ? 75.533 3.039 22.365 0.50 9.08 519 ARG A C 1
ATOM 4279 C C B ARG A 1 519 ? 75.544 2.879 22.578 0.50 8.40 519 ARG A C 1
ATOM 4280 O O A ARG A 1 519 ? 76.136 3.465 21.367 0.50 8.85 519 ARG A O 1
ATOM 4281 O O B ARG A 1 519 ? 76.255 3.225 21.604 0.50 6.89 519 ARG A O 1
ATOM 4296 N N A LEU A 1 520 ? 75.299 1.740 22.540 0.50 8.37 520 LEU A N 1
ATOM 4297 N N B LEU A 1 520 ? 75.115 1.632 22.743 0.50 8.62 520 LEU A N 1
ATOM 4298 C CA A LEU A 1 520 ? 75.664 0.776 21.495 0.50 8.76 520 LEU A CA 1
ATOM 4299 C CA B LEU A 1 520 ? 75.464 0.589 21.788 0.50 9.15 520 LEU A CA 1
ATOM 4300 C C A LEU A 1 520 ? 74.949 1.102 20.223 0.50 8.65 520 LEU A C 1
ATOM 4301 C C B LEU A 1 520 ? 74.903 0.902 20.388 0.50 8.48 520 LEU A C 1
ATOM 4302 O O A LEU A 1 520 ? 75.540 1.077 19.126 0.50 8.66 520 LEU A O 1
ATOM 4303 O O B LEU A 1 520 ? 75.578 0.674 19.381 0.50 9.26 520 LEU A O 1
ATOM 4312 N N . ARG A 1 521 ? 73.670 1.406 20.315 1.00 7.99 521 ARG A N 1
ATOM 4313 C CA . ARG A 1 521 ? 72.978 1.729 19.077 1.00 9.57 521 ARG A CA 1
ATOM 4314 C C . ARG A 1 521 ? 73.718 2.850 18.350 1.00 10.47 521 ARG A C 1
ATOM 4315 O O . ARG A 1 521 ? 73.904 2.815 17.128 1.00 12.56 521 ARG A O 1
ATOM 4323 N N . ARG A 1 522 ? 74.183 3.835 19.096 1.00 10.96 522 ARG A N 1
ATOM 4324 C CA . ARG A 1 522 ? 74.855 5.006 18.518 1.00 12.17 522 ARG A CA 1
ATOM 4325 C C . ARG A 1 522 ? 76.224 4.656 18.012 1.00 12.40 522 ARG A C 1
ATOM 4326 O O . ARG A 1 522 ? 76.687 5.203 17.019 1.00 14.23 522 ARG A O 1
ATOM 4334 N N . GLU A 1 523 ? 76.920 3.813 18.739 1.00 10.29 523 GLU A N 1
ATOM 4335 C CA . GLU A 1 523 ? 78.378 3.608 18.519 1.00 11.61 523 GLU A CA 1
ATOM 4336 C C . GLU A 1 523 ? 78.758 2.366 17.743 1.00 10.94 523 GLU A C 1
ATOM 4337 O O . GLU A 1 523 ? 79.836 2.360 17.136 1.00 12.56 523 GLU A O 1
ATOM 4343 N N . ASP A 1 524 ? 77.921 1.332 17.778 1.00 9.64 524 ASP A N 1
ATOM 4344 C CA . ASP A 1 524 ? 78.357 0.073 17.175 1.00 9.25 524 ASP A CA 1
ATOM 4345 C C . ASP A 1 524 ? 78.260 0.149 15.641 1.00 8.60 524 ASP A C 1
ATOM 4346 O O . ASP A 1 524 ? 77.218 0.446 15.088 1.00 9.85 524 ASP A O 1
ATOM 4351 N N . PRO A 1 525 ? 79.367 -0.137 14.946 1.00 8.94 525 PRO A N 1
ATOM 4352 C CA . PRO A 1 525 ? 79.360 0.107 13.517 1.00 9.85 525 PRO A CA 1
ATOM 4353 C C . PRO A 1 525 ? 78.510 -0.839 12.714 1.00 9.11 525 PRO A C 1
ATOM 4354 O O . PRO A 1 525 ? 78.177 -0.502 11.581 1.00 11.30 525 PRO A O 1
ATOM 4358 N N . VAL A 1 526 ? 78.133 -1.990 13.255 1.00 7.66 526 VAL A N 1
ATOM 4359 C CA . VAL A 1 526 ? 77.266 -2.905 12.542 1.00 7.34 526 VAL A CA 1
ATOM 4360 C C . VAL A 1 526 ? 75.809 -2.533 12.813 1.00 6.84 526 VAL A C 1
ATOM 4361 O O . VAL A 1 526 ? 74.960 -2.580 11.932 1.00 7.77 526 VAL A O 1
ATOM 4365 N N . LEU A 1 527 ? 75.492 -2.166 14.052 1.00 7.45 527 LEU A N 1
ATOM 4366 C CA . LEU A 1 527 ? 74.131 -1.742 14.361 1.00 7.36 527 LEU A CA 1
ATOM 4367 C C . LEU A 1 527 ? 73.703 -0.470 13.669 1.00 7.15 527 LEU A C 1
ATOM 4368 O O . LEU A 1 527 ? 72.517 -0.159 13.649 1.00 7.09 527 LEU A O 1
ATOM 4373 N N . HIS A 1 528 ? 74.674 0.260 13.124 1.00 6.47 528 HIS A N 1
ATOM 4374 C CA . HIS A 1 528 ? 74.378 1.389 12.251 1.00 6.84 528 HIS A CA 1
ATOM 4375 C C . HIS A 1 528 ? 73.568 0.992 11.012 1.00 6.45 528 HIS A C 1
ATOM 4376 O O . HIS A 1 528 ? 73.019 1.865 10.336 1.00 6.93 528 HIS A O 1
ATOM 4383 N N . ASN A 1 529 ? 73.566 -0.309 10.692 1.00 5.92 529 ASN A N 1
ATOM 4384 C CA . ASN A 1 529 ? 72.765 -0.760 9.574 1.00 5.56 529 ASN A CA 1
ATOM 4385 C C . ASN A 1 529 ? 71.354 -0.232 9.594 1.00 5.76 529 ASN A C 1
ATOM 4386 O O . ASN A 1 529 ? 70.689 -0.260 10.622 1.00 5.44 529 ASN A O 1
ATOM 4391 N N . ARG A 1 530 ? 70.871 0.176 8.412 1.00 4.99 530 ARG A N 1
ATOM 4392 C CA . ARG A 1 530 ? 69.476 0.590 8.253 1.00 4.83 530 ARG A CA 1
ATOM 4393 C C . ARG A 1 530 ? 68.826 -0.025 7.030 1.00 4.70 530 ARG A C 1
ATOM 4394 O O . ARG A 1 530 ? 67.847 0.490 6.541 1.00 6.06 530 ARG A O 1
ATOM 4402 N N . GLN A 1 531 ? 69.369 -1.174 6.610 1.00 5.34 531 GLN A N 1
ATOM 4403 C CA . GLN A 1 531 ? 68.891 -1.917 5.424 1.00 6.14 531 GLN A CA 1
ATOM 4404 C C . GLN A 1 531 ? 68.301 -3.268 5.839 1.00 5.49 531 GLN A C 1
ATOM 4405 O O . GLN A 1 531 ? 68.975 -4.086 6.464 1.00 6.54 531 GLN A O 1
ATOM 4411 N N . ARG A 1 532 ? 67.077 -3.525 5.436 1.00 5.57 532 ARG A N 1
ATOM 4412 C CA . ARG A 1 532 ? 66.438 -4.794 5.653 1.00 5.28 532 ARG A CA 1
ATOM 4413 C C . ARG A 1 532 ? 67.192 -5.921 4.896 1.00 5.91 532 ARG A C 1
ATOM 4414 O O . ARG A 1 532 ? 67.177 -7.065 5.345 1.00 6.72 532 ARG A O 1
ATOM 4422 N N . GLU A 1 533 ? 67.897 -5.584 3.815 1.00 5.34 533 GLU A N 1
ATOM 4423 C CA . GLU A 1 533 ? 68.667 -6.580 3.100 1.00 5.91 533 GLU A CA 1
ATOM 4424 C C . GLU A 1 533 ? 69.718 -7.231 4.005 1.00 5.85 533 GLU A C 1
ATOM 4425 O O . GLU A 1 533 ? 70.174 -8.337 3.727 1.00 7.54 533 GLU A O 1
ATOM 4431 N N . ASN A 1 534 ? 70.169 -6.513 5.018 1.00 5.55 534 ASN A N 1
ATOM 4432 C CA . ASN A 1 534 ? 71.244 -7.010 5.886 1.00 5.96 534 ASN A CA 1
ATOM 4433 C C . ASN A 1 534 ? 70.778 -7.666 7.206 1.00 5.67 534 ASN A C 1
ATOM 4434 O O . ASN A 1 534 ? 71.601 -8.082 8.010 1.00 7.04 534 ASN A O 1
ATOM 4439 N N . LEU A 1 535 ? 69.461 -7.770 7.340 1.00 5.19 535 LEU A N 1
ATOM 4440 C CA . LEU A 1 535 ? 68.814 -8.238 8.587 1.00 5.02 535 LEU A CA 1
ATOM 4441 C C . LEU A 1 535 ? 68.128 -9.552 8.287 1.00 5.65 535 LEU A C 1
ATOM 4442 O O . LEU A 1 535 ? 67.318 -9.642 7.356 1.00 6.79 535 LEU A O 1
ATOM 4447 N N . THR A 1 536 ? 68.414 -10.573 9.104 1.00 5.86 536 THR A N 1
ATOM 4448 C CA . THR A 1 536 ? 67.738 -11.857 9.032 1.00 6.01 536 THR A CA 1
ATOM 4449 C C . THR A 1 536 ? 67.316 -12.262 10.420 1.00 4.86 536 THR A C 1
ATOM 4450 O O . THR A 1 536 ? 67.859 -11.783 11.419 1.00 5.93 536 THR A O 1
ATOM 4454 N N . THR A 1 537 ? 66.290 -13.110 10.494 1.00 5.29 537 THR A N 1
ATOM 4455 C CA . THR A 1 537 ? 65.779 -13.540 11.782 1.00 5.74 537 THR A CA 1
ATOM 4456 C C . THR A 1 537 ? 65.418 -15.025 11.704 1.00 5.62 537 THR A C 1
ATOM 4457 O O . THR A 1 537 ? 65.204 -15.602 10.633 1.00 6.39 537 THR A O 1
ATOM 4461 N N . GLY A 1 538 ? 65.310 -15.637 12.882 1.00 6.29 538 GLY A N 1
ATOM 4462 C CA . GLY A 1 538 ? 64.849 -16.999 12.967 1.00 6.01 538 GLY A CA 1
ATOM 4463 C C . GLY A 1 538 ? 64.599 -17.374 14.419 1.00 6.37 538 GLY A C 1
ATOM 4464 O O . GLY A 1 538 ? 64.587 -16.525 15.307 1.00 5.98 538 GLY A O 1
ATOM 4465 N N . HIS A 1 539 ? 64.393 -18.653 14.653 1.00 6.80 539 HIS A N 1
ATOM 4466 C CA . HIS A 1 539 ? 64.160 -19.126 15.994 1.00 6.63 539 HI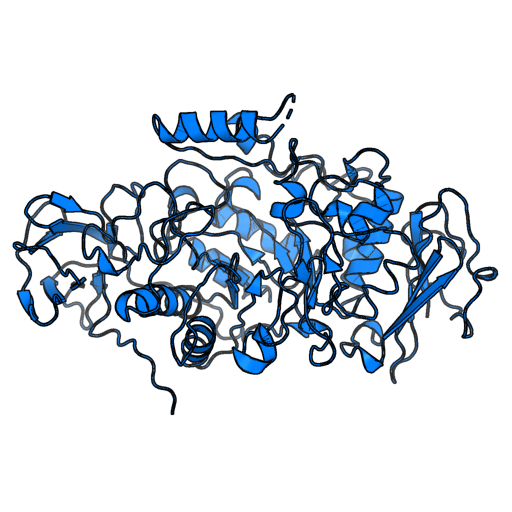S A CA 1
ATOM 4467 C C . HIS A 1 539 ? 64.681 -20.549 16.158 1.00 7.85 539 HIS A C 1
ATOM 4468 O O . HIS A 1 539 ? 64.813 -21.316 15.177 1.00 7.73 539 HIS A O 1
ATOM 4475 N N . ASP A 1 540 ? 64.880 -20.943 17.393 1.00 8.06 540 ASP A N 1
ATOM 4476 C CA . ASP A 1 540 ? 65.111 -22.343 17.790 1.00 8.66 540 ASP A CA 1
ATOM 4477 C C . ASP A 1 540 ? 64.301 -22.575 19.040 1.00 8.35 540 ASP A C 1
ATOM 4478 O O . ASP A 1 540 ? 64.625 -21.997 20.083 1.00 8.05 540 ASP A O 1
ATOM 4483 N N . GLY A 1 541 ? 63.153 -23.239 18.925 1.00 8.48 541 GLY A N 1
ATOM 4484 C CA . GLY A 1 541 ? 62.262 -23.323 20.098 1.00 9.48 541 GLY A CA 1
ATOM 4485 C C . GLY A 1 541 ? 61.783 -21.934 20.486 1.00 9.25 541 GLY A C 1
ATOM 4486 O O . GLY A 1 541 ? 61.274 -21.190 19.650 1.00 10.65 541 GLY A O 1
ATOM 4487 N N . ASP A 1 542 ? 61.977 -21.597 21.761 1.00 7.82 542 ASP A N 1
ATOM 4488 C CA . ASP A 1 542 ? 61.609 -20.319 22.298 1.00 8.02 542 ASP A CA 1
ATOM 4489 C C . ASP A 1 542 ? 62.708 -19.265 22.262 1.00 7.38 542 ASP A C 1
ATOM 4490 O O . ASP A 1 542 ? 62.547 -18.178 22.830 1.00 7.83 542 ASP A O 1
ATOM 4495 N N . VAL A 1 543 ? 63.800 -19.530 21.571 1.00 6.59 543 VAL A N 1
ATOM 4496 C CA . VAL A 1 543 ? 64.905 -18.594 21.407 1.00 6.32 543 VAL A CA 1
ATOM 4497 C C . VAL A 1 543 ? 64.742 -17.896 20.036 1.00 6.84 543 VAL A C 1
ATOM 4498 O O . VAL A 1 543 ? 64.715 -18.560 19.008 1.00 7.63 543 VAL A O 1
ATOM 4502 N N . LEU A 1 544 ? 64.574 -16.574 20.065 1.00 5.41 544 LEU A N 1
ATOM 4503 C CA . LEU A 1 544 ? 64.631 -15.726 18.876 1.00 5.75 544 LEU A CA 1
ATOM 4504 C C . LEU A 1 544 ? 66.043 -15.328 18.560 1.00 5.49 544 LEU A C 1
ATOM 4505 O O . LEU A 1 544 ? 66.796 -14.968 19.490 1.00 6.19 544 LEU A O 1
ATOM 4510 N N . TRP A 1 545 ? 66.387 -15.332 17.292 1.00 5.86 545 TRP A N 1
ATOM 4511 C CA . TRP A 1 545 ? 67.644 -14.739 16.878 1.00 5.70 545 TRP A CA 1
ATOM 4512 C C . TRP A 1 545 ? 67.385 -13.675 15.810 1.00 4.83 545 TRP A C 1
ATOM 4513 O O . TRP A 1 545 ? 66.518 -13.838 14.955 1.00 5.60 545 TRP A O 1
ATOM 4524 N N . VAL A 1 546 ? 68.241 -12.642 15.858 1.00 5.47 546 VAL A N 1
ATOM 4525 C CA . VAL A 1 546 ? 68.175 -11.533 14.909 1.00 6.08 546 VAL A CA 1
ATOM 4526 C C . VAL A 1 546 ? 69.621 -11.231 14.527 1.00 5.96 546 VAL A C 1
ATOM 4527 O O . VAL A 1 546 ? 70.449 -10.901 15.368 1.00 7.60 546 VAL A O 1
ATOM 4531 N N . ARG A 1 547 ? 69.938 -11.373 13.244 1.00 5.59 547 ARG A N 1
ATOM 4532 C CA . ARG A 1 547 ? 71.284 -11.242 12.733 1.00 6.74 547 ARG A CA 1
ATOM 4533 C C . ARG A 1 547 ? 71.414 -10.057 11.780 1.00 6.03 547 ARG A C 1
ATOM 4534 O O . ARG A 1 547 ? 70.569 -9.872 10.875 1.00 6.03 547 ARG A O 1
ATOM 4542 N N . THR A 1 548 ? 72.478 -9.279 11.962 1.00 5.27 548 THR A N 1
ATOM 4543 C CA . THR A 1 548 ? 72.821 -8.190 11.054 1.00 6.06 548 THR A CA 1
ATOM 4544 C C . THR A 1 548 ? 74.203 -8.495 10.529 1.00 6.75 548 THR A C 1
ATOM 4545 O O . THR A 1 548 ? 75.132 -8.769 11.291 1.00 7.30 548 THR A O 1
ATOM 4549 N N . VAL A 1 549 ? 74.357 -8.421 9.197 1.00 6.72 549 VAL A N 1
ATOM 4550 C CA . VAL A 1 549 ? 75.662 -8.574 8.552 1.00 7.40 549 VAL A CA 1
ATOM 4551 C C . VAL A 1 549 ? 75.881 -7.404 7.598 1.00 8.60 549 VAL A C 1
ATOM 4552 O O . VAL A 1 549 ? 75.087 -7.185 6.711 1.00 8.95 549 VAL A O 1
ATOM 4556 N N . THR A 1 550 ? 76.969 -6.683 7.829 1.00 8.91 550 THR A N 1
ATOM 4557 C CA . THR A 1 550 ? 77.340 -5.604 6.906 1.00 8.97 550 THR A CA 1
ATOM 4558 C C . THR A 1 550 ? 78.808 -5.701 6.626 1.00 10.98 550 THR A C 1
ATOM 4559 O O . THR A 1 550 ? 79.471 -6.577 7.140 1.00 11.81 550 THR A O 1
ATOM 4563 N N . GLY A 1 551 ? 79.324 -4.751 5.856 1.00 12.26 551 GLY A N 1
ATOM 4564 C CA . GLY A 1 551 ? 80.765 -4.693 5.656 1.00 13.47 551 GLY A CA 1
ATOM 4565 C C . GLY A 1 551 ? 81.586 -4.508 6.918 1.00 13.88 551 GLY A C 1
ATOM 4566 O O . GLY A 1 551 ? 82.780 -4.784 6.916 1.00 15.83 551 GLY A O 1
ATOM 4567 N N . ALA A 1 552 ? 80.963 -3.990 7.965 1.00 13.22 552 ALA A N 1
ATOM 4568 C CA . ALA A 1 552 ? 81.630 -3.723 9.232 1.00 13.84 552 ALA A CA 1
ATOM 4569 C C . ALA A 1 552 ? 81.707 -4.957 10.142 1.00 13.22 552 ALA A C 1
ATOM 4570 O O . ALA A 1 552 ? 82.377 -4.902 11.164 1.00 15.42 552 ALA A O 1
ATOM 4572 N N . GLY A 1 553 ? 80.968 -6.021 9.826 1.00 11.41 553 GLY A N 1
ATOM 4573 C CA . GLY A 1 553 ? 80.948 -7.226 10.630 1.00 10.51 553 GLY A CA 1
ATOM 4574 C C . GLY A 1 553 ? 79.562 -7.772 10.817 1.00 8.30 553 GLY A C 1
ATOM 4575 O O . GLY A 1 553 ? 78.667 -7.491 10.020 1.00 9.77 553 GLY A O 1
ATOM 4576 N N A GLU A 1 554 ? 79.393 -8.502 11.920 0.75 8.62 554 GLU A N 1
ATOM 4577 N N B GLU A 1 554 ? 79.376 -8.558 11.873 0.25 8.81 554 GLU A N 1
ATOM 4578 C CA A GLU A 1 554 ? 78.184 -9.303 12.175 0.75 9.40 554 GLU A CA 1
ATOM 4579 C CA B GLU A 1 554 ? 78.096 -9.225 12.112 0.25 8.78 554 GLU A CA 1
ATOM 4580 C C A GLU A 1 554 ? 77.761 -9.100 13.619 0.75 7.95 554 GLU A C 1
ATOM 4581 C C B GLU A 1 554 ? 77.738 -9.206 13.587 0.25 7.82 554 GLU A C 1
ATOM 4582 O O A GLU A 1 554 ? 78.619 -9.007 14.520 0.75 9.23 554 GLU A O 1
ATOM 4583 O O B GLU A 1 554 ? 78.596 -9.390 14.455 0.25 7.79 554 GLU A O 1
ATOM 4594 N N . ARG A 1 555 ? 76.456 -8.994 13.852 1.00 7.20 555 ARG A N 1
ATOM 4595 C CA . ARG A 1 555 ? 75.909 -9.004 15.194 1.00 7.49 555 ARG A CA 1
ATOM 4596 C C . ARG A 1 555 ? 74.764 -9.983 15.249 1.00 7.18 555 ARG A C 1
ATOM 4597 O O . ARG A 1 555 ? 74.008 -10.105 14.267 1.00 8.11 555 ARG A O 1
ATOM 4605 N N . VAL A 1 556 ? 74.579 -10.641 16.385 1.00 6.34 556 VAL A N 1
ATOM 4606 C CA . VAL A 1 556 ? 73.399 -11.487 16.566 1.00 6.42 556 VAL A CA 1
ATOM 4607 C C . VAL A 1 556 ? 72.849 -11.176 17.952 1.00 6.42 556 VAL A C 1
ATOM 4608 O O . VAL A 1 556 ? 73.619 -11.177 18.939 1.00 7.59 556 VAL A O 1
ATOM 4612 N N . LEU A 1 557 ? 71.545 -10.888 17.998 1.00 6.50 557 LEU A N 1
ATOM 4613 C CA . LEU A 1 557 ? 70.807 -10.813 19.246 1.00 7.13 557 LEU A CA 1
ATOM 4614 C C . LEU A 1 557 ? 70.060 -12.113 19.421 1.00 6.49 557 LEU A C 1
ATOM 4615 O O . LEU A 1 557 ? 69.364 -12.564 18.519 1.00 8.34 557 LEU A O 1
ATOM 4620 N N A LEU A 1 558 ? 70.238 -12.747 20.576 0.80 6.48 558 LEU A N 1
ATOM 4621 N N B LEU A 1 558 ? 70.266 -12.740 20.574 0.20 6.37 558 LEU A N 1
ATOM 4622 C CA A LEU A 1 558 ? 69.461 -13.907 20.924 0.80 6.05 558 LEU A CA 1
ATOM 4623 C CA B LEU A 1 558 ? 69.526 -13.921 20.974 0.20 5.68 558 LEU A CA 1
ATOM 4624 C C A LEU A 1 558 ? 68.649 -13.600 22.166 0.80 5.81 558 LEU A C 1
ATOM 4625 C C B LEU A 1 558 ? 68.619 -13.490 22.126 0.20 5.72 558 LEU A C 1
ATOM 4626 O O A LEU A 1 558 ? 69.191 -13.093 23.161 0.80 6.21 558 LEU A O 1
ATOM 4627 O O B LEU A 1 558 ? 69.037 -12.703 22.970 0.20 5.79 558 LEU A O 1
ATOM 4636 N N . TRP A 1 559 ? 67.375 -13.962 22.138 1.00 5.61 559 TRP A N 1
ATOM 4637 C CA . TRP A 1 559 ? 66.456 -13.684 23.199 1.00 5.30 559 TRP A CA 1
ATOM 4638 C C . TRP A 1 559 ? 65.743 -14.947 23.579 1.00 4.76 559 TRP A C 1
ATOM 4639 O O . TRP A 1 559 ? 65.056 -15.545 22.764 1.00 6.21 559 TRP A O 1
ATOM 4650 N N . ASN A 1 560 ? 65.969 -15.405 24.824 1.00 6.31 560 ASN A N 1
ATOM 4651 C CA . ASN A 1 560 ? 65.290 -16.600 25.329 1.00 6.39 560 ASN A CA 1
ATOM 4652 C C . ASN A 1 560 ? 63.944 -16.240 25.902 1.00 6.39 560 ASN A C 1
ATOM 4653 O O . ASN A 1 560 ? 63.855 -15.766 27.024 1.00 7.31 560 ASN A O 1
ATOM 4658 N N A LEU A 1 561 ? 62.913 -16.581 25.147 0.50 6.91 561 LEU A N 1
ATOM 4659 N N B LEU A 1 561 ? 62.877 -16.517 25.148 0.50 6.45 561 LEU A N 1
ATOM 4660 C CA A LEU A 1 561 ? 61.554 -16.293 25.563 0.50 7.47 561 LEU A CA 1
ATOM 4661 C CA B LEU A 1 561 ? 61.507 -16.257 25.657 0.50 6.72 561 LEU A CA 1
ATOM 4662 C C A LEU A 1 561 ? 60.901 -17.414 26.380 0.50 8.36 561 LEU A C 1
ATOM 4663 C C B LEU A 1 561 ? 60.968 -17.325 26.613 0.50 6.94 561 LEU A C 1
ATOM 4664 O O A LEU A 1 561 ? 59.728 -17.339 26.689 0.50 9.80 561 LEU A O 1
ATOM 4665 O O B LEU A 1 561 ? 59.924 -17.128 27.258 0.50 6.13 561 LEU A O 1
ATOM 4674 N N . GLY A 1 562 ? 61.654 -18.470 26.680 1.00 7.70 562 GLY A N 1
ATOM 4675 C CA . GLY A 1 562 ? 61.188 -19.568 27.560 1.00 9.01 562 GLY A CA 1
ATOM 4676 C C . GLY A 1 562 ? 61.399 -19.269 29.039 1.00 9.03 562 GLY A C 1
ATOM 4677 O O . GLY A 1 562 ? 61.924 -18.239 29.426 1.00 9.54 562 GLY A O 1
ATOM 4678 N N . GLN A 1 563 ? 60.948 -20.238 29.863 1.00 9.83 563 GLN A N 1
ATOM 4679 C CA . GLN A 1 563 ? 61.046 -20.174 31.309 1.00 10.18 563 GLN A CA 1
ATOM 4680 C C . GLN A 1 563 ? 62.192 -21.028 31.850 1.00 9.81 563 GLN A C 1
ATOM 4681 O O . GLN A 1 563 ? 62.365 -21.079 33.053 1.00 11.08 563 GLN A O 1
ATOM 4687 N N . ASP A 1 564 ? 62.990 -21.595 30.939 1.00 9.86 564 ASP A N 1
ATOM 4688 C CA . ASP A 1 564 ? 64.152 -22.422 31.266 1.00 9.66 564 ASP A CA 1
ATOM 4689 C C . ASP A 1 564 ? 65.439 -21.616 30.913 1.00 9.28 564 ASP A C 1
ATOM 4690 O O . ASP A 1 564 ? 65.349 -20.441 30.531 1.00 11.71 564 ASP A O 1
ATOM 4695 N N . THR A 1 565 ? 66.594 -22.245 31.095 1.00 8.77 565 THR A N 1
ATOM 4696 C CA . THR A 1 565 ? 67.889 -21.639 30.736 1.00 9.22 565 THR A CA 1
ATOM 4697 C C . THR A 1 565 ? 68.360 -22.278 29.444 1.00 10.66 565 THR A C 1
ATOM 4698 O O . THR A 1 565 ? 68.271 -23.498 29.274 1.00 11.90 565 THR A O 1
ATOM 4702 N N . ARG A 1 566 ? 68.903 -21.450 28.561 1.00 9.12 566 ARG A N 1
ATOM 4703 C CA . ARG A 1 566 ? 69.431 -21.931 27.272 1.00 10.61 566 ARG A CA 1
ATOM 4704 C C . ARG A 1 566 ? 70.826 -21.383 27.076 1.00 11.61 566 ARG A C 1
ATOM 4705 O O . ARG A 1 566 ? 71.102 -20.187 27.152 1.00 11.57 566 ARG A O 1
ATOM 4713 N N . ALA A 1 567 ? 71.757 -22.306 26.816 1.00 13.11 567 ALA A N 1
ATOM 4714 C CA . ALA A 1 567 ? 73.125 -21.936 26.479 1.00 14.42 567 ALA A CA 1
ATOM 4715 C C . ALA A 1 567 ? 73.207 -21.502 25.032 1.00 14.50 567 ALA A C 1
ATOM 4716 O O . ALA A 1 567 ? 72.616 -22.137 24.156 1.00 14.28 567 ALA A O 1
ATOM 4718 N N . VAL A 1 568 ? 73.905 -20.407 24.751 1.00 13.15 568 VAL A N 1
ATOM 4719 C CA . VAL A 1 568 ? 74.052 -19.959 23.362 1.00 14.57 568 VAL A CA 1
ATOM 4720 C C . VAL A 1 568 ? 74.667 -21.030 22.478 1.00 15.28 568 VAL A C 1
ATOM 4721 O O . VAL A 1 568 ? 74.205 -21.205 21.351 1.00 14.73 568 VAL A O 1
ATOM 4725 N N . ALA A 1 569 ? 75.619 -21.784 23.010 1.00 16.93 569 ALA A N 1
ATOM 4726 C CA . ALA A 1 569 ? 76.266 -22.856 22.244 1.00 17.17 569 ALA A CA 1
ATOM 4727 C C . ALA A 1 569 ? 75.342 -23.949 21.722 1.00 18.81 569 ALA A C 1
ATOM 4728 O O . ALA A 1 569 ? 75.668 -24.660 20.752 1.00 20.05 569 ALA A O 1
ATOM 4730 N N . GLU A 1 570 ? 74.207 -24.116 22.353 1.00 17.56 570 GLU A N 1
ATOM 4731 C CA . GLU A 1 570 ? 73.260 -25.139 21.970 1.00 18.45 570 GLU A CA 1
ATOM 4732 C C . GLU A 1 570 ? 72.096 -24.625 21.144 1.00 17.59 570 GLU A C 1
ATOM 4733 O O . GLU A 1 570 ? 71.226 -25.402 20.764 1.00 20.21 570 GLU A O 1
ATOM 4739 N N . VAL A 1 571 ? 72.074 -23.335 20.832 1.00 16.60 571 VAL A N 1
ATOM 4740 C CA . VAL A 1 571 ? 71.018 -22.813 19.981 1.00 16.00 571 VAL A CA 1
ATOM 4741 C C . VAL A 1 571 ? 71.380 -23.225 18.562 1.00 14.99 571 VAL A C 1
ATOM 4742 O O . VAL A 1 571 ? 72.520 -23.011 18.112 1.00 16.34 571 VAL A O 1
ATOM 4746 N N . LYS A 1 572 ? 70.444 -23.837 17.877 1.00 14.68 572 LYS A N 1
ATOM 4747 C CA . LYS A 1 572 ? 70.676 -24.299 16.526 1.00 16.44 572 LYS A CA 1
ATOM 4748 C C . LYS A 1 572 ? 70.468 -23.123 15.583 1.00 16.76 572 LYS A C 1
ATOM 4749 O O . LYS A 1 572 ? 69.398 -22.496 15.592 1.00 16.65 572 LYS A O 1
ATOM 4755 N N . LEU A 1 573 ? 71.507 -22.773 14.824 1.00 16.12 573 LEU A N 1
ATOM 4756 C CA . LEU A 1 573 ? 71.479 -21.632 13.922 1.00 15.30 573 LEU A CA 1
ATOM 4757 C C . LEU A 1 573 ? 71.969 -22.062 12.555 1.00 15.35 573 LEU A C 1
ATOM 4758 O O . LEU A 1 573 ? 72.773 -22.982 12.459 1.00 17.54 573 LEU A O 1
ATOM 4763 N N . PRO A 1 574 ? 71.475 -21.434 11.509 1.00 15.27 574 PRO A N 1
ATOM 4764 C CA . PRO A 1 574 ? 71.935 -21.747 10.157 1.00 15.90 574 PRO A CA 1
ATOM 4765 C C . PRO A 1 574 ? 73.221 -21.038 9.749 1.00 15.49 574 PRO A C 1
ATOM 4766 O O . PRO A 1 574 ? 73.519 -21.023 8.548 1.00 19.65 574 PRO A O 1
ATOM 4770 N N . PHE A 1 575 ? 74.012 -20.533 10.693 1.00 14.53 575 PHE A N 1
ATOM 4771 C CA . PHE A 1 575 ? 75.259 -19.870 10.478 1.00 14.48 575 PHE A CA 1
ATOM 4772 C C . PHE A 1 575 ? 76.060 -20.091 11.763 1.00 15.12 575 PHE A C 1
ATOM 4773 O O . PHE A 1 575 ? 75.499 -20.564 12.755 1.00 15.26 575 PHE A O 1
ATOM 4781 N N . THR A 1 576 ? 77.330 -19.735 11.730 1.00 16.96 576 THR A N 1
ATOM 4782 C CA . THR A 1 576 ? 78.204 -19.825 12.889 1.00 17.07 576 THR A CA 1
ATOM 4783 C C . THR A 1 576 ? 77.962 -18.666 13.815 1.00 16.42 576 THR A C 1
ATOM 4784 O O . THR A 1 576 ? 78.108 -17.542 13.420 1.00 16.18 576 THR A O 1
ATOM 4788 N N . VAL A 1 577 ? 77.652 -18.957 15.052 1.00 18.11 577 VAL A N 1
ATOM 4789 C CA . VAL A 1 577 ? 77.381 -17.861 16.000 1.00 17.51 577 VAL A CA 1
ATOM 4790 C C . VAL A 1 577 ? 78.699 -17.062 16.277 1.00 16.11 577 VAL A C 1
ATOM 4791 O O . VAL A 1 577 ? 79.807 -17.656 16.442 1.00 18.29 577 VAL A O 1
ATOM 4795 N N . PRO A 1 578 ? 78.617 -15.737 16.290 1.00 15.44 578 PRO A N 1
ATOM 4796 C CA . PRO A 1 578 ? 79.739 -14.909 16.721 1.00 16.34 578 PRO A CA 1
ATOM 4797 C C . PRO A 1 578 ? 80.134 -15.192 18.156 1.00 17.03 578 PRO A C 1
ATOM 4798 O O . PRO A 1 578 ? 79.279 -15.686 18.916 1.00 17.27 578 PRO A O 1
ATOM 4802 N N . ARG A 1 579 ? 81.418 -14.979 18.471 1.00 17.78 579 ARG A N 1
ATOM 4803 C CA . ARG A 1 579 ? 82.002 -15.433 19.739 1.00 19.48 579 ARG A CA 1
ATOM 4804 C C . ARG A 1 579 ? 82.027 -14.410 20.881 1.00 18.74 579 ARG A C 1
ATOM 4805 O O . ARG A 1 579 ? 82.101 -14.772 22.111 1.00 21.33 579 ARG A O 1
ATOM 4813 N N . ARG A 1 580 ? 82.017 -13.142 20.518 1.00 15.50 580 ARG A N 1
ATOM 4814 C CA . ARG A 1 580 ? 82.296 -12.127 21.455 1.00 15.29 580 ARG A CA 1
ATOM 4815 C C . ARG A 1 580 ? 81.048 -11.529 22.049 1.00 13.89 580 ARG A C 1
ATOM 4816 O O . ARG A 1 580 ? 80.135 -11.130 21.323 1.00 13.99 580 ARG A O 1
ATOM 4824 N N A LEU A 1 581 ? 80.908 -11.603 23.375 0.50 13.16 581 LEU A N 1
ATOM 4825 N N B LEU A 1 581 ? 81.150 -11.291 23.346 0.50 14.19 581 LEU A N 1
ATOM 4826 C CA A LEU A 1 581 ? 79.747 -11.022 24.086 0.50 12.67 581 LEU A CA 1
ATOM 4827 C CA B LEU A 1 581 ? 80.071 -10.702 24.069 0.50 13.15 581 LEU A CA 1
ATOM 4828 C C A LEU A 1 581 ? 79.867 -9.482 24.197 0.50 12.80 581 LEU A C 1
ATOM 4829 C C B LEU A 1 581 ? 80.108 -9.230 23.895 0.50 13.85 581 LEU A C 1
ATOM 4830 O O A LEU A 1 581 ? 80.734 -9.009 24.929 0.50 12.68 581 LEU A O 1
ATOM 4831 O O B LEU A 1 581 ? 81.114 -8.516 24.076 0.50 13.92 581 LEU A O 1
ATOM 4840 N N . LEU A 1 582 ? 78.970 -8.719 23.510 1.00 13.00 582 LEU A N 1
ATOM 4841 C CA . LEU A 1 582 ? 78.869 -7.284 23.544 1.00 11.45 582 LEU A CA 1
ATOM 4842 C C . LEU A 1 582 ? 78.007 -6.771 24.663 1.00 10.08 582 LEU A C 1
ATOM 4843 O O . LEU A 1 582 ? 78.378 -5.778 25.278 1.00 12.07 582 LEU A O 1
ATOM 4848 N N A LEU A 1 583 ? 76.859 -7.369 24.914 0.75 8.27 583 LEU A N 1
ATOM 4849 N N B LEU A 1 583 ? 76.864 -7.406 24.870 0.25 8.70 583 LEU A N 1
ATOM 4850 C CA A LEU A 1 583 ? 75.979 -6.929 26.006 0.75 7.71 583 LEU A CA 1
ATOM 4851 C CA B LEU A 1 583 ? 75.923 -7.012 25.902 0.25 8.07 583 LEU A CA 1
ATOM 4852 C C A LEU A 1 583 ? 75.009 -8.034 26.353 0.75 6.70 583 LEU A C 1
ATOM 4853 C C B LEU A 1 583 ? 75.154 -8.236 26.350 0.25 7.53 583 LEU A C 1
ATOM 4854 O O A LEU A 1 583 ? 74.373 -8.611 25.472 0.75 7.47 583 LEU A O 1
ATOM 4855 O O B LEU A 1 583 ? 74.812 -9.107 25.549 0.25 5.93 583 LEU A O 1
ATOM 4864 N N . HIS A 1 584 ? 74.936 -8.339 27.649 1.00 6.86 584 HIS A N 1
ATOM 4865 C CA . HIS A 1 584 ? 74.008 -9.328 28.173 1.00 6.90 584 HIS A CA 1
ATOM 4866 C C . HIS A 1 584 ? 73.005 -8.549 29.006 1.00 6.79 584 HIS A C 1
ATOM 4867 O O . HIS A 1 584 ? 73.413 -7.700 29.833 1.00 7.79 584 HIS A O 1
ATOM 4874 N N . THR A 1 585 ? 71.716 -8.759 28.825 1.00 6.45 585 THR A N 1
ATOM 4875 C CA . THR A 1 585 ? 70.744 -7.965 29.545 1.00 6.43 585 THR A CA 1
ATOM 4876 C C . THR A 1 585 ? 70.749 -8.113 31.041 1.00 7.86 585 THR A C 1
ATOM 4877 O O . THR A 1 585 ? 70.178 -7.251 31.711 1.00 9.23 585 THR A O 1
ATOM 4881 N N . GLU A 1 586 ? 71.321 -9.180 31.567 1.00 8.20 586 GLU A N 1
ATOM 4882 C CA . GLU A 1 586 ? 71.516 -9.321 33.028 1.00 9.42 586 GLU A CA 1
ATOM 4883 C C . GLU A 1 586 ? 72.950 -9.295 33.409 1.00 10.29 586 GLU A C 1
ATOM 4884 O O . GLU A 1 586 ? 73.315 -9.651 34.542 1.00 12.31 586 GLU A O 1
ATOM 4890 N N . GLY A 1 587 ? 73.802 -8.830 32.515 1.00 10.79 587 GLY A N 1
ATOM 4891 C CA . GLY A 1 587 ? 75.175 -8.566 32.909 1.00 11.52 587 GLY A CA 1
ATOM 4892 C C . GLY A 1 587 ? 76.009 -9.806 33.153 1.00 11.59 587 GLY A C 1
ATOM 4893 O O . GLY A 1 587 ? 77.048 -9.720 33.820 1.00 13.81 587 GLY A O 1
ATOM 4894 N N . ARG A 1 588 ? 75.569 -10.947 32.657 1.00 11.26 588 ARG A N 1
ATOM 4895 C CA . ARG A 1 588 ? 76.291 -12.181 32.879 1.00 11.62 588 ARG A CA 1
ATOM 4896 C C . ARG A 1 588 ? 77.568 -12.219 32.076 1.00 14.03 588 ARG A C 1
ATOM 4897 O O . ARG A 1 588 ? 77.676 -11.604 31.014 1.00 15.00 588 ARG A O 1
ATOM 4905 N N . GLU A 1 589 ? 78.530 -12.970 32.583 1.00 16.08 589 GLU A N 1
ATOM 4906 C CA . GLU A 1 589 ? 79.833 -13.119 31.957 1.00 17.50 589 GLU A CA 1
ATOM 4907 C C . GLU A 1 589 ? 79.882 -14.201 30.904 1.00 17.12 589 GLU A C 1
ATOM 4908 O O . GLU A 1 589 ? 80.704 -14.119 30.004 1.00 19.08 589 GLU A O 1
ATOM 4914 N N . ASP A 1 590 ? 79.052 -15.228 31.025 1.00 15.65 590 ASP A N 1
ATOM 4915 C CA . ASP A 1 590 ? 79.050 -16.372 30.142 1.00 15.11 590 ASP A CA 1
ATOM 4916 C C . ASP A 1 590 ? 77.858 -16.272 29.160 1.00 15.24 590 ASP A C 1
ATOM 4917 O O . ASP A 1 590 ? 76.868 -15.552 29.381 1.00 14.10 590 ASP A O 1
ATOM 4922 N N . LEU A 1 591 ? 77.954 -17.004 28.068 1.00 13.37 591 LEU A N 1
ATOM 4923 C CA . LEU A 1 591 ? 76.973 -16.961 26.995 1.00 13.63 591 LEU A CA 1
ATOM 4924 C C . LEU A 1 591 ? 75.849 -17.926 27.324 1.00 12.46 591 LEU A C 1
ATOM 4925 O O . LEU A 1 591 ? 75.669 -18.969 26.677 1.00 14.63 591 LEU A O 1
ATOM 4930 N N A THR A 1 592 ? 75.051 -17.553 28.318 0.80 11.20 592 THR A N 1
ATOM 4931 N N B THR A 1 592 ? 75.084 -17.581 28.355 0.20 11.95 592 THR A N 1
ATOM 4932 C CA A THR A 1 592 ? 73.928 -18.377 28.701 0.80 11.74 592 THR A CA 1
ATOM 4933 C CA B THR A 1 592 ? 73.936 -18.380 28.759 0.20 11.44 592 THR A CA 1
ATOM 4934 C C A THR A 1 592 ? 72.777 -17.436 28.999 0.80 10.43 592 THR A C 1
ATOM 4935 C C B THR A 1 592 ? 72.776 -17.445 29.034 0.20 10.52 592 THR A C 1
ATOM 4936 O O A THR A 1 592 ? 72.986 -16.340 29.560 0.80 11.97 592 THR A O 1
ATOM 4937 O O B THR A 1 592 ? 72.957 -16.370 29.616 0.20 10.80 592 THR A O 1
ATOM 4944 N N . LEU A 1 593 ? 71.587 -17.875 28.636 1.00 9.32 593 LEU A N 1
ATOM 4945 C CA . LEU A 1 593 ? 70.426 -17.080 28.746 1.00 9.00 593 LEU A CA 1
ATOM 4946 C C . LEU A 1 593 ? 69.470 -17.694 29.722 1.00 8.95 593 LEU A C 1
ATOM 4947 O O . LEU A 1 593 ? 68.797 -18.710 29.388 1.00 9.03 593 LEU A O 1
ATOM 4952 N N . GLY A 1 594 ? 69.339 -17.049 30.902 1.00 8.81 594 GLY A N 1
ATOM 4953 C CA . GLY A 1 594 ? 68.248 -17.407 31.776 1.00 9.05 594 GLY A CA 1
ATOM 4954 C C . GLY A 1 594 ? 66.939 -17.025 31.139 1.00 8.00 594 GLY A C 1
ATOM 4955 O O . GLY A 1 594 ? 66.898 -16.387 30.102 1.00 8.25 594 GLY A O 1
ATOM 4956 N N . ALA A 1 595 ? 65.861 -17.469 31.770 1.00 7.77 595 ALA A N 1
ATOM 4957 C CA . ALA A 1 595 ? 64.527 -17.217 31.313 1.00 8.53 595 ALA A CA 1
ATOM 4958 C C . ALA A 1 595 ? 64.336 -15.722 31.029 1.00 7.30 595 ALA A C 1
ATOM 4959 O O . ALA A 1 595 ? 64.491 -14.900 31.910 1.00 7.67 595 ALA A O 1
ATOM 4961 N N . GLY A 1 596 ? 63.923 -15.387 29.806 1.00 7.00 596 GLY A N 1
ATOM 4962 C CA . GLY A 1 596 ? 63.610 -14.055 29.404 1.00 6.34 596 GLY A CA 1
ATOM 4963 C C . GLY A 1 596 ? 64.780 -13.163 29.011 1.00 5.20 596 GLY A C 1
ATOM 4964 O O . GLY A 1 596 ? 64.547 -12.011 28.617 1.00 6.15 596 GLY A O 1
ATOM 4965 N N . GLU A 1 597 ? 66.006 -13.679 29.099 1.00 5.82 597 GLU A N 1
ATOM 4966 C CA . GLU A 1 597 ? 67.194 -12.865 28.928 1.00 5.83 597 GLU A CA 1
ATOM 4967 C C . GLU A 1 597 ? 67.662 -12.834 27.472 1.00 5.40 597 GLU A C 1
ATOM 4968 O O . GLU A 1 597 ? 67.356 -13.745 26.711 1.00 6.43 597 GLU A O 1
ATOM 4974 N N . ALA A 1 598 ? 68.406 -11.778 27.131 1.00 6.16 598 ALA A N 1
ATOM 4975 C CA . ALA A 1 598 ? 68.952 -11.604 25.812 1.00 5.59 598 ALA A CA 1
ATOM 4976 C C . ALA A 1 598 ? 70.432 -11.303 25.853 1.00 6.05 598 ALA A C 1
ATOM 4977 O O . ALA A 1 598 ? 70.970 -10.732 26.824 1.00 6.49 598 ALA A O 1
ATOM 4979 N N . VAL A 1 599 ? 71.097 -11.588 24.731 1.00 6.52 599 VAL A N 1
ATOM 4980 C CA . VAL A 1 599 ? 72.490 -11.226 24.590 1.00 6.74 599 VAL A CA 1
ATOM 4981 C C . VAL A 1 599 ? 72.773 -10.809 23.147 1.00 6.60 599 VAL A C 1
ATOM 4982 O O . VAL A 1 599 ? 72.157 -11.305 22.214 1.00 8.43 599 VAL A O 1
ATOM 4986 N N . LEU A 1 600 ? 73.664 -9.836 23.017 1.00 6.43 600 LEU A N 1
ATOM 4987 C CA . LEU A 1 600 ? 74.166 -9.386 21.717 1.00 7.34 600 LEU A CA 1
ATOM 4988 C C . LEU A 1 600 ? 75.603 -9.845 21.610 1.00 6.90 600 LEU A C 1
ATOM 4989 O O . LEU A 1 600 ? 76.413 -9.547 22.477 1.00 8.67 600 LEU A O 1
ATOM 4994 N N . VAL A 1 601 ? 75.883 -10.575 20.547 1.00 8.77 601 VAL A N 1
ATOM 4995 C CA . VAL A 1 601 ? 77.225 -11.059 20.285 1.00 9.21 601 VAL A CA 1
ATOM 4996 C C . VAL A 1 601 ? 77.713 -10.564 18.923 1.00 8.93 601 VAL A C 1
ATOM 4997 O O . VAL A 1 601 ? 76.951 -10.201 18.039 1.00 9.27 601 VAL A O 1
ATOM 5001 N N . GLY A 1 602 ? 79.030 -10.587 18.765 1.00 10.02 602 GLY A N 1
ATOM 5002 C CA . GLY A 1 602 ? 79.693 -10.111 17.552 1.00 11.01 602 GLY A CA 1
ATOM 5003 C C . GLY A 1 602 ? 81.039 -10.688 17.286 1.00 13.74 602 GLY A C 1
ATOM 5004 O O . GLY A 1 602 ? 81.565 -11.479 18.088 1.00 16.73 602 GLY A O 1
#

B-factor: mean 12.96, std 10.7, range [2.23, 72.81]

Radius of gyration: 24.77 Å; Cα contacts (8 Å, |Δi|>4): 1412; chains: 1; bounding box: 57×75×52 Å

InterPro domains:
  IPR004193 Glycoside hydrolase, family 13, N-terminal [PF02922] (25-85)
  IPR006047 Glycosyl hydrolase family 13, catalytic domain [PF00128] (141-224)
  IPR006047 Glycosyl hydrolase family 13, catalytic domain [SM00642] (131-466)
  IPR012768 Malto-oligosyltrehalose trehalohydrolase [PIRSF006337] (24-568)
  IPR012768 Malto-oligosyltrehalose trehalohydrolase [TIGR02402] (36-566)
  IPR013780 Glycosyl hydrolase, all-beta [G3DSA:2.60.40.1180] (529-600)
  IPR013783 Immunoglobulin-like fold [G3DSA:2.60.40.10] (1-109)
  IPR014756 Immunoglobulin E-set [SSF81296] (17-108)
  IPR017853 Glycoside hydrolase superfamily [SSF51445] (106-526)
  IPR022567 Glycosyl hydrolase, C-terminal (DUF3459) [PF11941] (531-599)
  IPR044901 Malto-oligosyltrehalose trehalohydrolase, E-set domain superfamily [G3DSA:1.10.10.760] (452-492)

Sequence (580 aa):
SFQTQHDPRRTRLGATPLPGGAGTRFRLWTSTARTVAVRVNGTEEHVMTSLGGGIYELELPVGPGARYLFVLDGVPTPDPYARFLPDGVHGEAEVVDFGTTFDDWTDADWHGIKKLADCVFYEVVHVGTFTPEGTYRAAAEKLPYLKEELGVTAIIIQVMPLAAFDGQRGWGYDGAAFYAPYAPYGRPEEDLMALVDAAHRRLGLGVFLDVVYNHFGPSGNYLSSSSYAPSYFTDRRFSSSAWGMMGLDYAEPHMRRYVTGNARMWLRDYHFDGLRLDATPYMTDDSEEETHILTELAQEIIHHELGGTHLLLLLAEDHRNLPPDLVTVNHLDGIWTTDDFHHHETRVTLTGEQEGYYAGYRGGAEEEALLAYTIRRRGWRYEGQQFWAVKGEEHERGHPSDALEAPNFVYCIQNHDQIGNNRPLGERLHQSDDGGVTLHEYRGAAALLLTLPMTPLLFQGQQEWAASTPFQFFSDHAGELGQAVSEGRKKEFDVPDPQAEQTFLNNSKLNWWAEREEGGEHARRTLRRLYRDLLRRLLRREDPVLHNRQRENLTTGHDGDVLWVRTVTGAGEERVLLLWNLLGQDTRAVAEVKLPFTVPRRLLLLLHTEGREDLTTLGAGEAVLVG

Nearest PDB structures (foldseek):
  2by3-assembly1_A  TM=1.001E+00  e=0.000E+00  Deinococcus radiodurans R1 = ATCC 13939 = DSM 20539
  2bhz-assembly1_A  TM=9.988E-01  e=0.000E+00  Deinococcus radiodurans R1 = ATCC 13939 = DSM 20539
  3m07-assembly1_A  TM=9.212E-01  e=4.616E-66  Salmonella enterica subsp. enterica serovar Typhimurium str. LT2
  3vgd-assembly1_A  TM=9.199E-01  e=5.576E-56  Saccharolobus solfataricus
  8dge-assembly4_D  TM=7.025E-01  e=5.011E-29  Bacteroides ovatus ATCC 8483

Solvent-accessible surface area: 22570 Å² total; per-residue (Å²): 156,74,149,39,85,49,59,64,186,62,58,25,0,8,22,37,21,112,86,78,56,10,0,32,0,21,4,21,4,63,79,17,220,85,7,5,0,61,6,94,56,78,109,54,116,8,73,71,91,44,68,22,26,33,27,36,82,28,121,34,32,80,37,10,55,2,9,0,11,10,78,54,93,68,3,8,4,11,18,0,18,4,4,41,105,28,2,95,14,40,0,18,2,14,47,35,69,93,45,121,60,62,14,93,136,50,136,21,22,153,16,31,82,2,7,0,0,0,5,1,2,4,0,2,1,93,118,7,35,0,129,8,4,17,140,49,3,76,26,1,96,109,2,10,3,40,0,8,1,2,3,4,2,12,3,7,26,16,122,28,6,17,2,34,39,4,3,5,6,6,0,0,4,26,54,8,15,92,3,70,27,0,6,19,10,0,12,34,0,10,156,59,32,1,0,1,0,1,1,7,10,1,4,9,11,6,75,19,12,45,60,1,55,53,4,0,74,50,2,19,15,150,162,48,80,22,96,118,25,147,2,4,22,3,73,36,64,32,0,18,66,0,0,0,10,1,0,16,0,3,2,86,16,0,50,1,9,0,0,0,0,13,8,2,22,92,4,52,17,127,43,184,54,50,0,3,24,10,0,3,64,0,1,99,76,44,71,45,82,36,19,1,0,0,33,4,98,82,2,30,14,60,2,24,64,86,14,110,4,37,0,2,8,2,33,1,0,1,16,0,1,2,4,28,13,40,49,35,91,140,52,59,11,50,10,5,189,3,20,4,93,8,0,1,67,0,1,106,64,0,0,55,23,27,29,92,118,12,64,12,191,78,88,89,89,134,21,12,76,83,0,105,71,4,68,0,19,23,0,5,2,7,2,0,2,2,42,11,0,0,53,36,57,92,0,34,1,2,29,64,11,141,68,17,73,52,63,20,0,2,0,0,0,2,0,1,0,12,1,3,1,2,0,1,0,0,0,0,0,0,0,3,0,58,21,28,1,19,48,1,3,36,13,71,58,150,62,3,108,53,36,30,102,32,29,155,155,110,93,183,35,32,66,1,33,36,121,106,5,30,94,62,1,33,9,68,22,68,31,54,149,33,65,81,47,17,73,0,6,128,11,0,76,50,3,3,123,29,12,138,100,10,75,0,8,94,10,48,85,40,155,34,19,69,10,9,71,42,54,86,4,1,17,8,60,7,64,34,93,60,30,40,22,0,4,0,0,0,24,8,179,65,92,125,33,2,95,134,15,166,36,109,34,118,39,12,219,142,57,40,32,6,6,14,62,101,163,101,53,41,0,13,40,0,4,0,1,6,0,25